Protein AF-0000000086382659 (afdb_homodimer)

Foldseek 3Di:
DPPFPPWKAKAPQFFPQWDADPRRQKIFRRDDQWRQKIWINFFDDAQRKFKKFQAFWAPDWDFFKKKWKALDDSVPDPHDDRDVPPVVCVVPRIDMDTQDQLGQADDPPPFPPVVQLPDQWRDDPPHTFGLVQLFFFDDDDPCRVVVSVCRQVVLGGLRDGRKMKIWHWHADPVQFTFIWMGIRRTTSPGPDTRRRNVGGMMMMMGCGITRGMMGTDTTGDPDVPPPDPPVPPVCPVPVPDDDDDPDPPPDDPPPPDDPPPPNVVSVPVD/DPPFPPWKAKAPQFFPQWDADPRRQKIFRRDDQWRQKIWINFFDDAQRKFKKFQAFWAPDWDFFKKKWKALDDSVPDPHDDRDVPPVVCVVPRIDMDTQDQLGQADDPPDFPPVVQLPDQWRDDPPHTFGLVQLFFFDDDDPCRVVVSVCRQVVLGGLRDGRKMKIWHWHADPVQFTFIWMGIRRTTSPGPDTRRRNVGGMMMMMGCGITRGMMGTDTTGDPDVPPPPDPVPPVCPVPVPDDDDDPPPPVDDPPPPDDPPPPSVVSVPVD

Structure (mmCIF, N/CA/C/O backbone):
data_AF-0000000086382659-model_v1
#
loop_
_entity.id
_entity.type
_entity.pdbx_description
1 polymer 'NHR domain-containing protein'
#
loop_
_atom_site.group_PDB
_atom_site.id
_atom_site.type_symbol
_atom_site.label_atom_id
_atom_site.label_alt_id
_atom_site.label_comp_id
_atom_site.label_asym_id
_atom_site.label_entity_id
_atom_site.label_seq_id
_atom_site.pdbx_PDB_ins_code
_atom_site.Cartn_x
_atom_site.Cartn_y
_atom_site.Cartn_z
_atom_site.occupancy
_atom_site.B_iso_or_equiv
_atom_site.auth_seq_id
_atom_site.auth_comp_id
_atom_site.auth_asym_id
_atom_site.auth_atom_id
_atom_site.pdbx_PDB_model_num
ATOM 1 N N . MET A 1 1 ? -10.898 31.547 32.719 1 23.95 1 MET A N 1
ATOM 2 C CA . MET A 1 1 ? -11.289 30.469 31.812 1 23.95 1 MET A CA 1
ATOM 3 C C . MET A 1 1 ? -10.344 30.406 30.625 1 23.95 1 MET A C 1
ATOM 5 O O . MET A 1 1 ? -10.219 31.359 29.859 1 23.95 1 MET A O 1
ATOM 9 N N . ALA A 1 2 ? -9.203 29.953 30.719 1 36.47 2 ALA A N 1
ATOM 10 C CA . ALA A 1 2 ? -8.188 30 29.672 1 36.47 2 ALA A CA 1
ATOM 11 C C . ALA A 1 2 ? -8.797 29.688 28.297 1 36.47 2 ALA A C 1
ATOM 13 O O . ALA A 1 2 ? -9.438 28.656 28.125 1 36.47 2 ALA A O 1
ATOM 14 N N . ALA A 1 3 ? -9.312 30.5 27.5 1 43 3 ALA A N 1
ATOM 15 C CA . ALA A 1 3 ? -10.172 30.422 26.328 1 43 3 ALA A CA 1
ATOM 16 C C . ALA A 1 3 ? -9.625 29.422 25.312 1 43 3 ALA A C 1
ATOM 18 O O . ALA A 1 3 ? -8.547 29.641 24.75 1 43 3 ALA A O 1
ATOM 19 N N . GLY A 1 4 ? -9.773 28.094 25.438 1 55.06 4 GLY A N 1
ATOM 20 C CA . GLY A 1 4 ? -9.312 26.969 24.625 1 55.06 4 GLY A CA 1
ATOM 21 C C . GLY A 1 4 ? -9.43 27.219 23.141 1 55.06 4 GLY A C 1
ATOM 22 O O . GLY A 1 4 ? -10.234 28.047 22.703 1 55.06 4 GLY A O 1
ATOM 23 N N . ARG A 1 5 ? -8.281 27.203 22.375 1 67.88 5 ARG A N 1
ATOM 24 C CA . ARG A 1 5 ? -8.281 27.391 20.922 1 67.88 5 ARG A CA 1
ATOM 25 C C . ARG A 1 5 ? -9.477 26.688 20.281 1 67.88 5 ARG A C 1
ATOM 27 O O . ARG A 1 5 ? -9.875 25.609 20.703 1 67.88 5 ARG A O 1
ATOM 34 N N . PRO A 1 6 ? -10.273 27.547 19.547 1 81.12 6 PRO A N 1
ATOM 35 C CA . PRO A 1 6 ? -11.375 26.891 18.844 1 81.12 6 PRO A CA 1
ATOM 36 C C . PRO A 1 6 ? -10.922 25.641 18.078 1 81.12 6 PRO A C 1
ATOM 38 O O . PRO A 1 6 ? -9.758 25.531 17.688 1 81.12 6 PRO A O 1
ATOM 41 N N . PRO A 1 7 ? -11.828 24.703 17.969 1 91.06 7 PRO A N 1
ATOM 42 C CA . PRO A 1 7 ? -11.477 23.469 17.25 1 91.06 7 PRO A CA 1
ATOM 43 C C . PRO A 1 7 ? -11.062 23.719 15.805 1 91.06 7 PRO A C 1
ATOM 45 O O . PRO A 1 7 ? -11.602 24.609 15.148 1 91.06 7 PRO A O 1
ATOM 48 N N . THR A 1 8 ? -10.023 23 15.398 1 96.31 8 THR A N 1
ATOM 49 C CA . THR A 1 8 ? -9.562 23.062 14.016 1 96.31 8 THR A CA 1
ATOM 50 C C . THR A 1 8 ? -10.609 22.5 13.062 1 96.31 8 THR A C 1
ATOM 52 O O . THR A 1 8 ? -11.211 21.469 13.344 1 96.31 8 THR A O 1
ATOM 55 N N . ARG A 1 9 ? -10.883 23.219 11.961 1 98.56 9 ARG A N 1
ATOM 56 C CA . ARG A 1 9 ? -11.852 22.797 10.961 1 98.56 9 ARG A CA 1
ATOM 57 C C . ARG A 1 9 ? -11.344 23.078 9.555 1 98.56 9 ARG A C 1
ATOM 59 O O . ARG A 1 9 ? -10.359 23.797 9.375 1 98.56 9 ARG A O 1
ATOM 66 N N . PHE A 1 10 ? -12.008 22.469 8.602 1 98.88 10 PHE A N 1
ATOM 67 C CA . PHE A 1 10 ? -11.734 22.797 7.203 1 98.88 10 PHE A CA 1
ATOM 68 C C . PHE A 1 10 ? -12.422 24.094 6.809 1 98.88 10 PHE A C 1
ATOM 70 O O . PHE A 1 10 ? -13.469 24.438 7.359 1 98.88 10 PHE A O 1
ATOM 77 N N . HIS A 1 11 ? -11.781 24.75 5.945 1 98.88 11 HIS A N 1
ATOM 78 C CA . HIS A 1 11 ? -12.352 25.969 5.371 1 98.88 11 HIS A CA 1
ATOM 79 C C . HIS A 1 11 ? -13.594 25.656 4.543 1 98.88 11 HIS A C 1
ATOM 81 O O . HIS A 1 11 ? -13.688 24.578 3.945 1 98.88 11 HIS A O 1
ATOM 87 N N . GLU A 1 12 ? -14.531 26.578 4.438 1 98.31 12 GLU A N 1
ATOM 88 C CA . GLU A 1 12 ? -15.727 26.375 3.627 1 98.31 12 GLU A CA 1
ATOM 89 C C . GLU A 1 12 ? -15.391 26.359 2.139 1 98.31 12 GLU A C 1
ATOM 91 O O . GLU A 1 12 ? -16.109 25.766 1.338 1 98.31 12 GLU A O 1
ATOM 96 N N . VAL A 1 13 ? -14.312 27.094 1.807 1 98.75 13 VAL A N 1
ATOM 97 C CA . VAL A 1 13 ? -13.82 27.062 0.434 1 98.75 13 VAL A CA 1
ATOM 98 C C . VAL A 1 13 ? -12.977 25.812 0.216 1 98.75 13 VAL A C 1
ATOM 100 O O . VAL A 1 13 ? -12.008 25.578 0.938 1 98.75 13 VAL A O 1
ATOM 103 N N . HIS A 1 14 ? -13.344 25 -0.691 1 98.75 14 HIS A N 1
ATOM 104 C CA . HIS A 1 14 ? -12.625 23.766 -0.985 1 98.75 14 HIS A CA 1
ATOM 105 C C . HIS A 1 14 ? -12.828 23.344 -2.438 1 98.75 14 HIS A C 1
ATOM 107 O O . HIS A 1 14 ? -13.578 23.984 -3.176 1 98.75 14 HIS A O 1
ATOM 113 N N . GLY A 1 15 ? -12.086 22.312 -2.836 1 98.69 15 GLY A N 1
ATOM 114 C CA . GLY A 1 15 ? -12.195 21.812 -4.199 1 98.69 15 GLY A CA 1
ATOM 115 C C . GLY A 1 15 ? -13.594 21.359 -4.555 1 98.69 15 GLY A C 1
ATOM 116 O O . GLY A 1 15 ? -14.359 20.953 -3.682 1 98.69 15 GLY A O 1
ATOM 117 N N . ALA A 1 16 ? -13.883 21.281 -5.758 1 98.38 16 ALA A N 1
ATOM 118 C CA . ALA A 1 16 ? -15.234 21.047 -6.27 1 98.38 16 ALA A CA 1
ATOM 119 C C . ALA A 1 16 ? -15.703 19.625 -5.945 1 98.38 16 ALA A C 1
ATOM 121 O O . ALA A 1 16 ? -16.906 19.359 -5.898 1 98.38 16 ALA A O 1
ATOM 122 N N . HIS A 1 17 ? -14.852 18.766 -5.727 1 98.75 17 HIS A N 1
ATOM 123 C CA . HIS A 1 17 ? -15.258 17.375 -5.531 1 98.75 17 HIS A CA 1
ATOM 124 C C . HIS A 1 17 ? -15.195 16.984 -4.059 1 98.75 17 HIS A C 1
ATOM 126 O O . HIS A 1 17 ? -15.281 15.805 -3.719 1 98.75 17 HIS A O 1
ATOM 132 N N . VAL A 1 18 ? -15.047 17.953 -3.201 1 98.75 18 VAL A N 1
ATOM 133 C CA . VAL A 1 18 ? -14.945 17.672 -1.772 1 98.75 18 VAL A CA 1
ATOM 134 C C . VAL A 1 18 ? -16.297 17.906 -1.104 1 98.75 18 VAL A C 1
ATOM 136 O O . VAL A 1 18 ? -16.969 18.891 -1.384 1 98.75 18 VAL A O 1
ATOM 139 N N . CYS A 1 19 ? -16.688 16.984 -0.286 1 98.81 19 CYS A N 1
ATOM 140 C CA . CYS A 1 19 ? -17.797 17.156 0.629 1 98.81 19 CYS A CA 1
ATOM 141 C C . CYS A 1 19 ? -17.328 17.156 2.078 1 98.81 19 CYS A C 1
ATOM 143 O O . CYS A 1 19 ? -16.609 16.25 2.504 1 98.81 19 CYS A O 1
ATOM 145 N N . LEU A 1 20 ? -17.75 18.188 2.771 1 98.75 20 LEU A N 1
ATOM 146 C CA . LEU A 1 20 ? -17.438 18.281 4.191 1 98.75 20 LEU A CA 1
ATOM 147 C C . LEU A 1 20 ? -18.625 17.828 5.039 1 98.75 20 LEU A C 1
ATOM 149 O O . LEU A 1 20 ? -19.781 18.047 4.664 1 98.75 20 LEU A O 1
ATOM 153 N N . ASP A 1 21 ? -18.297 17.203 6.121 1 98.5 21 ASP A N 1
ATOM 154 C CA . ASP A 1 21 ? -19.375 16.891 7.039 1 98.5 21 ASP A CA 1
ATOM 155 C C . ASP A 1 21 ? -19.875 18.141 7.746 1 98.5 21 ASP A C 1
ATOM 157 O O . ASP A 1 21 ? -19.328 19.234 7.551 1 98.5 21 ASP A O 1
ATOM 161 N N . ALA A 1 22 ? -20.906 18.016 8.562 1 98 22 ALA A N 1
ATOM 162 C CA . ALA A 1 22 ? -21.562 19.156 9.18 1 98 22 ALA A CA 1
ATOM 163 C C . ALA A 1 22 ? -20.609 19.953 10.062 1 98 22 ALA A C 1
ATOM 165 O O . ALA A 1 22 ? -20.641 21.188 10.094 1 98 22 ALA A O 1
ATOM 166 N N . SER A 1 23 ? -19.734 19.219 10.789 1 97.38 23 SER A N 1
ATOM 167 C CA . SER A 1 23 ? -18.781 19.875 11.68 1 97.38 23 SER A CA 1
ATOM 168 C C . SER A 1 23 ? -17.547 20.344 10.93 1 97.38 23 SER A C 1
ATOM 170 O O . SER A 1 23 ? -16.672 21 11.5 1 97.38 23 SER A O 1
ATOM 172 N N . ARG A 1 24 ? -17.391 20 9.641 1 98.5 24 ARG A N 1
ATOM 173 C CA . ARG A 1 24 ? -16.281 20.328 8.766 1 98.5 24 ARG A CA 1
ATOM 174 C C . ARG A 1 24 ? -14.961 19.766 9.312 1 98.5 24 ARG A C 1
ATOM 176 O O . ARG A 1 24 ? -13.938 20.453 9.305 1 98.5 24 ARG A O 1
ATOM 183 N N . THR A 1 25 ? -15.047 18.625 9.883 1 98.62 25 THR A N 1
ATOM 184 C CA . THR A 1 25 ? -13.852 17.969 10.398 1 98.62 25 THR A CA 1
ATOM 185 C C . THR A 1 25 ? -13.531 16.719 9.586 1 98.62 25 THR A C 1
ATOM 187 O O . THR A 1 25 ? -12.477 16.094 9.773 1 98.62 25 THR A O 1
ATOM 190 N N . ARG A 1 26 ? -14.422 16.375 8.703 1 98.81 26 ARG A N 1
ATOM 191 C CA . ARG A 1 26 ? -14.195 15.281 7.77 1 98.81 26 ARG A CA 1
ATOM 192 C C . ARG A 1 26 ? -14.352 15.75 6.328 1 98.81 26 ARG A C 1
ATOM 194 O O . ARG A 1 26 ? -15.352 16.391 5.984 1 98.81 26 ARG A O 1
ATOM 201 N N . ALA A 1 27 ? -13.406 15.492 5.535 1 98.94 27 ALA A N 1
ATOM 202 C CA . ALA A 1 27 ? -13.461 15.805 4.109 1 98.94 27 ALA A CA 1
ATOM 203 C C . ALA A 1 27 ? -13.438 14.539 3.264 1 98.94 27 ALA A C 1
ATOM 205 O O . ALA A 1 27 ? -12.602 13.656 3.475 1 98.94 27 ALA A O 1
ATOM 206 N N . THR A 1 28 ? -14.367 14.453 2.277 1 98.81 28 THR A N 1
ATOM 207 C CA . THR A 1 28 ? -14.484 13.297 1.394 1 98.81 28 THR A CA 1
ATOM 208 C C . THR A 1 28 ? -14.492 13.734 -0.069 1 98.81 28 THR A C 1
ATOM 210 O O . THR A 1 28 ? -15.273 14.609 -0.454 1 98.81 28 THR A O 1
ATOM 213 N N . ARG A 1 29 ? -13.578 13.203 -0.819 1 98.69 29 ARG A N 1
ATOM 214 C CA . ARG A 1 29 ? -13.641 13.414 -2.262 1 98.69 29 ARG A CA 1
ATOM 215 C C . ARG A 1 29 ? -14.68 12.492 -2.902 1 98.69 29 ARG A C 1
ATOM 217 O O . ARG A 1 29 ? -14.547 11.266 -2.844 1 98.69 29 ARG A O 1
ATOM 224 N N . VAL A 1 30 ? -15.594 13.008 -3.619 1 98.12 30 VAL A N 1
ATOM 225 C CA . VAL A 1 30 ? -16.766 12.227 -4.004 1 98.12 30 VAL A CA 1
ATOM 226 C C . VAL A 1 30 ? -16.703 11.906 -5.496 1 98.12 30 VAL A C 1
ATOM 228 O O . VAL A 1 30 ? -17.5 11.109 -6 1 98.12 30 VAL A O 1
ATOM 231 N N . GLU A 1 31 ? -15.805 12.57 -6.156 1 95.56 31 GLU A N 1
ATOM 232 C CA . GLU A 1 31 ? -15.695 12.336 -7.594 1 95.56 31 GLU A CA 1
ATOM 233 C C . GLU A 1 31 ? -14.242 12.43 -8.062 1 95.56 31 GLU A C 1
ATOM 235 O O . GLU A 1 31 ? -13.484 13.266 -7.578 1 95.56 31 GLU A O 1
ATOM 240 N N . SER A 1 32 ? -13.836 11.602 -9.016 1 95.06 32 SER A N 1
ATOM 241 C CA . SER A 1 32 ? -12.57 11.656 -9.734 1 95.06 32 SER A CA 1
ATOM 242 C C . SER A 1 32 ? -11.383 11.664 -8.773 1 95.06 32 SER A C 1
ATOM 244 O O . SER A 1 32 ? -11.531 11.312 -7.598 1 95.06 32 SER A O 1
ATOM 246 N N . PHE A 1 33 ? -10.188 11.906 -9.234 1 94.56 33 PHE A N 1
ATOM 247 C CA . PHE A 1 33 ? -8.969 11.922 -8.438 1 94.56 33 PHE A CA 1
ATOM 248 C C . PHE A 1 33 ? -8.469 13.344 -8.234 1 94.56 33 PHE A C 1
ATOM 250 O O . PHE A 1 33 ? -7.391 13.562 -7.672 1 94.56 33 PHE A O 1
ATOM 257 N N . ALA A 1 34 ? -9.234 14.312 -8.688 1 95.19 34 ALA A N 1
ATOM 258 C CA . ALA A 1 34 ? -8.844 15.719 -8.695 1 95.19 34 ALA A CA 1
ATOM 259 C C . ALA A 1 34 ? -9.844 16.578 -7.926 1 95.19 34 ALA A C 1
ATOM 261 O O . ALA A 1 34 ? -10.805 16.047 -7.352 1 95.19 34 ALA A O 1
ATOM 262 N N . HIS A 1 35 ? -9.539 17.844 -7.805 1 98.31 35 HIS A N 1
ATOM 263 C CA . HIS A 1 35 ? -10.414 18.812 -7.164 1 98.31 35 HIS A CA 1
ATOM 264 C C . HIS A 1 35 ? -10.68 18.453 -5.707 1 98.31 35 HIS A C 1
ATOM 266 O O . HIS A 1 35 ? -11.805 18.578 -5.227 1 98.31 35 HIS A O 1
ATOM 272 N N . GLY A 1 36 ? -9.641 17.906 -5.098 1 98.69 36 GLY A N 1
ATOM 273 C CA . GLY A 1 36 ? -9.781 17.469 -3.721 1 98.69 36 GLY A CA 1
ATOM 274 C C . GLY A 1 36 ? -9.117 18.391 -2.725 1 98.69 36 GLY A C 1
ATOM 275 O O . GLY A 1 36 ? -8.836 18 -1.591 1 98.69 36 GLY A O 1
ATOM 276 N N . LEU A 1 37 ? -8.906 19.609 -3.045 1 98.88 37 LEU A N 1
ATOM 277 C CA . LEU A 1 37 ? -8.164 20.547 -2.207 1 98.88 37 LEU A CA 1
ATOM 278 C C . LEU A 1 37 ? -9.016 21 -1.027 1 98.88 37 LEU A C 1
ATOM 280 O O . LEU A 1 37 ? -10.18 21.375 -1.2 1 98.88 37 LEU A O 1
ATOM 284 N N . CYS A 1 38 ? -8.422 20.969 0.126 1 98.88 38 CYS A N 1
ATOM 285 C CA . CYS A 1 38 ? -8.992 21.531 1.348 1 98.88 38 CYS A CA 1
ATOM 286 C C . CYS A 1 38 ? -7.996 22.453 2.037 1 98.88 38 CYS A C 1
ATOM 288 O O . CYS A 1 38 ? -6.785 22.328 1.837 1 98.88 38 CYS A O 1
ATOM 290 N N . PHE A 1 39 ? -8.562 23.328 2.793 1 98.94 39 PHE A N 1
ATOM 291 C CA . PHE A 1 39 ? -7.766 24.281 3.559 1 98.94 39 PHE A CA 1
ATOM 292 C C . PHE A 1 39 ? -8.219 24.312 5.016 1 98.94 39 PHE A C 1
ATOM 294 O O . PHE A 1 39 ? -9.359 23.969 5.324 1 98.94 39 PHE A O 1
ATOM 301 N N . SER A 1 40 ? -7.285 24.703 5.816 1 98.88 40 SER A N 1
ATOM 302 C CA . SER A 1 40 ? -7.727 24.984 7.176 1 98.88 40 SER A CA 1
ATOM 303 C C . SER A 1 40 ? -8.664 26.188 7.215 1 98.88 40 SER A C 1
ATOM 305 O O . SER A 1 40 ? -8.508 27.125 6.434 1 98.88 40 SER A O 1
ATOM 307 N N . HIS A 1 41 ? -9.562 26.141 8.125 1 98.69 41 HIS A N 1
ATOM 308 C CA . HIS A 1 41 ? -10.562 27.203 8.266 1 98.69 41 HIS A CA 1
ATOM 309 C C . HIS A 1 41 ? -9.906 28.547 8.57 1 98.69 41 HIS A C 1
ATOM 311 O O . HIS A 1 41 ? -10.312 29.578 8.031 1 98.69 41 HIS A O 1
ATOM 317 N N . ARG A 1 42 ? -8.938 28.594 9.445 1 97.88 42 ARG A N 1
ATOM 318 C CA . ARG A 1 42 ? -8.156 29.766 9.836 1 97.88 42 ARG A CA 1
ATOM 319 C C . ARG A 1 42 ? -6.672 29.531 9.586 1 97.88 42 ARG A C 1
ATOM 321 O O . ARG A 1 42 ? -6.219 28.391 9.484 1 97.88 42 ARG A O 1
ATOM 328 N N . PRO A 1 43 ? -5.973 30.641 9.375 1 98 43 PRO A N 1
ATOM 329 C CA . PRO A 1 43 ? -4.52 30.453 9.359 1 98 43 PRO A CA 1
ATOM 330 C C . PRO A 1 43 ? -4.004 29.734 10.609 1 98 43 PRO A C 1
ATOM 332 O O . PRO A 1 43 ? -4.543 29.938 11.703 1 98 43 PRO A O 1
ATOM 335 N N . LEU A 1 44 ? -3.021 28.984 10.414 1 97.5 44 LEU A N 1
ATOM 336 C CA . LEU A 1 44 ? -2.436 28.266 11.547 1 97.5 44 LEU A CA 1
ATOM 337 C C . LEU A 1 44 ? -1.628 29.219 12.422 1 97.5 44 LEU A C 1
ATOM 339 O O . LEU A 1 44 ? -0.954 30.109 11.914 1 97.5 44 LEU A O 1
ATOM 343 N N . GLU A 1 45 ? -1.73 28.969 13.703 1 95.56 45 GLU A N 1
ATOM 344 C CA . GLU A 1 45 ? -0.782 29.609 14.602 1 95.56 45 GLU A CA 1
ATOM 345 C C . GLU A 1 45 ? 0.598 28.969 14.508 1 95.56 45 GLU A C 1
ATOM 347 O O . GLU A 1 45 ? 0.714 27.781 14.18 1 95.56 45 GLU A O 1
ATOM 352 N N . PRO A 1 46 ? 1.701 29.797 14.797 1 95 46 PRO A N 1
ATOM 353 C CA . PRO A 1 46 ? 3.027 29.172 14.828 1 95 46 PRO A CA 1
ATOM 354 C C . PRO A 1 46 ? 3.074 27.938 15.703 1 95 46 PRO A C 1
ATOM 356 O O . PRO A 1 46 ? 2.672 27.984 16.875 1 95 46 PRO A O 1
ATOM 359 N N . GLY A 1 47 ? 3.473 26.828 15.141 1 95.69 47 GLY A N 1
ATOM 360 C CA . GLY A 1 47 ? 3.609 25.594 15.898 1 95.69 47 GLY A CA 1
ATOM 361 C C . GLY A 1 47 ? 2.322 24.797 15.969 1 95.69 47 GLY A C 1
ATOM 362 O O . GLY A 1 47 ? 2.311 23.672 16.484 1 95.69 47 GLY A O 1
ATOM 363 N N . GLN A 1 48 ? 1.244 25.344 15.5 1 96.38 48 GLN A N 1
ATOM 364 C CA . GLN A 1 48 ? -0.019 24.625 15.523 1 96.38 48 GLN A CA 1
ATOM 365 C C . GLN A 1 48 ? -0.026 23.516 14.477 1 96.38 48 GLN A C 1
ATOM 367 O O . GLN A 1 48 ? 0.188 23.766 13.289 1 96.38 48 GLN A O 1
ATOM 372 N N . LEU A 1 49 ? -0.281 22.328 14.953 1 97.81 49 LEU A N 1
ATOM 373 C CA . LEU A 1 49 ? -0.304 21.172 14.055 1 97.81 49 LEU A CA 1
ATOM 374 C C . LEU A 1 49 ? -1.691 20.984 13.453 1 97.81 49 LEU A C 1
ATOM 376 O O . LEU A 1 49 ? -2.684 20.906 14.188 1 97.81 49 LEU A O 1
ATOM 380 N N . PHE A 1 50 ? -1.804 21.031 12.172 1 98.75 50 PHE A N 1
ATOM 381 C CA . PHE A 1 50 ? -3.002 20.578 11.477 1 98.75 50 PHE A CA 1
ATOM 382 C C . PHE A 1 50 ? -2.918 19.094 11.172 1 98.75 50 PHE A C 1
ATOM 384 O O . PHE A 1 50 ? -2.24 18.688 10.227 1 98.75 50 PHE A O 1
ATOM 391 N N . LEU A 1 51 ? -3.549 18.297 11.914 1 98.81 51 LEU A N 1
ATOM 392 C CA . LEU A 1 51 ? -3.402 16.844 11.906 1 98.81 51 LEU A CA 1
ATOM 393 C C . LEU A 1 51 ? -4.641 16.172 11.328 1 98.81 51 LEU A C 1
ATOM 395 O O . LEU A 1 51 ? -5.762 16.453 11.758 1 98.81 51 LEU A O 1
ATOM 399 N N . VAL A 1 52 ? -4.391 15.305 10.32 1 98.88 52 VAL A N 1
ATOM 400 C CA . VAL A 1 52 ? -5.512 14.562 9.766 1 98.88 52 VAL A CA 1
ATOM 401 C C . VAL A 1 52 ? -5.219 13.062 9.836 1 98.88 52 VAL A C 1
ATOM 403 O O . VAL A 1 52 ? -4.059 12.648 9.891 1 98.88 52 VAL A O 1
ATOM 406 N N . GLU A 1 53 ? -6.262 12.312 9.875 1 98.75 53 GLU A N 1
ATOM 407 C CA . GLU A 1 53 ? -6.211 10.859 9.758 1 98.75 53 GLU A CA 1
ATOM 408 C C . GLU A 1 53 ? -6.809 10.391 8.438 1 98.75 53 GLU A C 1
ATOM 410 O O . GLU A 1 53 ? -7.883 10.852 8.039 1 98.75 53 GLU A O 1
ATOM 415 N N . ILE A 1 54 ? -6.102 9.547 7.742 1 98.25 54 ILE A N 1
ATOM 416 C CA . ILE A 1 54 ? -6.664 8.953 6.535 1 98.25 54 ILE A CA 1
ATOM 417 C C . ILE A 1 54 ? -7.77 7.969 6.906 1 98.25 54 ILE A C 1
ATOM 419 O O . ILE A 1 54 ? -7.5 6.926 7.508 1 98.25 54 ILE A O 1
ATOM 423 N N . GLU A 1 55 ? -8.961 8.242 6.473 1 97.88 55 GLU A N 1
ATOM 424 C CA . GLU A 1 55 ? -10.094 7.418 6.883 1 97.88 55 GLU A CA 1
ATOM 425 C C . GLU A 1 55 ? -10.461 6.406 5.805 1 97.88 55 GLU A C 1
ATOM 427 O O . GLU A 1 55 ? -10.898 5.293 6.109 1 97.88 55 GLU A O 1
ATOM 432 N N . ALA A 1 56 ? -10.328 6.816 4.586 1 96.62 56 ALA A N 1
ATOM 433 C CA . ALA A 1 56 ? -10.727 5.922 3.502 1 96.62 56 ALA A CA 1
ATOM 434 C C . ALA A 1 56 ? -9.805 6.078 2.297 1 96.62 56 ALA A C 1
ATOM 436 O O . ALA A 1 56 ? -9.305 7.172 2.027 1 96.62 56 ALA A O 1
ATOM 437 N N . LYS A 1 57 ? -9.656 4.977 1.637 1 93 57 LYS A N 1
ATOM 438 C CA . LYS A 1 57 ? -8.883 4.926 0.401 1 93 57 LYS A CA 1
ATOM 439 C C . LYS A 1 57 ? -9.766 4.547 -0.786 1 93 57 LYS A C 1
ATOM 441 O O . LYS A 1 57 ? -10.836 3.967 -0.61 1 93 57 LYS A O 1
ATOM 446 N N . GLU A 1 58 ? -9.344 4.977 -1.916 1 89.88 58 GLU A N 1
ATOM 447 C CA . GLU A 1 58 ? -10.008 4.605 -3.162 1 89.88 58 GLU A CA 1
ATOM 448 C C . GLU A 1 58 ? -9.047 3.881 -4.105 1 89.88 58 GLU A C 1
ATOM 450 O O . GLU A 1 58 ? -7.969 4.391 -4.41 1 89.88 58 GLU A O 1
ATOM 455 N N . LEU A 1 59 ? -9.492 2.713 -4.523 1 78.75 59 LEU A N 1
ATOM 456 C CA . LEU A 1 59 ? -8.648 1.886 -5.375 1 78.75 59 LEU A CA 1
ATOM 457 C C . LEU A 1 59 ? -8.68 2.385 -6.816 1 78.75 59 LEU A C 1
ATOM 459 O O . LEU A 1 59 ? -9.594 3.111 -7.207 1 78.75 59 LEU A O 1
ATOM 463 N N . GLY A 1 60 ? -7.68 1.99 -7.547 1 79.25 60 GLY A N 1
ATOM 464 C CA . GLY A 1 60 ? -7.699 2.256 -8.977 1 79.25 60 GLY A CA 1
ATOM 465 C C . GLY A 1 60 ? -6.875 3.469 -9.367 1 79.25 60 GLY A C 1
ATOM 466 O O . GLY A 1 60 ? -6.715 3.762 -10.555 1 79.25 60 GLY A O 1
ATOM 467 N N . TRP A 1 61 ? -6.5 4.242 -8.414 1 85.62 61 TRP A N 1
ATOM 468 C CA . TRP A 1 61 ? -5.691 5.418 -8.703 1 85.62 61 TRP A CA 1
ATOM 469 C C . TRP A 1 61 ? -4.293 5.277 -8.109 1 85.62 61 TRP A C 1
ATOM 471 O O . TRP A 1 61 ? -4.109 4.594 -7.098 1 85.62 61 TRP A O 1
ATOM 481 N N . CYS A 1 62 ? -3.326 5.996 -8.891 1 86.25 62 CYS A N 1
ATOM 482 C CA . CYS A 1 62 ? -1.954 6.062 -8.398 1 86.25 62 CYS A CA 1
ATOM 483 C C . CYS A 1 62 ? -1.682 7.406 -7.73 1 86.25 62 CYS A C 1
ATOM 485 O O . CYS A 1 62 ? -2.209 8.438 -8.156 1 86.25 62 CYS A O 1
ATOM 487 N N . GLY A 1 63 ? -1.064 7.504 -6.637 1 90.25 63 GLY A N 1
ATOM 488 C CA . GLY A 1 63 ? -0.797 8.703 -5.863 1 90.25 63 GLY A CA 1
ATOM 489 C C . GLY A 1 63 ? -1.477 8.703 -4.508 1 90.25 63 GLY A C 1
ATOM 490 O O . GLY A 1 63 ? -2.303 7.836 -4.219 1 90.25 63 GLY A O 1
ATOM 491 N N . HIS A 1 64 ? -1.141 9.742 -3.777 1 95.06 64 HIS A N 1
ATOM 492 C CA . HIS A 1 64 ? -1.586 9.727 -2.389 1 95.06 64 HIS A CA 1
ATOM 493 C C . HIS A 1 64 ? -1.825 11.141 -1.876 1 95.06 64 HIS A C 1
ATOM 495 O O .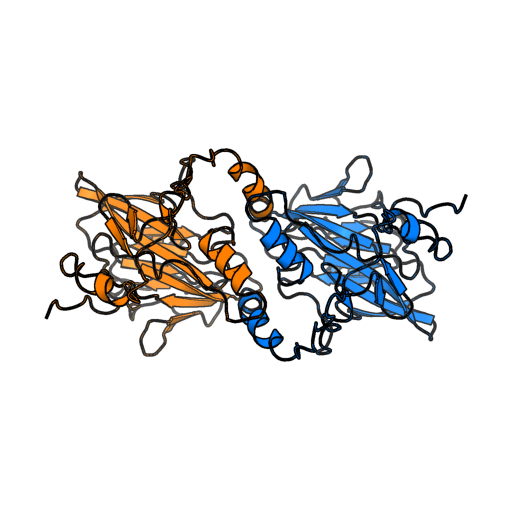 HIS A 1 64 ? -1.662 12.117 -2.619 1 95.06 64 HIS A O 1
ATOM 501 N N . LEU A 1 65 ? -2.24 11.203 -0.705 1 98 65 LEU A N 1
ATOM 502 C CA . LEU A 1 65 ? -2.506 12.445 0.003 1 98 65 LEU A CA 1
ATOM 503 C C . LEU A 1 65 ? -1.346 13.422 -0.164 1 98 65 LEU A C 1
ATOM 505 O O . LEU A 1 65 ? -0.182 13.016 -0.163 1 98 65 LEU A O 1
ATOM 509 N N . ARG A 1 66 ? -1.722 14.672 -0.322 1 98.69 66 ARG A N 1
ATOM 510 C CA . ARG A 1 66 ? -0.73 15.742 -0.304 1 98.69 66 ARG A CA 1
ATOM 511 C C . ARG A 1 66 ? -1.042 16.766 0.79 1 98.69 66 ARG A C 1
ATOM 513 O O . ARG A 1 66 ? -2.209 17.062 1.052 1 98.69 66 ARG A O 1
ATOM 520 N N . VAL A 1 67 ? -0.012 17.234 1.428 1 98.88 67 VAL A N 1
ATOM 521 C CA . VAL A 1 67 ? -0.21 18.203 2.51 1 98.88 67 VAL A CA 1
ATOM 522 C C . VAL A 1 67 ? 0.806 19.328 2.387 1 98.88 67 VAL A C 1
ATOM 524 O O . VAL A 1 67 ? 1.86 19.156 1.771 1 98.88 67 VAL A O 1
ATOM 527 N N . GLY A 1 68 ? 0.407 20.484 2.951 1 98.88 68 GLY A N 1
ATOM 528 C CA . GLY A 1 68 ? 1.316 21.625 2.932 1 98.88 68 GLY A CA 1
ATOM 529 C C . GLY A 1 68 ? 0.713 22.875 3.529 1 98.88 68 GLY A C 1
ATOM 530 O O . GLY A 1 68 ? -0.148 22.797 4.406 1 98.88 68 GLY A O 1
ATOM 531 N N . LEU A 1 69 ? 1.304 23.984 3.146 1 98.88 69 LEU A N 1
ATOM 532 C CA . LEU A 1 69 ? 0.878 25.297 3.594 1 98.88 69 LEU A CA 1
ATOM 533 C C . LEU A 1 69 ? 0.748 26.266 2.412 1 98.88 69 LEU A C 1
ATOM 535 O O . LEU A 1 69 ? 1.425 26.094 1.395 1 98.88 69 LEU A O 1
ATOM 539 N N . THR A 1 70 ? -0.11 27.203 2.557 1 98.81 70 THR A N 1
ATOM 540 C CA . THR A 1 70 ? -0.251 28.25 1.552 1 98.81 70 THR A CA 1
ATOM 541 C C . THR A 1 70 ? -0.467 29.609 2.213 1 98.81 70 THR A C 1
ATOM 543 O O . THR A 1 70 ? -1.143 29.703 3.24 1 98.81 70 THR A O 1
ATOM 546 N N . ALA A 1 71 ? 0.082 30.594 1.647 1 98.38 71 ALA A N 1
ATOM 547 C CA . ALA A 1 71 ? -0.125 31.953 2.125 1 98.38 71 ALA A CA 1
ATOM 548 C C . ALA A 1 71 ? -1.349 32.594 1.466 1 98.38 71 ALA A C 1
ATOM 550 O O . ALA A 1 71 ? -1.702 33.719 1.766 1 98.38 71 ALA A O 1
ATOM 551 N N . HIS A 1 72 ? -1.976 31.875 0.582 1 98.19 72 HIS A N 1
ATOM 552 C CA . HIS A 1 72 ? -3.203 32.375 -0.032 1 98.19 72 HIS A CA 1
ATOM 553 C C . HIS A 1 72 ? -4.402 32.156 0.89 1 98.19 72 HIS A C 1
ATOM 555 O O . HIS A 1 72 ? -4.629 31.062 1.38 1 98.19 72 HIS A O 1
ATOM 561 N N . ASP A 1 73 ? -5.133 33.25 1.105 1 98.38 73 ASP A N 1
ATOM 562 C CA . ASP A 1 73 ? -6.449 33.125 1.723 1 98.38 73 ASP A CA 1
ATOM 563 C C . ASP A 1 73 ? -7.43 32.438 0.774 1 98.38 73 ASP A C 1
ATOM 565 O O . ASP A 1 73 ? -7.695 32.938 -0.321 1 98.38 73 ASP A O 1
ATOM 569 N N . PRO A 1 74 ? -7.949 31.266 1.218 1 98.5 74 PRO A N 1
ATOM 570 C CA . PRO A 1 74 ? -8.852 30.547 0.317 1 98.5 74 PRO A CA 1
ATOM 571 C C . PRO A 1 74 ? -10 31.422 -0.194 1 98.5 74 PRO A C 1
ATOM 573 O O . PRO A 1 74 ? -10.453 31.25 -1.326 1 98.5 74 PRO A O 1
ATOM 576 N N . ARG A 1 75 ? -10.469 32.375 0.563 1 97.81 75 ARG A N 1
ATOM 577 C CA . ARG A 1 75 ? -11.562 33.25 0.169 1 97.81 75 ARG A CA 1
ATOM 578 C C . ARG A 1 75 ? -11.148 34.156 -0.983 1 97.81 75 ARG A C 1
ATOM 580 O O . ARG A 1 75 ? -12 34.688 -1.709 1 97.81 75 ARG A O 1
ATOM 587 N N . GLY A 1 76 ? -9.898 34.344 -1.094 1 97 76 GLY A N 1
ATOM 588 C CA . GLY A 1 76 ? -9.391 35.25 -2.117 1 97 76 GLY A CA 1
ATOM 589 C C . GLY A 1 76 ? -9.094 34.562 -3.43 1 97 76 GLY A C 1
ATOM 590 O O . GLY A 1 76 ? -8.758 35.219 -4.422 1 97 76 GLY A O 1
ATOM 591 N N . LEU A 1 77 ? -9.211 33.281 -3.465 1 96.69 77 LEU A N 1
ATOM 592 C CA . LEU A 1 77 ? -8.938 32.5 -4.684 1 96.69 77 LEU A CA 1
ATOM 593 C C . LEU A 1 77 ? -10.078 32.688 -5.688 1 96.69 77 LEU A C 1
ATOM 595 O O . LEU A 1 77 ? -11.25 32.562 -5.332 1 96.69 77 LEU A O 1
ATOM 599 N N . ARG A 1 78 ? -9.742 33.062 -6.883 1 94.19 78 ARG A N 1
ATOM 600 C CA . ARG A 1 78 ? -10.758 33.156 -7.926 1 94.19 78 ARG A CA 1
ATOM 601 C C . ARG A 1 78 ? -11.461 31.797 -8.102 1 94.19 78 ARG A C 1
ATOM 603 O O . ARG A 1 78 ? -12.68 31.75 -8.234 1 94.19 78 ARG A O 1
ATOM 610 N N . ALA A 1 79 ? -10.648 30.766 -8.18 1 96.81 79 ALA A N 1
ATOM 611 C CA . ALA A 1 79 ? -11.109 29.391 -8.203 1 96.81 79 ALA A CA 1
ATOM 612 C C . ALA A 1 79 ? -10.133 28.469 -7.465 1 96.81 79 ALA A C 1
ATOM 614 O O . ALA A 1 79 ? -8.914 28.672 -7.539 1 96.81 79 ALA A O 1
ATOM 615 N N . VAL A 1 80 ? -10.734 27.531 -6.82 1 98.31 80 VAL A N 1
ATOM 616 C CA . VAL A 1 80 ? -9.844 26.562 -6.188 1 98.31 80 VAL A CA 1
ATOM 617 C C . VAL A 1 80 ? -9.172 25.703 -7.254 1 98.31 80 VAL A C 1
ATOM 619 O O . VAL A 1 80 ? -9.844 25.094 -8.086 1 98.31 80 VAL A O 1
ATOM 622 N N . PRO A 1 81 ? -7.824 25.672 -7.273 1 98.12 81 PRO A N 1
ATOM 623 C CA . PRO A 1 81 ? -7.137 24.859 -8.289 1 98.12 81 PRO A CA 1
ATOM 624 C C . PRO A 1 81 ? -7.562 23.391 -8.258 1 98.12 81 PRO A C 1
ATOM 626 O O . PRO A 1 81 ? -7.906 22.859 -7.199 1 98.12 81 PRO A O 1
ATOM 629 N N . ALA A 1 82 ? -7.492 22.75 -9.375 1 97.88 82 ALA A N 1
ATOM 630 C CA . ALA A 1 82 ? -7.855 21.344 -9.484 1 97.88 82 ALA A CA 1
ATOM 631 C C . ALA A 1 82 ? -6.902 20.469 -8.68 1 97.88 82 ALA A C 1
ATOM 633 O O . ALA A 1 82 ? -7.309 19.438 -8.125 1 97.88 82 ALA A O 1
ATOM 634 N N . TYR A 1 83 ? -5.586 20.922 -8.688 1 97.12 83 TYR A N 1
ATOM 635 C CA . TYR A 1 83 ? -4.539 20.172 -8.008 1 97.12 83 TYR A CA 1
ATOM 636 C C . TYR A 1 83 ? -3.68 21.094 -7.145 1 97.12 83 TYR A C 1
ATOM 638 O O . TYR A 1 83 ? -3.488 22.266 -7.477 1 97.12 83 TYR A O 1
ATOM 646 N N . SER A 1 84 ? -3.211 20.484 -6.004 1 98.19 84 SER A N 1
ATOM 647 C CA . SER A 1 84 ? -2.191 21.219 -5.266 1 98.19 84 SER A CA 1
ATOM 648 C C . SER A 1 84 ? -0.878 21.281 -6.039 1 98.19 84 SER A C 1
ATOM 650 O O . SER A 1 84 ? -0.207 22.312 -6.059 1 98.19 84 SER A O 1
ATOM 652 N N . LEU A 1 85 ? -0.576 20.156 -6.574 1 95.69 85 LEU A N 1
ATOM 653 C CA . LEU A 1 85 ? 0.587 20.031 -7.445 1 95.69 85 LEU A CA 1
ATOM 654 C C . LEU A 1 85 ? 0.164 19.688 -8.867 1 95.69 85 LEU A C 1
ATOM 656 O O . LEU A 1 85 ? -0.402 18.625 -9.109 1 95.69 85 LEU A O 1
ATOM 660 N N . PRO A 1 86 ? 0.427 20.547 -9.852 1 96 86 PRO A N 1
ATOM 661 C CA . PRO A 1 86 ? 1.273 21.734 -9.75 1 96 86 PRO A CA 1
ATOM 662 C C . PRO A 1 86 ? 0.466 23.016 -9.57 1 96 86 PRO A C 1
ATOM 664 O O . PRO A 1 86 ? 1.032 24.062 -9.25 1 96 86 PRO A O 1
ATOM 667 N N . ASP A 1 87 ? -0.798 22.984 -9.664 1 97.62 87 ASP A N 1
ATOM 668 C CA . ASP A 1 87 ? -1.61 24.172 -9.938 1 97.62 87 ASP A CA 1
ATOM 669 C C . ASP A 1 87 ? -1.502 25.172 -8.797 1 97.62 87 ASP A C 1
ATOM 671 O O . ASP A 1 87 ? -1.198 26.344 -9.023 1 97.62 87 ASP A O 1
ATOM 675 N N . LEU A 1 88 ? -1.733 24.781 -7.605 1 98.25 88 LEU A N 1
ATOM 676 C CA . LEU A 1 88 ? -1.68 25.703 -6.473 1 98.25 88 LEU A CA 1
ATOM 677 C C . LEU A 1 88 ? -0.262 26.219 -6.266 1 98.25 88 LEU A C 1
ATOM 679 O O . LEU A 1 88 ? -0.064 27.422 -6.043 1 98.25 88 LEU A O 1
ATOM 683 N N . VAL A 1 89 ? 0.715 25.344 -6.32 1 98.19 89 VAL A N 1
ATOM 684 C CA . VAL A 1 89 ? 2.111 25.719 -6.121 1 98.19 89 VAL A CA 1
ATOM 685 C C . VAL A 1 89 ? 2.545 26.688 -7.215 1 98.19 89 VAL A C 1
ATOM 687 O O . VAL A 1 89 ? 3.33 27.609 -6.961 1 98.19 89 VAL A O 1
ATOM 690 N N . ASP A 1 90 ? 1.991 26.484 -8.344 1 97 90 ASP A N 1
ATOM 691 C CA . ASP A 1 90 ? 2.338 27.344 -9.469 1 97 90 ASP A CA 1
ATOM 692 C C . ASP A 1 90 ? 1.842 28.766 -9.242 1 97 90 ASP A C 1
ATOM 694 O O . ASP A 1 90 ? 2.326 29.703 -9.883 1 97 90 ASP A O 1
ATOM 698 N N . LEU A 1 91 ? 0.833 28.984 -8.414 1 96.56 91 LEU A N 1
ATOM 699 C CA . LEU A 1 91 ? 0.355 30.312 -8.078 1 96.56 91 LEU A CA 1
ATOM 700 C C . LEU A 1 91 ? 1.372 31.047 -7.211 1 96.56 91 LEU A C 1
ATOM 702 O O . LEU A 1 91 ? 1.253 32.25 -7.004 1 96.56 91 LEU A O 1
ATOM 706 N N . GLY A 1 92 ? 2.355 30.297 -6.656 1 96.5 92 GLY A N 1
ATOM 707 C CA . GLY A 1 92 ? 3.33 30.875 -5.742 1 96.5 92 GLY A CA 1
ATOM 708 C C . GLY A 1 92 ? 2.873 30.859 -4.297 1 96.5 92 GLY A C 1
ATOM 709 O O . GLY A 1 92 ? 1.711 30.578 -4.012 1 96.5 92 GLY A O 1
ATOM 710 N N . HIS A 1 93 ? 3.85 30.984 -3.373 1 97.19 93 HIS A N 1
ATOM 711 C CA . HIS A 1 93 ? 3.629 31.141 -1.939 1 97.19 93 HIS A CA 1
ATOM 712 C C . HIS A 1 93 ? 2.877 29.953 -1.365 1 97.19 93 HIS A C 1
ATOM 714 O O . HIS A 1 93 ? 1.997 30.109 -0.517 1 97.19 93 HIS A O 1
ATOM 720 N N . SER A 1 94 ? 3.014 28.844 -1.973 1 98.62 94 SER A N 1
ATOM 721 C CA . SER A 1 94 ? 2.461 27.594 -1.493 1 98.62 94 SER A CA 1
ATOM 722 C C . SER A 1 94 ? 3.52 26.484 -1.481 1 98.62 94 SER A C 1
ATOM 724 O O . SER A 1 94 ? 4.344 26.406 -2.393 1 98.62 94 SER A O 1
ATOM 726 N N . TRP A 1 95 ? 3.576 25.719 -0.49 1 98.69 95 TRP A N 1
ATOM 727 C CA . TRP A 1 95 ? 4.508 24.609 -0.272 1 98.69 95 TRP A CA 1
ATOM 728 C C . TRP A 1 95 ? 3.764 23.312 0.033 1 98.69 95 TRP A C 1
ATOM 730 O O . TRP A 1 95 ? 3.232 23.141 1.132 1 98.69 95 TRP A O 1
ATOM 740 N N . VAL A 1 96 ? 3.678 22.469 -0.956 1 98.75 96 VAL A N 1
ATOM 741 C CA . VAL A 1 96 ? 2.869 21.266 -0.82 1 98.75 96 VAL A CA 1
ATOM 742 C C . VAL A 1 96 ? 3.701 20.047 -1.194 1 98.75 96 VAL A C 1
ATOM 744 O O . VAL A 1 96 ? 4.5 20.094 -2.135 1 98.75 96 VAL A O 1
ATOM 747 N N . PHE A 1 97 ? 3.537 18.953 -0.481 1 98 97 PHE A N 1
ATOM 748 C CA . PHE A 1 97 ? 4.297 17.719 -0.676 1 98 97 PHE A CA 1
ATOM 749 C C . PHE A 1 97 ? 3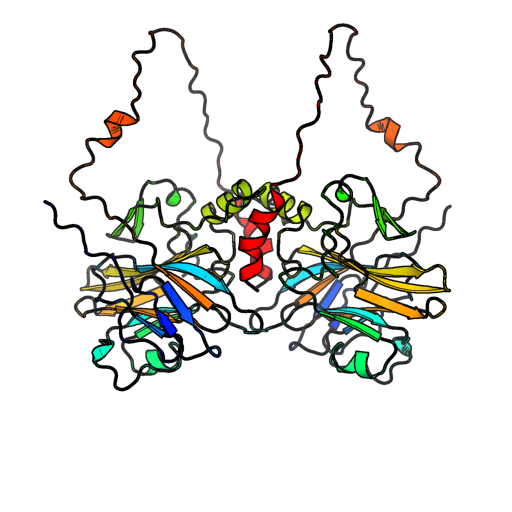.369 16.516 -0.734 1 98 97 PHE A C 1
ATOM 751 O O . PHE A 1 97 ? 2.414 16.422 0.039 1 98 97 PHE A O 1
ATOM 758 N N . ALA A 1 98 ? 3.721 15.656 -1.671 1 96.88 98 ALA A N 1
ATOM 759 C CA . ALA A 1 98 ? 3.029 14.367 -1.71 1 96.88 98 ALA A CA 1
ATOM 760 C C . ALA A 1 98 ? 3.502 13.453 -0.582 1 96.88 98 ALA A C 1
ATOM 762 O O . ALA A 1 98 ? 4.703 13.328 -0.339 1 96.88 98 ALA A O 1
ATOM 763 N N . ILE A 1 99 ? 2.521 12.844 0.129 1 96.69 99 ILE A N 1
ATOM 764 C CA . ILE A 1 99 ? 2.877 11.805 1.095 1 96.69 99 ILE A CA 1
ATOM 765 C C . ILE A 1 99 ? 3.271 10.523 0.36 1 96.69 99 ILE A C 1
ATOM 767 O O . ILE A 1 99 ? 2.545 10.062 -0.52 1 96.69 99 ILE A O 1
ATOM 771 N N . THR A 1 100 ? 4.387 10.039 0.757 1 90.31 100 THR A N 1
ATOM 772 C CA . THR A 1 100 ? 4.895 8.867 0.055 1 90.31 100 THR A CA 1
ATOM 773 C C . THR A 1 100 ? 4.742 7.617 0.914 1 90.31 100 THR A C 1
ATOM 775 O O . THR A 1 100 ? 4.488 7.711 2.117 1 90.31 100 THR A O 1
ATOM 778 N N . ARG A 1 101 ? 4.91 6.484 0.311 1 84.69 101 ARG A N 1
ATOM 779 C CA . ARG A 1 101 ? 4.793 5.203 1.003 1 84.69 101 ARG A CA 1
ATOM 780 C C . ARG A 1 101 ? 5.988 4.969 1.925 1 84.69 101 ARG A C 1
ATOM 782 O O . ARG A 1 101 ? 5.902 4.191 2.875 1 84.69 101 ARG A O 1
ATOM 789 N N . SER A 1 102 ? 7.133 5.551 1.642 1 82.25 102 SER A N 1
ATOM 790 C CA . SER A 1 102 ? 8.359 5.355 2.402 1 82.25 102 SER A CA 1
ATOM 791 C C . SER A 1 102 ? 8.633 6.539 3.326 1 82.25 102 SER A C 1
ATOM 793 O O . SER A 1 102 ? 9.781 6.793 3.691 1 82.25 102 SER A O 1
ATOM 795 N N . HIS A 1 103 ? 7.574 7.25 3.631 1 83.44 103 HIS A N 1
ATOM 796 C CA . HIS A 1 103 ? 7.672 8.398 4.52 1 83.44 103 HIS A CA 1
ATOM 797 C C . HIS A 1 103 ? 8.305 9.594 3.809 1 83.44 103 HIS A C 1
ATOM 799 O O . HIS A 1 103 ? 8.641 9.508 2.625 1 83.44 103 HIS A O 1
ATOM 805 N N . ASN A 1 104 ? 8.273 10.688 4.332 1 88.62 104 ASN A N 1
ATOM 806 C CA . ASN A 1 104 ? 8.75 11.945 3.768 1 88.62 104 ASN A CA 1
ATOM 807 C C . ASN A 1 104 ? 9.961 12.477 4.527 1 88.62 104 ASN A C 1
ATOM 809 O O . ASN A 1 104 ? 10.094 13.68 4.73 1 88.62 104 ASN A O 1
ATOM 813 N N . ARG A 1 105 ? 10.758 11.703 4.945 1 88.94 105 ARG A N 1
ATOM 814 C CA . ARG A 1 105 ? 11.891 12.117 5.766 1 88.94 105 ARG A CA 1
ATOM 815 C C . ARG A 1 105 ? 12.859 12.984 4.961 1 88.94 105 ARG A C 1
ATOM 817 O O . ARG A 1 105 ? 13.195 12.656 3.822 1 88.94 105 ARG A O 1
ATOM 824 N N . VAL A 1 106 ? 13.086 14.141 5.578 1 87.69 106 VAL A N 1
ATOM 825 C CA . VAL A 1 106 ? 14.031 15.047 4.949 1 87.69 106 VAL A CA 1
ATOM 826 C C . VAL A 1 106 ? 15.445 14.766 5.461 1 87.69 106 VAL A C 1
ATOM 828 O O . VAL A 1 106 ? 15.695 14.82 6.668 1 87.69 106 VAL A O 1
ATOM 831 N N . GLY A 1 107 ? 16.422 14.609 4.598 1 72.44 107 GLY A N 1
ATOM 832 C CA . GLY A 1 107 ? 17.812 14.422 4.965 1 72.44 107 GLY A CA 1
ATOM 833 C C . GLY A 1 107 ? 18.078 13.094 5.641 1 72.44 107 GLY A C 1
ATOM 834 O O . GLY A 1 107 ? 17.156 12.289 5.824 1 72.44 107 GLY A O 1
ATOM 835 N N . GLU A 1 108 ? 19.312 12.75 5.688 1 56.09 108 GLU A N 1
ATOM 836 C CA . GLU A 1 108 ? 19.781 11.484 6.23 1 56.09 108 GLU A CA 1
ATOM 837 C C . GLU A 1 108 ? 19.641 11.453 7.75 1 56.09 108 GLU A C 1
ATOM 839 O O . GLU A 1 108 ? 20.047 10.484 8.391 1 56.09 108 GLU A O 1
ATOM 844 N N . ALA A 1 109 ? 19.359 12.758 8.305 1 49.03 109 ALA A N 1
ATOM 845 C CA . ALA A 1 109 ? 19.469 12.703 9.758 1 49.03 109 ALA A CA 1
ATOM 846 C C . ALA A 1 109 ? 18.531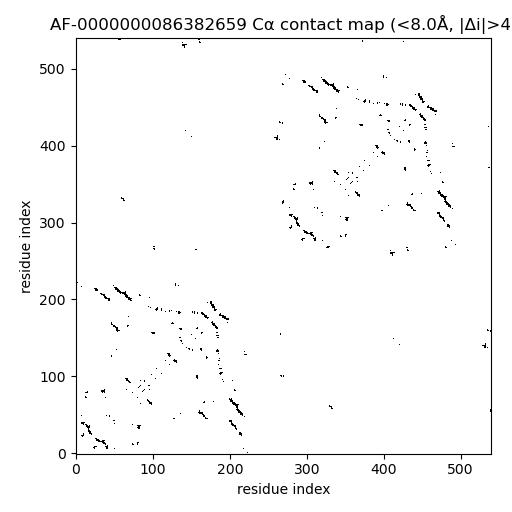 11.641 10.344 1 49.03 109 ALA A C 1
ATOM 848 O O . ALA A 1 109 ? 17.391 11.516 9.922 1 49.03 109 ALA A O 1
ATOM 849 N N . PRO A 1 110 ? 19.078 10.609 10.82 1 45.44 110 PRO A N 1
ATOM 850 C CA . PRO A 1 110 ? 18.281 9.555 11.445 1 45.44 110 PRO A CA 1
ATOM 851 C C . PRO A 1 110 ? 17.031 10.102 12.141 1 45.44 110 PRO A C 1
ATOM 853 O O . PRO A 1 110 ? 17.062 11.195 12.703 1 45.44 110 PRO A O 1
ATOM 856 N N . GLY A 1 111 ? 15.875 10.078 11.523 1 45.28 111 GLY A N 1
ATOM 857 C CA . GLY A 1 111 ? 14.758 10.484 12.367 1 45.28 111 GLY A CA 1
ATOM 858 C C . GLY A 1 111 ? 15.102 10.516 13.844 1 45.28 111 GLY A C 1
ATOM 859 O O . GLY A 1 111 ? 16.062 9.883 14.273 1 45.28 111 GLY A O 1
ATOM 860 N N . GLY A 1 112 ? 14.938 11.547 14.547 1 42.47 112 GLY A N 1
ATOM 861 C CA . GLY A 1 112 ? 15.156 11.539 15.984 1 42.47 112 GLY A CA 1
ATOM 862 C C . GLY A 1 112 ? 14.922 10.172 16.609 1 42.47 112 GLY A C 1
ATOM 863 O O . GLY A 1 112 ? 14.016 9.445 16.203 1 42.47 112 GLY A O 1
ATOM 864 N N . GLY A 1 113 ? 16.016 9.375 16.938 1 42.53 113 GLY A N 1
ATOM 865 C CA . GLY A 1 113 ? 15.992 8.117 17.672 1 42.53 113 GLY A CA 1
ATOM 866 C C . GLY A 1 113 ? 14.742 7.938 18.5 1 42.53 113 GLY A C 1
ATOM 867 O O . GLY A 1 113 ? 14.008 8.898 18.75 1 42.53 113 GLY A O 1
ATOM 868 N N . ARG A 1 114 ? 14.234 6.602 18.672 1 46.84 114 ARG A N 1
ATOM 869 C CA . ARG A 1 114 ? 13.211 6.176 19.625 1 46.84 114 ARG A CA 1
ATOM 870 C C . ARG A 1 114 ? 13.172 7.102 20.844 1 46.84 114 ARG A C 1
ATOM 872 O O . ARG A 1 114 ? 12.211 7.078 21.609 1 46.84 114 ARG A O 1
ATOM 879 N N . ALA A 1 115 ? 14.297 7.566 21.016 1 43.81 115 ALA A N 1
ATOM 880 C CA . ALA A 1 115 ? 14.469 8.305 22.266 1 43.81 115 ALA A CA 1
ATOM 881 C C . ALA A 1 115 ? 13.594 9.555 22.297 1 43.81 115 ALA A C 1
ATOM 883 O O . ALA A 1 115 ? 13.086 9.938 23.344 1 43.81 115 ALA A O 1
ATOM 884 N N . LEU A 1 116 ? 13.438 10.164 21.094 1 50.03 116 LEU A N 1
ATOM 885 C CA . LEU A 1 116 ? 12.695 11.422 21.125 1 50.03 116 LEU A CA 1
ATOM 886 C C . LEU A 1 116 ? 11.188 11.164 21.156 1 50.03 116 LEU A C 1
ATOM 888 O O . LEU A 1 116 ? 10.406 12.062 21.453 1 50.03 116 LEU A O 1
ATOM 892 N N . LEU A 1 117 ? 10.812 9.875 20.828 1 58.56 117 LEU A N 1
ATOM 893 C CA . LEU A 1 117 ? 9.406 9.492 20.906 1 58.56 117 LEU A CA 1
ATOM 894 C C . LEU A 1 117 ? 9.016 9.141 22.328 1 58.56 117 LEU A C 1
ATOM 896 O O . LEU A 1 117 ? 7.844 8.883 22.609 1 58.56 117 LEU A O 1
ATOM 900 N N . ASP A 1 118 ? 9.953 9.148 23.141 1 65.31 118 ASP A N 1
ATOM 901 C CA . ASP A 1 118 ? 9.633 8.578 24.438 1 65.31 118 ASP A CA 1
ATOM 902 C C . ASP A 1 118 ? 9.031 9.633 25.375 1 65.31 118 ASP A C 1
ATOM 904 O O . ASP A 1 118 ? 8.344 9.297 26.344 1 65.31 118 ASP A O 1
ATOM 908 N N . GLY A 1 119 ? 9.102 10.883 24.906 1 78.31 119 GLY A N 1
ATOM 909 C CA . GLY A 1 119 ? 8.539 11.867 25.828 1 78.31 119 GLY A CA 1
ATOM 910 C C . GLY A 1 119 ? 7.094 12.211 25.516 1 78.31 119 GLY A C 1
ATOM 911 O O . GLY A 1 119 ? 6.547 11.766 24.5 1 78.31 119 GLY A O 1
ATOM 912 N N . PRO A 1 120 ? 6.461 12.758 26.516 1 87.69 120 PRO A N 1
ATOM 913 C CA . PRO A 1 120 ? 5.043 13.102 26.391 1 87.69 120 PRO A CA 1
ATOM 914 C C . PRO A 1 120 ? 4.785 14.086 25.25 1 87.69 120 PRO A C 1
ATOM 916 O O . PRO A 1 120 ? 3.635 14.289 24.844 1 87.69 120 PRO A O 1
ATOM 919 N N . HIS A 1 121 ? 5.957 14.688 24.766 1 92.44 121 HIS A N 1
ATOM 920 C CA . HIS A 1 121 ? 5.77 15.695 23.719 1 92.44 121 HIS A CA 1
ATOM 921 C C . HIS A 1 121 ? 6.703 15.438 22.547 1 92.44 121 HIS A C 1
ATOM 923 O O . HIS A 1 121 ? 7.828 14.969 22.719 1 92.44 121 HIS A O 1
ATOM 929 N N . LEU A 1 122 ? 6.184 15.719 21.375 1 94.12 122 LEU A N 1
ATOM 930 C CA . LEU A 1 122 ? 7.023 15.867 20.188 1 94.12 122 LEU A CA 1
ATOM 931 C C . LEU A 1 122 ? 7.629 17.266 20.125 1 94.12 122 LEU A C 1
ATOM 933 O O . LEU A 1 122 ? 6.918 18.266 20.266 1 94.12 122 LEU A O 1
ATOM 937 N N . ILE A 1 123 ? 8.922 17.297 19.953 1 93.56 123 ILE A N 1
ATOM 938 C CA . ILE A 1 123 ? 9.609 18.578 19.969 1 93.56 123 ILE A CA 1
ATOM 939 C C . ILE A 1 123 ? 10.148 18.891 18.578 1 93.56 123 ILE A C 1
ATOM 941 O O . ILE A 1 123 ? 10.914 18.109 18 1 93.56 123 ILE A O 1
ATOM 945 N N . ILE A 1 124 ? 9.734 20 17.984 1 93.56 124 ILE A N 1
ATOM 946 C CA . ILE A 1 124 ? 10.219 20.516 16.703 1 93.56 124 ILE A CA 1
ATOM 947 C C . ILE A 1 124 ? 10.688 21.953 16.891 1 93.56 124 ILE A C 1
ATOM 949 O O . ILE A 1 124 ? 9.883 22.891 16.859 1 93.56 124 ILE A O 1
ATOM 953 N N . GLY A 1 125 ? 12.039 22.094 17 1 91.06 125 GLY A N 1
ATOM 954 C CA . GLY A 1 125 ? 12.5 23.422 17.375 1 91.06 125 GLY A CA 1
ATOM 955 C C . GLY A 1 125 ? 11.875 23.922 18.656 1 91.06 125 GLY A C 1
ATOM 956 O O . GLY A 1 125 ? 11.922 23.25 19.688 1 91.06 125 GLY A O 1
ATOM 957 N N . PRO A 1 126 ? 11.281 25.125 18.562 1 91.62 126 PRO A N 1
ATOM 958 C CA . PRO A 1 126 ? 10.641 25.688 19.766 1 91.62 126 PRO A CA 1
ATOM 959 C C . PRO A 1 126 ? 9.242 25.125 20 1 91.62 126 PRO A C 1
ATOM 961 O O . PRO A 1 126 ? 8.602 25.453 21 1 91.62 126 PRO A O 1
ATOM 964 N N . VAL A 1 127 ? 8.773 24.25 19.156 1 93.25 127 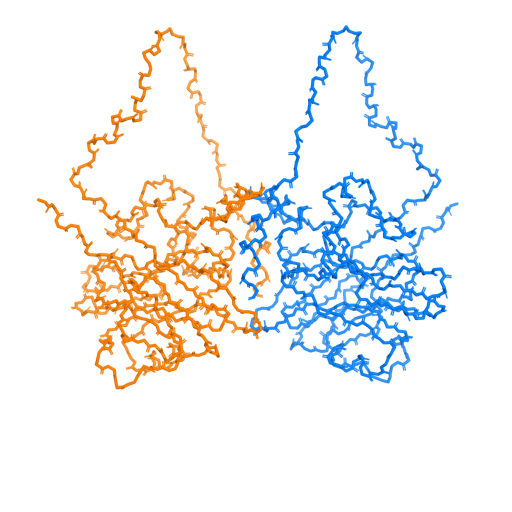VAL A N 1
ATOM 965 C CA . VAL A 1 127 ? 7.395 23.781 19.188 1 93.25 127 VAL A CA 1
ATOM 966 C C . VAL A 1 127 ? 7.309 22.5 20.016 1 93.25 127 VAL A C 1
ATOM 968 O O . VAL A 1 127 ? 8.125 21.594 19.859 1 93.25 127 VAL A O 1
ATOM 971 N N . ARG A 1 128 ? 6.352 22.5 20.938 1 92.56 128 ARG A N 1
ATOM 972 C CA . ARG A 1 128 ? 6.043 21.328 21.734 1 92.56 128 ARG A CA 1
ATOM 973 C C . ARG A 1 128 ? 4.617 20.844 21.484 1 92.56 128 ARG A C 1
ATOM 975 O O . ARG A 1 128 ? 3.662 21.594 21.688 1 92.56 128 ARG A O 1
ATOM 982 N N . ILE A 1 129 ? 4.488 19.609 21.047 1 94.31 129 ILE A N 1
ATOM 983 C CA . ILE A 1 129 ? 3.184 19.047 20.719 1 94.31 129 ILE A CA 1
ATOM 984 C C . ILE A 1 129 ? 2.922 17.797 21.547 1 94.31 129 ILE A C 1
ATOM 986 O O . ILE A 1 129 ? 3.727 16.875 21.547 1 94.31 129 ILE A O 1
ATOM 990 N N . PRO A 1 130 ? 1.773 17.781 22.266 1 92.62 130 PRO A N 1
ATOM 991 C CA . PRO A 1 130 ? 1.476 16.547 23 1 92.62 130 PRO A CA 1
ATOM 992 C C . PRO A 1 130 ? 1.41 15.328 22.078 1 92.62 130 PRO A C 1
ATOM 994 O O . PRO A 1 130 ? 0.789 15.383 21.016 1 92.62 130 PRO A O 1
ATOM 997 N N . ARG A 1 131 ? 1.923 14.164 22.5 1 92.62 131 ARG A N 1
ATOM 998 C CA . ARG A 1 131 ? 2.107 13.008 21.641 1 92.62 131 ARG A CA 1
ATOM 999 C C . ARG A 1 131 ? 0.845 12.148 21.594 1 92.62 131 ARG A C 1
ATOM 1001 O O . ARG A 1 131 ? 0.673 11.344 20.688 1 92.62 131 ARG A O 1
ATOM 1008 N N . ASP A 1 132 ? -0.027 12.211 22.547 1 87 132 ASP A N 1
ATOM 1009 C CA . ASP A 1 132 ? -1.13 11.281 22.797 1 87 132 ASP A CA 1
ATOM 1010 C C . ASP A 1 132 ? -1.988 11.102 21.547 1 87 132 ASP A C 1
ATOM 1012 O O . ASP A 1 132 ? -2.514 10.016 21.297 1 87 132 ASP A O 1
ATOM 1016 N N . ARG A 1 133 ? -2.139 12.062 20.672 1 93.44 133 ARG A N 1
ATOM 1017 C CA . ARG A 1 133 ? -3.086 11.914 19.562 1 93.44 133 ARG A CA 1
ATOM 1018 C C . ARG A 1 133 ? -2.365 11.906 18.219 1 93.44 133 ARG A C 1
ATOM 1020 O O . ARG A 1 133 ? -3.002 11.969 17.172 1 93.44 133 ARG A O 1
ATOM 1027 N N . LEU A 1 134 ? -1.106 11.695 18.234 1 96.62 134 LEU A N 1
ATOM 1028 C CA . LEU A 1 134 ? -0.345 11.922 17 1 96.62 134 LEU A CA 1
ATOM 1029 C C . LEU A 1 134 ? -0.221 10.633 16.203 1 96.62 134 LEU A C 1
ATOM 1031 O O . LEU A 1 134 ? 0.146 10.664 15.023 1 96.62 134 LEU A O 1
ATOM 1035 N N . VAL A 1 135 ? -0.504 9.516 16.844 1 96.06 135 VAL A N 1
ATOM 1036 C CA . VAL A 1 135 ? -0.29 8.219 16.203 1 96.06 135 VAL A CA 1
ATOM 1037 C C . VAL A 1 135 ? -1.634 7.59 15.852 1 96.06 135 VAL A C 1
ATOM 1039 O O . VAL A 1 135 ? -2.564 7.605 16.656 1 96.06 135 VAL A O 1
ATOM 1042 N N . GLY A 1 136 ? -1.724 7.078 14.633 1 95.5 136 GLY A N 1
ATOM 1043 C CA . GLY A 1 136 ? -2.922 6.348 14.25 1 95.5 136 GLY A CA 1
ATOM 1044 C C . GLY A 1 136 ? -3.107 5.059 15.031 1 95.5 136 GLY A C 1
ATOM 1045 O O . GLY A 1 136 ? -2.16 4.555 15.641 1 95.5 136 GLY A O 1
ATOM 1046 N N . ARG A 1 137 ? -4.332 4.652 15.023 1 93.56 137 ARG A N 1
ATOM 1047 C CA . ARG A 1 137 ? -4.695 3.393 15.664 1 93.56 137 ARG A CA 1
ATOM 1048 C C . ARG A 1 137 ? -5.559 2.537 14.742 1 93.56 137 ARG A C 1
ATOM 1050 O O . ARG A 1 137 ? -6.379 3.062 13.992 1 93.56 137 ARG A O 1
ATOM 1057 N N . SER A 1 138 ? -5.32 1.271 14.867 1 90.62 138 SER A N 1
ATOM 1058 C CA . SER A 1 138 ? -6.109 0.367 14.039 1 90.62 138 SER A CA 1
ATOM 1059 C C . SER A 1 138 ? -7.531 0.229 14.57 1 90.62 138 SER A C 1
ATOM 1061 O O . SER A 1 138 ? -7.82 0.616 15.703 1 90.62 138 SER A O 1
ATOM 1063 N N . ARG A 1 139 ? -8.391 -0.23 13.742 1 88.19 139 ARG A N 1
ATOM 1064 C CA . ARG A 1 139 ? -9.727 -0.602 14.219 1 88.19 139 ARG A CA 1
ATOM 1065 C C . ARG A 1 139 ? -9.648 -1.762 15.203 1 88.19 139 ARG A C 1
ATOM 1067 O O . ARG A 1 139 ? -8.844 -2.678 15.031 1 88.19 139 ARG A O 1
ATOM 1074 N N . PRO A 1 140 ? -10.477 -1.695 16.188 1 87.81 140 PRO A N 1
ATOM 1075 C CA . PRO A 1 140 ? -10.461 -2.801 17.156 1 87.81 140 PRO A CA 1
ATOM 1076 C C . PRO A 1 140 ? -10.656 -4.16 16.484 1 87.81 140 PRO A C 1
ATOM 1078 O O . PRO A 1 140 ? -11.5 -4.301 15.594 1 87.81 140 PRO A O 1
ATOM 1081 N N . GLY A 1 141 ? -9.812 -5.129 16.766 1 88.31 141 GLY A N 1
ATOM 1082 C CA . GLY A 1 141 ? -9.875 -6.484 16.25 1 88.31 141 GLY A CA 1
ATOM 1083 C C . GLY A 1 141 ? -8.828 -7.402 16.844 1 88.31 141 GLY A C 1
ATOM 1084 O O . GLY A 1 141 ? -8.086 -7.012 17.734 1 88.31 141 GLY A O 1
ATOM 1085 N N . ARG A 1 142 ? -8.758 -8.656 16.312 1 87 142 ARG A N 1
ATOM 1086 C CA . ARG A 1 142 ? -7.891 -9.711 16.828 1 87 142 ARG A CA 1
ATOM 1087 C C . ARG A 1 142 ? -6.426 -9.289 16.781 1 87 142 ARG A C 1
ATOM 1089 O O . ARG A 1 142 ? -5.66 -9.594 17.703 1 87 142 ARG A O 1
ATOM 1096 N N . TYR A 1 143 ? -6.047 -8.492 15.828 1 88.31 143 TYR A N 1
ATOM 1097 C CA . TYR A 1 143 ? -4.637 -8.164 15.648 1 88.31 143 TYR A CA 1
ATOM 1098 C C . TYR A 1 143 ? -4.383 -6.684 15.883 1 88.31 143 TYR A C 1
ATOM 1100 O O . TYR A 1 143 ? -3.332 -6.16 15.508 1 88.31 143 TYR A O 1
ATOM 1108 N N . SER A 1 144 ? -5.328 -6.043 16.469 1 90.75 144 SER A N 1
ATOM 1109 C CA . SER A 1 144 ? -5.23 -4.598 16.656 1 90.75 144 SER A CA 1
ATOM 1110 C C . SER A 1 144 ? -4.012 -4.23 17.5 1 90.75 144 SER A C 1
ATOM 1112 O O . SER A 1 144 ? -3.361 -3.213 17.25 1 90.75 144 SER A O 1
ATOM 1114 N N . HIS A 1 145 ? -3.709 -5.09 18.453 1 91.44 145 HIS A N 1
ATOM 1115 C CA . HIS A 1 145 ? -2.562 -4.797 19.312 1 91.44 145 HIS A CA 1
ATOM 1116 C C . HIS A 1 145 ? -1.266 -4.797 18.5 1 91.44 145 HIS A C 1
ATOM 1118 O O . HIS A 1 145 ? -0.388 -3.963 18.734 1 91.44 145 HIS A O 1
ATOM 1124 N N . LEU A 1 146 ? -1.128 -5.715 17.578 1 90 146 LEU A N 1
ATOM 1125 C CA . LEU A 1 146 ? 0.043 -5.77 16.719 1 90 146 LEU A CA 1
ATOM 1126 C C . LEU A 1 146 ? 0.082 -4.566 15.781 1 90 146 LEU A C 1
ATOM 1128 O O . LEU A 1 146 ? 1.116 -3.908 15.648 1 90 146 LEU A O 1
ATOM 1132 N N . LEU A 1 147 ? -1.04 -4.305 15.219 1 90.94 147 LEU A N 1
ATOM 1133 C CA . LEU A 1 147 ? -1.13 -3.195 14.273 1 90.94 147 LEU A CA 1
ATOM 1134 C C . LEU A 1 147 ? -0.848 -1.867 14.969 1 90.94 147 LEU A C 1
ATOM 1136 O O . LEU A 1 147 ? -0.137 -1.018 14.43 1 90.94 147 LEU A O 1
ATOM 1140 N N . ASP A 1 148 ? -1.411 -1.701 16.109 1 92.12 148 ASP A N 1
ATOM 1141 C CA . ASP A 1 148 ? -1.192 -0.471 16.859 1 92.12 148 ASP A CA 1
ATOM 1142 C C . ASP A 1 148 ? 0.289 -0.277 17.188 1 92.12 148 ASP A C 1
ATOM 1144 O O . ASP A 1 148 ? 0.789 0.85 17.172 1 92.12 148 ASP A O 1
ATOM 1148 N N . GLU A 1 149 ? 0.929 -1.363 17.469 1 91.12 149 GLU A N 1
ATOM 1149 C CA . GLU A 1 149 ? 2.367 -1.284 17.703 1 91.12 149 GLU A CA 1
ATOM 1150 C C . GLU A 1 149 ? 3.113 -0.839 16.453 1 91.12 149 GLU A C 1
ATOM 1152 O O . GLU A 1 149 ? 4.078 -0.076 16.531 1 91.12 149 GLU A O 1
ATOM 1157 N N . LEU A 1 150 ? 2.654 -1.259 15.422 1 90.81 150 LEU A N 1
ATOM 1158 C CA . LEU A 1 150 ? 3.301 -0.896 14.164 1 90.81 150 LEU A CA 1
ATOM 1159 C C . LEU A 1 150 ? 3.051 0.569 13.828 1 90.81 150 LEU A C 1
ATOM 1161 O O . LEU A 1 150 ? 3.934 1.248 13.297 1 90.81 150 LEU A O 1
ATOM 1165 N N . TYR A 1 151 ? 1.873 1.03 14.109 1 91.94 151 TYR A N 1
ATOM 1166 C CA . TYR A 1 151 ? 1.614 2.459 13.961 1 91.94 151 TYR A CA 1
ATOM 1167 C C . TYR A 1 151 ? 2.523 3.271 14.875 1 91.94 151 TYR A C 1
ATOM 1169 O O . TYR A 1 151 ? 3.117 4.266 14.445 1 91.94 151 TYR A O 1
ATOM 1177 N N . ARG A 1 152 ? 2.611 2.852 16.109 1 90.44 152 ARG A N 1
ATOM 1178 C CA . ARG A 1 152 ? 3.432 3.551 17.094 1 90.44 152 ARG A CA 1
ATOM 1179 C C . ARG A 1 152 ? 4.891 3.6 16.656 1 90.44 152 ARG A C 1
ATOM 1181 O O . ARG A 1 152 ? 5.574 4.605 16.859 1 90.44 152 ARG A O 1
ATOM 1188 N N . ALA A 1 153 ? 5.273 2.531 16.047 1 89 153 ALA A N 1
ATOM 1189 C CA . ALA A 1 153 ? 6.656 2.449 15.586 1 89 153 ALA A CA 1
ATOM 1190 C C . ALA A 1 153 ? 6.84 3.174 14.258 1 89 153 ALA A C 1
ATOM 1192 O O . ALA A 1 153 ? 7.961 3.299 13.758 1 89 153 ALA A O 1
ATOM 1193 N N . ASN A 1 154 ? 5.82 3.662 13.68 1 90.56 154 ASN A N 1
ATOM 1194 C CA . ASN A 1 154 ? 5.812 4.371 12.398 1 90.56 154 ASN A CA 1
ATOM 1195 C C . ASN A 1 154 ? 6.527 3.572 11.312 1 90.56 154 ASN A C 1
ATOM 1197 O O . ASN A 1 154 ? 7.375 4.109 10.602 1 90.56 154 ASN A O 1
ATOM 1201 N N . VAL A 1 155 ? 6.137 2.26 11.234 1 87.5 155 VAL A N 1
ATOM 1202 C CA . VAL A 1 155 ? 6.797 1.421 10.242 1 87.5 155 VAL A CA 1
ATOM 1203 C C . VAL A 1 155 ? 5.824 1.094 9.109 1 87.5 155 VAL A C 1
ATOM 1205 O O . VAL A 1 155 ? 6.223 0.554 8.078 1 87.5 155 VAL A O 1
ATOM 1208 N N . LEU A 1 156 ? 4.535 1.344 9.359 1 88.25 156 LEU A N 1
ATOM 1209 C CA . LEU A 1 156 ? 3.551 1.182 8.289 1 88.25 156 LEU A CA 1
ATOM 1210 C C . LEU A 1 156 ? 3.645 2.328 7.289 1 88.25 156 LEU A C 1
ATOM 1212 O O . LEU A 1 156 ? 4.074 3.43 7.637 1 88.25 156 LEU A O 1
ATOM 1216 N N . PRO A 1 157 ? 3.273 2.059 6.07 1 88.62 157 PRO A N 1
ATOM 1217 C CA . PRO A 1 157 ? 3.277 3.162 5.109 1 88.62 157 PRO A CA 1
ATOM 1218 C C . PRO A 1 157 ? 2.418 4.34 5.559 1 88.62 157 PRO A C 1
ATOM 1220 O O . PRO A 1 157 ? 1.265 4.152 5.953 1 88.62 157 PRO A O 1
ATOM 1223 N N . PRO A 1 158 ? 2.992 5.551 5.508 1 94.56 158 PRO A N 1
ATOM 1224 C CA . PRO A 1 158 ? 2.236 6.75 5.883 1 94.56 158 PRO A CA 1
ATOM 1225 C C . PRO A 1 158 ? 0.92 6.879 5.121 1 94.56 158 PRO A C 1
ATOM 1227 O O . PRO A 1 158 ? 0.007 7.574 5.57 1 94.56 158 PRO A O 1
ATOM 1230 N N . THR A 1 159 ? 0.799 6.273 3.98 1 93.88 159 THR A N 1
ATOM 1231 C CA . THR A 1 159 ? -0.348 6.418 3.09 1 93.88 159 THR A CA 1
ATOM 1232 C C . THR A 1 159 ? -1.465 5.453 3.484 1 93.88 159 THR A C 1
ATOM 1234 O O . THR A 1 159 ? -2.551 5.484 2.904 1 93.88 159 THR A O 1
ATOM 1237 N N . ALA A 1 160 ? -1.229 4.613 4.43 1 92.25 160 ALA A N 1
ATOM 1238 C CA . ALA A 1 160 ? -2.203 3.611 4.852 1 92.25 160 ALA A CA 1
ATOM 1239 C C . ALA A 1 160 ? -3.369 4.258 5.594 1 92.25 160 ALA A C 1
ATOM 1241 O O . ALA A 1 160 ? -3.207 5.305 6.23 1 92.25 160 ALA A O 1
ATOM 1242 N N . ARG A 1 161 ? -4.473 3.594 5.5 1 93.94 161 ARG A N 1
ATOM 1243 C CA . ARG A 1 161 ? -5.613 4 6.312 1 93.94 161 ARG A CA 1
ATOM 1244 C C . ARG A 1 161 ? -5.234 4.082 7.785 1 93.94 161 ARG A C 1
ATOM 1246 O O . ARG A 1 161 ? -4.5 3.232 8.289 1 93.94 161 ARG A O 1
ATOM 1253 N N . ARG A 1 162 ? -5.719 5.094 8.453 1 96.69 162 ARG A N 1
ATOM 1254 C CA . ARG A 1 162 ? -5.59 5.352 9.883 1 96.69 162 ARG A CA 1
ATOM 1255 C C . ARG A 1 162 ? -4.281 6.07 10.188 1 96.69 162 ARG A C 1
ATOM 1257 O O . ARG A 1 162 ? -4.086 6.562 11.305 1 96.69 162 ARG A O 1
ATOM 1264 N N . SER A 1 163 ? -3.389 6.117 9.211 1 97.06 163 SER A N 1
ATOM 1265 C CA . SER A 1 163 ? -2.211 6.949 9.438 1 97.06 163 SER A CA 1
ATOM 1266 C C . SER A 1 163 ? -2.602 8.398 9.703 1 97.06 163 SER A C 1
ATOM 1268 O O . SER A 1 163 ? -3.566 8.906 9.133 1 97.06 163 SER A O 1
ATOM 1270 N N . ARG A 1 164 ? -1.887 8.977 10.539 1 98.38 164 ARG A N 1
ATOM 1271 C CA . ARG A 1 164 ? -2.104 10.391 10.852 1 98.38 164 ARG A CA 1
ATOM 1272 C C . ARG A 1 164 ? -0.964 11.25 10.32 1 98.38 164 ARG A C 1
ATOM 1274 O O . ARG A 1 164 ? 0.206 10.977 10.594 1 98.38 164 ARG A O 1
ATOM 1281 N N . ILE A 1 165 ? -1.359 12.211 9.562 1 98.56 165 ILE A N 1
ATOM 1282 C CA . ILE A 1 165 ? -0.428 13.086 8.859 1 98.56 165 ILE A CA 1
ATOM 1283 C C . ILE A 1 165 ? -0.7 14.539 9.25 1 98.56 165 ILE A C 1
ATOM 1285 O O . ILE A 1 165 ? -1.831 15.016 9.133 1 98.56 165 ILE A O 1
ATOM 1289 N N . GLY A 1 166 ? 0.325 15.219 9.703 1 98.62 166 GLY A N 1
ATOM 1290 C CA . GLY A 1 166 ? 0.174 16.609 10.117 1 98.62 166 GLY A CA 1
ATOM 1291 C C . GLY A 1 166 ? 1.166 17.531 9.445 1 98.62 166 GLY A C 1
ATOM 1292 O O . GLY A 1 166 ? 2.219 17.094 8.977 1 98.62 166 GLY A O 1
ATOM 1293 N N . VAL A 1 167 ? 0.801 18.766 9.383 1 98.75 167 VAL A N 1
ATOM 1294 C CA . VAL A 1 167 ? 1.682 19.812 8.852 1 98.75 167 VAL A CA 1
ATOM 1295 C C . VAL A 1 167 ? 1.666 21.031 9.781 1 98.75 167 VAL A C 1
ATOM 1297 O O . VAL A 1 167 ? 0.634 21.344 10.375 1 98.75 167 VAL A O 1
ATOM 1300 N N . LEU A 1 168 ? 2.803 21.656 9.938 1 98.25 168 LEU A N 1
ATOM 1301 C CA . LEU A 1 168 ? 2.936 22.875 10.727 1 98.25 168 LEU A CA 1
ATOM 1302 C C . LEU A 1 168 ? 4.105 23.719 10.227 1 98.25 168 LEU A C 1
ATOM 1304 O O . LEU A 1 168 ? 4.879 23.266 9.375 1 98.25 168 LEU A O 1
ATOM 1308 N N . PHE A 1 169 ? 4.133 24.906 10.641 1 98.19 169 PHE A N 1
ATOM 1309 C CA . PHE A 1 169 ? 5.352 25.688 10.43 1 98.19 169 PHE A CA 1
ATOM 1310 C C . PHE A 1 169 ? 5.98 26.078 11.758 1 98.19 169 PHE A C 1
ATOM 1312 O O . PHE A 1 169 ? 5.273 26.375 12.719 1 98.19 169 PHE A O 1
ATOM 1319 N N . ALA A 1 170 ? 7.242 25.953 11.844 1 97.12 170 ALA A N 1
ATOM 1320 C CA . ALA A 1 170 ? 8.039 26.297 13.016 1 97.12 170 ALA A CA 1
ATOM 1321 C C . ALA A 1 170 ? 8.812 27.594 12.781 1 97.12 170 ALA A C 1
ATOM 1323 O O . ALA A 1 170 ? 9.609 27.688 11.844 1 97.12 170 ALA A O 1
ATOM 1324 N N . PRO A 1 171 ? 8.578 28.531 13.695 1 95.94 171 PRO A N 1
ATOM 1325 C CA . PRO A 1 171 ? 9.289 29.797 13.523 1 95.94 171 PRO A CA 1
ATOM 1326 C C . PRO A 1 171 ? 10.805 29.656 13.664 1 95.94 171 PRO A C 1
ATOM 1328 O O . PRO A 1 171 ? 11.281 28.844 14.461 1 95.94 171 PRO A O 1
ATOM 1331 N N . GLN A 1 172 ? 11.5 30.422 12.844 1 96 172 GLN A N 1
ATOM 1332 C CA . GLN A 1 172 ? 12.961 30.469 12.891 1 96 172 GLN A CA 1
ATOM 1333 C C . GLN A 1 172 ? 13.445 31.812 13.438 1 96 172 GLN A C 1
ATOM 1335 O O . GLN A 1 172 ? 12.727 32.812 13.383 1 96 172 GLN A O 1
ATOM 1340 N N . PRO A 1 173 ? 14.672 31.844 13.969 1 94.31 173 PRO A N 1
ATOM 1341 C CA . PRO A 1 173 ? 15.211 33.062 14.562 1 94.31 173 PRO A CA 1
ATOM 1342 C C . PRO A 1 173 ? 15.281 34.219 13.57 1 94.31 173 PRO A C 1
ATOM 1344 O O . PRO A 1 173 ? 15.195 35.406 13.969 1 94.31 173 PRO A O 1
ATOM 1347 N N . ASP A 1 174 ? 15.422 33.969 12.359 1 95.5 174 ASP A N 1
ATOM 1348 C CA . ASP A 1 174 ? 15.578 35.031 11.367 1 95.5 174 ASP A CA 1
ATOM 1349 C C . ASP A 1 174 ? 14.219 35.562 10.914 1 95.5 174 ASP A C 1
ATOM 1351 O O . ASP A 1 174 ? 14.141 36.344 9.977 1 95.5 174 ASP A O 1
ATOM 1355 N N . GLY A 1 175 ? 13.133 35.125 11.531 1 94.31 175 GLY A N 1
ATOM 1356 C CA . GLY A 1 175 ? 11.805 35.625 11.227 1 94.31 175 GLY A CA 1
ATOM 1357 C C . GLY A 1 175 ? 11.062 34.781 10.203 1 94.31 175 GLY A C 1
ATOM 1358 O O . GLY A 1 175 ? 9.875 35 9.977 1 94.31 175 GLY A O 1
ATOM 1359 N N . THR A 1 176 ? 11.797 33.844 9.57 1 97.06 176 THR A N 1
ATOM 1360 C CA . THR A 1 176 ? 11.156 32.938 8.633 1 97.06 176 THR A CA 1
ATOM 1361 C C . THR A 1 176 ? 10.594 31.719 9.359 1 97.06 176 THR A C 1
ATOM 1363 O O . THR A 1 176 ? 10.5 31.719 10.594 1 97.06 176 THR A O 1
ATOM 1366 N N . ALA A 1 177 ? 10.062 30.797 8.648 1 97.5 177 ALA A N 1
ATOM 1367 C CA . ALA A 1 177 ? 9.547 29.562 9.242 1 97.5 177 ALA A CA 1
ATOM 1368 C C . ALA A 1 177 ? 9.93 28.359 8.406 1 97.5 177 ALA A C 1
ATOM 1370 O O . ALA A 1 177 ? 10.195 28.484 7.207 1 97.5 177 ALA A O 1
ATOM 1371 N N . ASP A 1 178 ? 10.023 27.219 9.078 1 98.06 178 ASP A N 1
ATOM 1372 C CA . ASP A 1 178 ? 10.211 25.953 8.391 1 98.06 178 ASP A CA 1
ATOM 1373 C C . ASP A 1 178 ? 8.93 25.109 8.43 1 98.06 178 ASP A C 1
ATOM 1375 O O . ASP A 1 178 ? 8.258 25.031 9.461 1 98.06 178 ASP A O 1
ATOM 1379 N N . LEU A 1 179 ? 8.578 24.562 7.312 1 98.44 179 LEU A N 1
ATOM 1380 C CA . LEU A 1 179 ? 7.445 23.641 7.234 1 98.44 179 LEU A CA 1
ATOM 1381 C C . LEU A 1 179 ? 7.863 22.234 7.621 1 98.44 179 LEU A C 1
ATOM 1383 O O . LEU A 1 179 ? 8.852 21.703 7.102 1 98.44 179 LEU A O 1
ATOM 1387 N N . HIS A 1 180 ? 7.164 21.625 8.523 1 97.75 180 HIS A N 1
ATOM 1388 C CA . HIS A 1 180 ? 7.41 20.25 8.938 1 97.75 180 HIS A CA 1
ATOM 1389 C C . HIS A 1 180 ? 6.18 19.375 8.719 1 97.75 180 HIS A C 1
ATOM 1391 O O . HIS A 1 180 ? 5.051 19.828 8.945 1 97.75 180 HIS A O 1
ATOM 1397 N N . ILE A 1 181 ? 6.414 18.188 8.344 1 98 181 ILE A N 1
ATOM 1398 C CA . ILE A 1 181 ? 5.391 17.156 8.266 1 98 181 ILE A CA 1
ATOM 1399 C C . ILE A 1 181 ? 5.602 16.141 9.383 1 98 181 ILE A C 1
ATOM 1401 O O . ILE A 1 181 ? 6.734 15.734 9.664 1 98 181 ILE A O 1
ATOM 1405 N N . VAL A 1 182 ? 4.539 15.836 10.047 1 96.94 182 VAL A N 1
ATOM 1406 C CA . VAL A 1 182 ? 4.562 14.828 11.102 1 96.94 182 VAL A CA 1
ATOM 1407 C C . VAL A 1 182 ? 3.756 13.609 10.664 1 96.94 182 VAL A C 1
ATOM 1409 O O . VAL A 1 182 ? 2.604 13.734 10.242 1 96.94 182 VAL A O 1
ATOM 1412 N N . ILE A 1 183 ? 4.348 12.445 10.719 1 97 183 ILE A N 1
ATOM 1413 C CA . ILE A 1 183 ? 3.676 11.203 10.344 1 97 183 ILE A CA 1
ATOM 1414 C C . ILE A 1 183 ? 3.67 10.234 11.523 1 97 183 ILE A C 1
ATOM 1416 O O . ILE A 1 183 ? 4.727 9.789 11.977 1 97 183 ILE A O 1
ATOM 1420 N N . ASN A 1 184 ? 2.463 9.969 11.961 1 95.56 184 ASN A N 1
ATOM 1421 C CA . ASN A 1 184 ? 2.275 9.07 13.102 1 95.56 184 ASN A CA 1
ATOM 1422 C C . ASN A 1 184 ? 3.215 9.422 14.25 1 95.56 184 ASN A C 1
ATOM 1424 O O . ASN A 1 184 ? 3.898 8.555 14.789 1 95.56 184 ASN A O 1
ATOM 1428 N N . GLY A 1 185 ? 3.285 10.672 14.5 1 95.12 185 GLY A N 1
ATOM 1429 C CA . GLY A 1 185 ? 3.965 11.148 15.695 1 95.12 185 GLY A CA 1
ATOM 1430 C C . GLY A 1 185 ? 5.441 11.414 15.477 1 95.12 185 GLY A C 1
ATOM 1431 O O . GLY A 1 185 ? 6.145 11.836 16.391 1 95.12 185 GLY A O 1
ATOM 1432 N N . GLU A 1 186 ? 5.922 11.211 14.312 1 94.19 186 GLU A N 1
ATOM 1433 C CA . GLU A 1 186 ? 7.336 11.438 14.016 1 94.19 186 GLU A CA 1
ATOM 1434 C C . GLU A 1 186 ? 7.52 12.633 13.094 1 94.19 186 GLU A C 1
ATOM 1436 O O . GLU A 1 186 ? 6.824 12.758 12.078 1 94.19 186 GLU A O 1
ATOM 1441 N N . ASP A 1 187 ? 8.43 13.484 13.5 1 95.25 187 ASP A N 1
ATOM 1442 C CA . ASP A 1 187 ? 8.789 14.617 12.656 1 95.25 187 ASP A CA 1
ATOM 1443 C C . ASP A 1 187 ? 9.641 14.164 11.469 1 95.25 187 ASP A C 1
ATOM 1445 O O . ASP A 1 187 ? 10.68 13.531 11.648 1 95.25 187 ASP A O 1
ATOM 1449 N N . MET A 1 188 ? 9.266 14.508 10.211 1 96.19 188 MET A N 1
ATOM 1450 C CA . MET A 1 188 ? 9.961 14.109 8.992 1 96.19 188 MET A CA 1
ATOM 1451 C C . MET A 1 188 ? 11.086 15.086 8.672 1 96.19 188 MET A C 1
ATOM 1453 O O . MET A 1 188 ? 11.82 14.898 7.691 1 96.19 188 MET A O 1
ATOM 1457 N N . GLY A 1 189 ? 11.266 16.109 9.508 1 95.38 189 GLY A N 1
ATOM 1458 C CA . GLY A 1 189 ? 12.234 17.172 9.227 1 95.38 189 GLY A CA 1
ATOM 1459 C C . GLY A 1 189 ? 11.648 18.328 8.445 1 95.38 189 GLY A C 1
ATOM 1460 O O . GLY A 1 189 ? 10.461 18.312 8.102 1 95.38 189 GLY A O 1
ATOM 1461 N N . PRO A 1 190 ? 12.43 19.391 8.25 1 96.5 190 PRO A N 1
ATOM 1462 C CA . PRO A 1 190 ? 11.93 20.562 7.523 1 96.5 190 PRO A CA 1
ATOM 1463 C C . PRO A 1 190 ? 11.734 20.297 6.035 1 96.5 190 PRO A C 1
ATOM 1465 O O . PRO A 1 190 ? 12.695 20.297 5.266 1 96.5 190 PRO A O 1
ATOM 1468 N N . SER A 1 191 ? 10.547 20.125 5.613 1 97.12 191 SER A N 1
ATOM 1469 C CA . SER A 1 191 ? 10.219 19.828 4.219 1 97.12 191 SER A CA 1
ATOM 1470 C C . SER A 1 191 ? 10.445 21.062 3.338 1 97.12 191 SER A C 1
ATOM 1472 O O . SER A 1 191 ? 10.703 20.922 2.139 1 97.12 191 SER A O 1
ATOM 1474 N N . ALA A 1 192 ? 10.25 22.203 3.85 1 97.31 192 ALA A N 1
ATOM 1475 C CA . ALA A 1 192 ? 10.523 23.5 3.213 1 97.31 192 ALA A CA 1
ATOM 1476 C C . ALA A 1 192 ? 11.047 24.5 4.227 1 97.31 192 ALA A C 1
ATOM 1478 O O . ALA A 1 192 ? 10.664 24.469 5.398 1 97.31 192 ALA A O 1
ATOM 1479 N N . ARG A 1 193 ? 11.914 25.359 3.713 1 96.75 193 ARG A N 1
ATOM 1480 C CA . ARG A 1 193 ? 12.508 26.375 4.578 1 96.75 193 ARG A CA 1
ATOM 1481 C C . ARG A 1 193 ? 12.258 27.781 4.039 1 96.75 193 ARG A C 1
ATOM 1483 O O . ARG A 1 193 ? 11.898 27.938 2.869 1 96.75 193 ARG A O 1
ATOM 1490 N N . GLY A 1 194 ? 12.398 28.766 4.961 1 97.19 194 GLY A N 1
ATOM 1491 C CA . GLY A 1 194 ? 12.375 30.156 4.559 1 97.19 194 GLY A CA 1
ATOM 1492 C C . GLY A 1 194 ? 10.977 30.656 4.211 1 97.19 194 GLY A C 1
ATOM 1493 O O . GLY A 1 194 ? 10.82 31.562 3.389 1 97.19 194 GLY A O 1
ATOM 1494 N N . LEU A 1 195 ? 9.961 29.984 4.703 1 98.06 195 LEU A N 1
ATOM 1495 C CA . LEU A 1 195 ? 8.602 30.484 4.52 1 98.06 195 LEU A CA 1
ATOM 1496 C C . LEU A 1 195 ? 8.422 31.844 5.195 1 98.06 195 LEU A C 1
ATOM 1498 O O . LEU A 1 195 ? 9.094 32.156 6.18 1 98.06 195 LEU A O 1
ATOM 1502 N N . PRO A 1 196 ? 7.516 32.656 4.637 1 96.06 196 PRO A N 1
ATOM 1503 C CA . PRO A 1 196 ? 7.25 33.938 5.312 1 96.06 196 PRO A CA 1
ATOM 1504 C C . PRO A 1 196 ? 6.52 33.75 6.641 1 96.06 196 PRO A C 1
ATOM 1506 O O . PRO A 1 196 ? 5.301 33.562 6.656 1 96.06 196 PRO A O 1
ATOM 1509 N N . GLY A 1 197 ? 7.176 33.906 7.754 1 89.5 197 GLY A N 1
ATOM 1510 C CA . GLY A 1 197 ? 6.641 33.656 9.086 1 89.5 197 GLY A CA 1
ATOM 1511 C C . GLY A 1 197 ? 5.645 34.688 9.539 1 89.5 197 GLY A C 1
ATOM 1512 O O . GLY A 1 197 ? 4.84 34.438 10.438 1 89.5 197 GLY A O 1
ATOM 1513 N N . SER A 1 198 ? 5.656 35.812 8.953 1 91.81 198 SER A N 1
ATOM 1514 C CA . SER A 1 198 ? 4.812 36.906 9.375 1 91.81 198 SER A CA 1
ATOM 1515 C C . SER A 1 198 ? 3.482 36.938 8.633 1 91.81 198 SER A C 1
ATOM 1517 O O . SER A 1 198 ? 2.547 37.625 9.023 1 91.81 198 SER A O 1
ATOM 1519 N N . ARG A 1 199 ? 3.367 36.125 7.582 1 95.44 199 ARG A N 1
ATOM 1520 C CA . ARG A 1 199 ? 2.123 36.062 6.824 1 95.44 199 ARG A CA 1
ATOM 1521 C C . ARG A 1 199 ? 1.22 34.969 7.34 1 95.44 199 ARG A C 1
ATOM 1523 O O . ARG A 1 199 ? 1.704 33.938 7.832 1 95.44 199 ARG A O 1
ATOM 1530 N N . PRO A 1 200 ? -0.125 35.25 7.188 1 97.94 200 PRO A N 1
ATOM 1531 C CA . PRO A 1 200 ? -1.019 34.125 7.508 1 97.94 200 PRO A CA 1
ATOM 1532 C C . PRO A 1 200 ? -0.775 32.906 6.625 1 97.94 200 PRO A C 1
ATOM 1534 O O . PRO A 1 200 ? -0.659 33.031 5.406 1 97.94 200 PRO A O 1
ATOM 1537 N N . LEU A 1 201 ? -0.586 31.75 7.234 1 98.56 201 LEU A N 1
ATOM 1538 C CA . LEU A 1 201 ? -0.385 30.5 6.52 1 98.56 201 LEU A CA 1
ATOM 1539 C C . LEU A 1 201 ? -1.526 29.531 6.797 1 98.56 201 LEU A C 1
ATOM 1541 O O . LEU A 1 201 ? -1.839 29.234 7.957 1 98.56 201 LEU A O 1
ATOM 1545 N N . TYR A 1 202 ? -2.152 29.047 5.719 1 98.81 202 TYR A N 1
ATOM 1546 C CA . TYR A 1 202 ? -3.219 28.062 5.816 1 98.81 202 TYR A CA 1
ATOM 1547 C C . TYR A 1 202 ? -2.691 26.656 5.543 1 98.81 202 TYR A C 1
ATOM 1549 O O . TYR A 1 202 ? -1.834 26.469 4.676 1 98.81 202 TYR A O 1
ATOM 1557 N N . ALA A 1 203 ? -3.201 25.703 6.277 1 98.88 203 ALA A N 1
ATOM 1558 C CA . ALA A 1 203 ? -2.908 24.312 5.934 1 98.88 203 ALA A CA 1
ATOM 1559 C C . ALA A 1 203 ? -3.572 23.922 4.617 1 98.88 203 ALA A C 1
ATOM 1561 O O . ALA A 1 203 ? -4.699 24.344 4.336 1 98.88 203 ALA A O 1
ATOM 1562 N N . VAL A 1 204 ? -2.9 23.156 3.861 1 98.94 204 VAL A N 1
ATOM 1563 C CA . VAL A 1 204 ? -3.414 22.562 2.629 1 98.94 204 VAL A CA 1
ATOM 1564 C C . VAL A 1 204 ? -3.479 21.047 2.77 1 98.94 204 VAL A C 1
ATOM 1566 O O . VAL A 1 204 ? -2.502 20.422 3.184 1 98.94 204 VAL A O 1
ATOM 1569 N N . VAL A 1 205 ? -4.605 20.484 2.527 1 98.94 205 VAL A N 1
ATOM 1570 C CA . VAL A 1 205 ? -4.805 19.031 2.426 1 98.94 205 VAL A CA 1
ATOM 1571 C C . VAL A 1 205 ? -5.457 18.703 1.085 1 98.94 205 VAL A C 1
ATOM 1573 O O . VAL A 1 205 ? -6.594 19.094 0.821 1 98.94 205 VAL A O 1
ATOM 1576 N N . ASP A 1 206 ? -4.73 18 0.311 1 98.88 206 ASP A N 1
ATOM 1577 C CA . ASP A 1 206 ? -5.223 17.594 -1.004 1 98.88 206 ASP A CA 1
ATOM 1578 C C . ASP A 1 206 ? -5.559 16.109 -1.035 1 98.88 206 ASP A C 1
ATOM 1580 O O . ASP A 1 206 ? -4.664 15.266 -1.05 1 98.88 206 ASP A O 1
ATOM 1584 N N . LEU A 1 207 ? -6.887 15.867 -1.035 1 98.56 207 LEU A N 1
ATOM 1585 C CA . LEU A 1 207 ? -7.355 14.484 -1.162 1 98.56 207 LEU A CA 1
ATOM 1586 C C . LEU A 1 207 ? -7.125 13.961 -2.576 1 98.56 207 LEU A C 1
ATOM 1588 O O . LEU A 1 207 ? -8.086 13.695 -3.305 1 98.56 207 LEU A O 1
ATOM 1592 N N . PHE A 1 208 ? -5.922 13.633 -2.869 1 97.25 208 PHE A N 1
ATOM 1593 C CA . PHE A 1 208 ? -5.496 13.305 -4.227 1 97.25 208 PHE A CA 1
ATOM 1594 C C . PHE A 1 208 ? -5.508 11.797 -4.453 1 97.25 208 PHE A C 1
ATOM 1596 O O . PHE A 1 208 ? -5.109 11.031 -3.574 1 97.25 208 PHE A O 1
ATOM 1603 N N . ALA A 1 209 ? -5.969 11.398 -5.574 1 94.88 209 ALA A N 1
ATOM 1604 C CA . ALA A 1 209 ? -5.824 10.055 -6.133 1 94.88 209 ALA A CA 1
ATOM 1605 C C . ALA A 1 209 ? -6.414 9.008 -5.195 1 94.88 209 ALA A C 1
ATOM 1607 O O . ALA A 1 209 ? -7.633 8.953 -5.004 1 94.88 209 ALA A O 1
ATOM 1608 N N . SER A 1 210 ? -5.594 8.195 -4.508 1 93.5 210 SER A N 1
ATOM 1609 C CA . SER A 1 210 ? -6.094 7.039 -3.777 1 93.5 210 SER A CA 1
ATOM 1610 C C . SER A 1 210 ? -6.672 7.445 -2.426 1 93.5 210 SER A C 1
ATOM 1612 O O . SER A 1 210 ? -7.312 6.637 -1.751 1 93.5 210 SER A O 1
ATOM 1614 N N . THR A 1 211 ? -6.449 8.633 -1.984 1 97.12 211 THR A N 1
ATOM 1615 C CA . THR A 1 211 ? -7.027 9.086 -0.723 1 97.12 211 THR A CA 1
ATOM 1616 C C . THR A 1 211 ? -8.453 9.594 -0.929 1 97.12 211 THR A C 1
ATOM 1618 O O . THR A 1 211 ? -8.672 10.57 -1.647 1 97.12 211 THR A O 1
ATOM 1621 N N . LYS A 1 212 ? -9.359 8.945 -0.257 1 97.88 212 LYS A N 1
ATOM 1622 C CA . LYS A 1 212 ? -10.773 9.258 -0.454 1 97.88 212 LYS A CA 1
ATOM 1623 C C . LYS A 1 212 ? -11.273 10.234 0.61 1 97.88 212 LYS A C 1
ATOM 1625 O O . LYS A 1 212 ? -12.047 11.141 0.31 1 97.88 212 LYS A O 1
ATOM 1630 N N . SER A 1 213 ? -10.859 9.969 1.834 1 98.75 213 SER A N 1
ATOM 1631 C CA . SER A 1 213 ? -11.344 10.852 2.893 1 98.75 213 SER A CA 1
ATOM 1632 C C . SER A 1 213 ? -10.328 10.969 4.023 1 98.75 213 SER A C 1
ATOM 1634 O O . SER A 1 213 ? -9.531 10.055 4.242 1 98.75 213 SER A O 1
ATOM 1636 N N . VAL A 1 214 ? -10.383 12.078 4.691 1 98.88 214 VAL A N 1
ATOM 1637 C CA . VAL A 1 214 ? -9.57 12.32 5.879 1 98.88 214 VAL A CA 1
ATOM 1638 C C . VAL A 1 214 ? -10.422 12.984 6.957 1 98.88 214 VAL A C 1
ATOM 1640 O O . VAL A 1 214 ? -11.445 13.609 6.656 1 98.88 214 VAL A O 1
ATOM 1643 N N . ARG A 1 215 ? -9.984 12.812 8.148 1 98.75 215 ARG A N 1
ATOM 1644 C CA . ARG A 1 215 ? -10.609 13.453 9.305 1 98.75 215 ARG A CA 1
ATOM 1645 C C . ARG A 1 215 ? -9.586 14.234 10.117 1 98.75 215 ARG A C 1
ATOM 1647 O O . ARG A 1 215 ? -8.484 13.75 10.367 1 98.75 215 ARG A O 1
ATOM 1654 N N . ILE A 1 216 ? -9.953 15.391 10.531 1 98.75 216 ILE A N 1
ATOM 1655 C CA . ILE A 1 216 ? -9.094 16.188 11.391 1 98.75 216 ILE A CA 1
ATOM 1656 C C . ILE A 1 216 ? -9.031 15.586 12.789 1 98.75 216 ILE A C 1
ATOM 1658 O O . ILE A 1 216 ? -10.062 15.211 13.352 1 98.75 216 ILE A O 1
ATOM 1662 N N . ILE A 1 217 ? -7.883 15.453 13.297 1 98.25 217 ILE A N 1
ATOM 1663 C CA . ILE A 1 217 ? -7.66 15.055 14.68 1 98.25 217 ILE A CA 1
ATOM 1664 C C . ILE A 1 217 ? -7.305 16.281 15.516 1 98.25 217 ILE A C 1
ATOM 1666 O O . ILE A 1 217 ? -6.324 16.969 15.234 1 98.25 217 ILE A O 1
ATOM 1670 N N . GLN A 1 218 ? -8.078 16.531 16.562 1 96.81 218 GLN A N 1
ATOM 1671 C CA . GLN A 1 218 ? -7.852 17.703 17.406 1 96.81 218 GLN A CA 1
ATOM 1672 C C . GLN A 1 218 ? -6.68 17.469 18.359 1 96.81 218 GLN A C 1
ATOM 1674 O O . GLN A 1 218 ? -6.656 16.484 19.094 1 96.81 218 GLN A O 1
ATOM 1679 N N . VAL A 1 219 ? -5.75 18.328 18.266 1 94.31 219 VAL A N 1
ATOM 1680 C CA . VAL A 1 219 ? -4.613 18.281 19.188 1 94.31 219 VAL A CA 1
ATOM 1681 C C . VAL A 1 219 ? -4.828 19.281 20.328 1 94.31 219 VAL A C 1
ATOM 1683 O O . VAL A 1 219 ? -5.074 20.469 20.078 1 94.31 219 VAL A O 1
ATOM 1686 N N . GLU A 1 220 ? -4.789 18.797 21.562 1 87.81 220 GLU A N 1
ATOM 1687 C CA . GLU A 1 220 ? -4.984 19.641 22.734 1 87.81 220 GLU A CA 1
ATOM 1688 C C . GLU A 1 220 ? -3.65 20.094 23.328 1 87.81 220 GLU A C 1
ATOM 1690 O O . GLU A 1 220 ? -2.902 19.266 23.859 1 87.81 220 GLU A O 1
ATOM 1695 N N . TYR A 1 221 ? -3.346 21.266 23.156 1 83.56 221 TYR A N 1
ATOM 1696 C CA . TYR A 1 221 ? -2.088 21.812 23.672 1 83.56 221 TYR A CA 1
ATOM 1697 C C . TYR A 1 221 ? -2.227 22.266 25.109 1 83.56 221 TYR A C 1
ATOM 1699 O O . TYR A 1 221 ? -3.266 22.797 25.5 1 83.56 221 TYR A O 1
ATOM 1707 N N . GLY A 1 222 ? -2.174 21.281 26.219 1 61.72 222 GLY A N 1
ATOM 1708 C CA . GLY A 1 222 ? -2.279 21.656 27.609 1 61.72 222 GLY A CA 1
ATOM 1709 C C . GLY A 1 222 ? -1.815 23.062 27.906 1 61.72 222 GLY A C 1
ATOM 1710 O O . GLY A 1 222 ? -1.065 23.656 27.109 1 61.72 222 GLY A O 1
ATOM 1711 N N . CYS A 1 223 ? -2.562 23.703 28.5 1 50.47 223 CYS A N 1
ATOM 1712 C CA . CYS A 1 223 ? -2.129 24.969 29.094 1 50.47 223 CYS A CA 1
ATOM 1713 C C . CYS A 1 223 ? -0.771 24.812 29.766 1 50.47 223 CYS A C 1
ATOM 1715 O O . CYS A 1 223 ? -0.545 23.844 30.5 1 50.47 223 CYS A O 1
ATOM 1717 N N . SER A 1 224 ? 0.378 25.156 29.25 1 39.34 224 SER A N 1
ATOM 1718 C CA . SER A 1 224 ? 1.616 25.219 30.016 1 39.34 224 SER A CA 1
ATOM 1719 C C . SER A 1 224 ? 1.333 25.281 31.516 1 39.34 224 SER A C 1
ATOM 1721 O O . SER A 1 224 ? 2.24 25.094 32.312 1 39.34 224 SER A O 1
ATOM 1723 N N . SER A 1 225 ? 0.404 25.969 32.094 1 34.34 225 SER A N 1
ATOM 1724 C CA . SER A 1 225 ? 0.488 26.188 33.531 1 34.34 225 SER A CA 1
ATOM 1725 C C . SER A 1 225 ? 0.144 24.906 34.312 1 34.34 225 SER A C 1
ATOM 1727 O O . SER A 1 225 ? 0.498 24.766 35.469 1 34.34 225 SER A O 1
ATOM 1729 N N . CYS A 1 226 ? -0.983 24.078 34.062 1 32.16 226 CYS A N 1
ATOM 1730 C CA . CYS A 1 226 ? -1.547 23.203 35.094 1 32.16 226 CYS A CA 1
ATOM 1731 C C . CYS A 1 226 ? -0.884 21.828 35.062 1 32.16 226 CYS A C 1
ATOM 1733 O O . CYS A 1 226 ? -1.243 20.984 34.25 1 32.16 226 CYS A O 1
ATOM 1735 N N . PHE A 1 227 ? 0.344 21.5 34.969 1 34.03 227 PHE A N 1
ATOM 1736 C CA . PHE A 1 227 ? 1.103 20.312 35.344 1 34.03 227 PHE A CA 1
ATOM 1737 C C . PHE A 1 227 ? 0.485 19.641 36.562 1 34.03 227 PHE A C 1
ATOM 1739 O O . PHE A 1 227 ? 1 18.641 37.031 1 34.03 227 PHE A O 1
ATOM 1746 N N . CYS A 1 228 ? -0.282 20.266 37.469 1 34.03 228 CYS A N 1
ATOM 1747 C CA . CYS A 1 228 ? -0.385 19.875 38.875 1 34.03 228 CYS A CA 1
ATOM 1748 C C . CYS A 1 228 ? -1.232 18.609 39.031 1 34.03 228 CYS A C 1
ATOM 1750 O O . CYS A 1 228 ? -1.031 17.828 39.938 1 34.03 228 CYS A O 1
ATOM 1752 N N . HIS A 1 229 ? -2.428 18.484 38.375 1 31.22 229 HIS A N 1
ATOM 1753 C CA . HIS A 1 229 ? -3.408 17.609 39 1 31.22 229 HIS A CA 1
ATOM 1754 C C . HIS A 1 229 ? -3.234 16.156 38.562 1 31.22 229 HIS A C 1
ATOM 1756 O O . HIS A 1 229 ? -3.744 15.242 39.219 1 31.22 229 HIS A O 1
ATOM 1762 N N . LEU A 1 230 ? -2.734 15.938 37.375 1 30.98 230 LEU A N 1
ATOM 1763 C CA . LEU A 1 230 ? -2.852 14.531 37 1 30.98 230 LEU A CA 1
ATOM 1764 C C . LEU A 1 230 ? -1.799 13.695 37.719 1 30.98 230 LEU A C 1
ATOM 1766 O O . LEU A 1 230 ? -1.91 12.469 37.781 1 30.98 230 LEU A O 1
ATOM 1770 N N . LEU A 1 231 ? -0.757 14.328 38.281 1 29.03 231 LEU A N 1
ATOM 1771 C CA . LEU A 1 231 ? 0.08 13.508 39.156 1 29.03 231 LEU A CA 1
ATOM 1772 C C . LEU A 1 231 ? -0.755 12.836 40.25 1 29.03 231 LEU A C 1
ATOM 1774 O O . LEU A 1 231 ? -0.399 11.766 40.719 1 29.03 231 LEU A O 1
ATOM 1778 N N . ILE A 1 232 ? -1.901 13.516 40.5 1 30.3 232 ILE A N 1
ATOM 1779 C CA . ILE A 1 232 ? -2.547 13.055 41.75 1 30.3 232 ILE A CA 1
ATOM 1780 C C . ILE A 1 232 ? -3.203 11.703 41.5 1 30.3 232 ILE A C 1
ATOM 1782 O O . ILE A 1 232 ? -3.16 10.82 42.375 1 30.3 232 ILE A O 1
ATOM 1786 N N . ARG A 1 233 ? -3.934 11.633 40.344 1 31.53 233 ARG A N 1
ATOM 1787 C CA . ARG A 1 233 ? -4.789 10.453 40.312 1 31.53 233 ARG A CA 1
ATOM 1788 C C . ARG A 1 233 ? -3.961 9.18 40.156 1 31.53 233 ARG A C 1
ATOM 1790 O O . ARG A 1 233 ? -4.395 8.094 40.562 1 31.53 233 ARG A O 1
ATOM 1797 N N . LEU A 1 234 ? -2.949 9.406 39.344 1 29.98 234 LEU A N 1
ATOM 1798 C CA . LEU A 1 234 ? -2.256 8.148 39.062 1 29.98 234 LEU A CA 1
ATOM 1799 C C . LEU A 1 234 ? -1.605 7.602 40.312 1 29.98 234 LEU A C 1
ATOM 1801 O O . LEU A 1 234 ? -1.057 6.496 40.312 1 29.98 234 LEU A O 1
ATOM 1805 N N . LEU A 1 235 ? -1.27 8.695 41.188 1 29.5 235 LEU A N 1
ATOM 1806 C CA . LEU A 1 235 ? -0.721 8.133 42.406 1 29.5 235 LEU A CA 1
ATOM 1807 C C . LEU A 1 235 ? -1.805 7.418 43.188 1 29.5 235 LEU A C 1
ATOM 1809 O O . LEU A 1 235 ? -2.684 8.062 43.781 1 29.5 235 LEU A O 1
ATOM 1813 N N . GLY A 1 236 ? -2.635 6.68 42.5 1 28.7 236 GLY A N 1
ATOM 1814 C CA . GLY A 1 236 ? -3.387 5.727 43.281 1 28.7 236 GLY A CA 1
ATOM 1815 C C . GLY A 1 236 ? -2.629 5.25 44.531 1 28.7 236 GLY A C 1
ATOM 1816 O O . GLY A 1 236 ? -2.018 4.18 44.5 1 28.7 236 GLY A O 1
ATOM 1817 N N . VAL A 1 237 ? -1.845 6.121 45 1 27.64 237 VAL A N 1
ATOM 1818 C CA . VAL A 1 237 ? -1.127 5.762 46.219 1 27.64 237 VAL A CA 1
ATOM 1819 C C . VAL A 1 237 ? -2.088 5.113 47.219 1 27.64 237 VAL A C 1
ATOM 1821 O O . VAL A 1 237 ? -2.949 5.789 47.812 1 27.64 237 VAL A O 1
ATOM 1824 N N . LYS A 1 238 ? -2.855 4.047 46.844 1 27.14 238 LYS A N 1
ATOM 1825 C CA . LYS A 1 238 ? -3.266 3.408 48.094 1 27.14 238 LYS A CA 1
ATOM 1826 C C . LYS A 1 238 ? -2.084 3.248 49.062 1 27.14 238 LYS A C 1
ATOM 1828 O O . LYS A 1 238 ? -0.961 2.984 48.625 1 27.14 238 LYS A O 1
ATOM 1833 N N . PRO A 1 239 ? -2.076 3.643 50.25 1 27.34 239 PRO A N 1
ATOM 1834 C CA . PRO A 1 239 ? -1.085 3.559 51.312 1 27.34 239 PRO A CA 1
ATOM 1835 C C . PRO A 1 239 ? -0.463 2.17 51.438 1 27.34 239 PRO A C 1
ATOM 1837 O O . PRO A 1 239 ? -1.122 1.233 51.906 1 27.34 239 PRO A O 1
ATOM 1840 N N . LEU A 1 240 ? -0.177 1.483 50.219 1 25.36 240 LEU A N 1
ATOM 1841 C CA . LEU A 1 240 ? 0.247 0.149 50.625 1 25.36 240 LEU A CA 1
ATOM 1842 C C . LEU A 1 240 ? 1.457 0.225 51.562 1 25.36 240 LEU A C 1
ATOM 1844 O O . LEU A 1 240 ? 2.234 1.181 51.5 1 25.36 240 LEU A O 1
ATOM 1848 N N . HIS A 1 241 ? 1.487 -0.759 52.531 1 23.25 241 HIS A N 1
ATOM 1849 C CA . HIS A 1 241 ? 2.404 -1.08 53.625 1 23.25 241 HIS A CA 1
ATOM 1850 C C . HIS A 1 241 ? 3.842 -1.169 53.125 1 23.25 241 HIS A C 1
ATOM 1852 O O . HIS A 1 241 ? 4.078 -1.434 51.969 1 23.25 241 HIS A O 1
ATOM 1858 N N . PRO A 1 242 ? 4.887 -1.07 54.031 1 23.84 242 PRO A N 1
ATOM 1859 C CA . PRO A 1 242 ? 6.301 -0.701 54.094 1 23.84 242 PRO A CA 1
ATOM 1860 C C . PRO A 1 242 ? 7.195 -1.626 53.281 1 23.84 242 PRO A C 1
ATOM 1862 O O . PRO A 1 242 ? 8.258 -1.208 52.812 1 23.84 242 PRO A O 1
ATOM 1865 N N . ARG A 1 243 ? 6.941 -2.996 53.312 1 22.05 243 ARG A N 1
ATOM 1866 C CA . ARG A 1 243 ? 8.18 -3.715 53.562 1 22.05 243 ARG A CA 1
ATOM 1867 C C . ARG A 1 243 ? 9.07 -3.77 52.344 1 22.05 243 ARG A C 1
ATOM 1869 O O . ARG A 1 243 ? 10.273 -3.5 52.406 1 22.05 243 ARG A O 1
ATOM 1876 N N . GLN A 1 244 ? 8.875 -4.742 51.375 1 21.31 244 GLN A N 1
ATOM 1877 C CA . GLN A 1 244 ? 9.977 -5.594 50.938 1 21.31 244 GLN A CA 1
ATOM 1878 C C . GLN A 1 244 ? 10.742 -4.953 49.781 1 21.31 244 GLN A C 1
ATOM 1880 O O . GLN A 1 244 ? 10.203 -4.094 49.062 1 21.31 244 GLN A O 1
ATOM 1885 N N . GLY A 1 245 ? 12.133 -5.238 49.562 1 21.67 245 GLY A N 1
ATOM 1886 C CA . GLY A 1 245 ? 13.398 -4.828 48.969 1 21.67 245 GLY A CA 1
ATOM 1887 C C . GLY A 1 245 ? 13.422 -4.945 47.469 1 21.67 245 GLY A C 1
ATOM 1888 O O . GLY A 1 245 ? 13.453 -6.055 46.938 1 21.67 245 GLY A O 1
ATOM 1889 N N . LEU A 1 246 ? 12.492 -4.414 46.688 1 20.03 246 LEU A N 1
ATOM 1890 C CA . LEU A 1 246 ? 12.383 -4.883 45.281 1 20.03 246 LEU A CA 1
ATOM 1891 C C . LEU A 1 246 ? 13.602 -4.477 44.469 1 20.03 246 LEU A C 1
ATOM 1893 O O . LEU A 1 246 ? 13.984 -3.305 44.469 1 20.03 246 LEU A O 1
ATOM 1897 N N . PRO A 1 247 ? 14.484 -5.477 44.031 1 21.7 247 PRO A N 1
ATOM 1898 C CA . PRO A 1 247 ? 15.781 -5.277 43.375 1 21.7 247 PRO A CA 1
ATOM 1899 C C . PRO A 1 247 ? 15.648 -4.637 42 1 21.7 247 PRO A C 1
ATOM 1901 O O . PRO A 1 247 ? 14.703 -4.941 41.281 1 21.7 247 PRO A O 1
ATOM 1904 N N . ILE A 1 248 ? 15.977 -3.393 41.781 1 21.45 248 ILE A N 1
ATOM 1905 C CA . ILE A 1 248 ? 15.875 -2.475 40.656 1 21.45 248 ILE A CA 1
ATOM 1906 C C . ILE A 1 248 ? 16.797 -2.941 39.5 1 21.45 248 ILE A C 1
ATOM 1908 O O . ILE A 1 248 ? 17.047 -2.197 38.562 1 21.45 248 ILE A O 1
ATOM 1912 N N . VAL A 1 249 ? 17.016 -4.223 39.25 1 19.75 249 VAL A N 1
ATOM 1913 C CA . VAL A 1 249 ? 18.172 -4.461 38.406 1 19.75 249 VAL A CA 1
ATOM 1914 C C . VAL A 1 249 ? 17.875 -3.982 36.969 1 19.75 249 VAL A C 1
ATOM 1916 O O . VAL A 1 249 ? 18.734 -4.086 36.094 1 19.75 249 VAL A O 1
ATOM 1919 N N . LEU A 1 250 ? 16.953 -3.074 36.594 1 18.08 250 LEU A N 1
ATOM 1920 C CA . LEU A 1 250 ? 16.641 -3.195 35.188 1 18.08 250 LEU A CA 1
ATOM 1921 C C . LEU A 1 250 ? 17.797 -2.678 34.312 1 18.08 250 LEU A C 1
ATOM 1923 O O . LEU A 1 250 ? 18.062 -1.474 34.281 1 18.08 250 LEU A O 1
ATOM 1927 N N . LYS A 1 251 ? 18.938 -3.377 34.219 1 19.19 251 LYS A N 1
ATOM 1928 C CA . LYS A 1 251 ? 20.141 -2.977 33.5 1 19.19 251 LYS A CA 1
ATOM 1929 C C . LYS A 1 251 ? 19.797 -2.566 32.062 1 19.19 251 LYS A C 1
ATOM 1931 O O . LYS A 1 251 ? 18.766 -2.949 31.516 1 19.19 251 LYS A O 1
ATOM 1936 N N . GLY A 1 252 ? 20.875 -1.979 31.25 1 18.81 252 GLY A N 1
ATOM 1937 C CA . GLY A 1 252 ? 21.328 -1.059 30.203 1 18.81 252 GLY A CA 1
ATOM 1938 C C . GLY A 1 252 ? 21.219 -1.637 28.812 1 18.81 252 GLY A C 1
ATOM 1939 O O . GLY A 1 252 ? 22.234 -1.997 28.203 1 18.81 252 GLY A O 1
ATOM 1940 N N . PHE A 1 253 ? 20.266 -2.514 28.422 1 17.86 253 PHE A N 1
ATOM 1941 C CA . PHE A 1 253 ? 20.516 -3.172 27.141 1 17.86 253 PHE A CA 1
ATOM 1942 C C . PHE A 1 253 ? 20.562 -2.154 26.016 1 17.86 253 PHE A C 1
ATOM 1944 O O . PHE A 1 253 ? 19.75 -1.229 25.953 1 17.86 253 PHE A O 1
ATOM 1951 N N . ASP A 1 254 ? 21.781 -2.035 25.344 1 19.45 254 ASP A N 1
ATOM 1952 C CA . ASP A 1 254 ? 22.359 -1.231 24.266 1 19.45 254 ASP A CA 1
ATOM 1953 C C . ASP A 1 254 ? 21.562 -1.404 22.969 1 19.45 254 ASP A C 1
ATOM 1955 O O . ASP A 1 254 ? 21.453 -2.518 22.453 1 19.45 254 ASP A O 1
ATOM 1959 N N . GLY A 1 255 ? 20.5 -0.704 22.781 1 19.2 255 GLY A N 1
ATOM 1960 C CA . GLY A 1 255 ? 19.453 -0.663 21.781 1 19.2 255 GLY A CA 1
ATOM 1961 C C . GLY A 1 255 ? 19.969 -0.311 20.391 1 19.2 255 GLY A C 1
ATOM 1962 O O . GLY A 1 255 ? 19.172 -0.018 19.484 1 19.2 255 GLY A O 1
ATOM 1963 N N . MET A 1 256 ? 21.234 -0.077 20.109 1 19.94 256 MET A N 1
ATOM 1964 C CA . MET A 1 256 ? 21.594 0.686 18.906 1 19.94 256 MET A CA 1
ATOM 1965 C C . MET A 1 256 ? 21.234 -0.078 17.641 1 19.94 256 MET A C 1
ATOM 1967 O O . MET A 1 256 ? 20.812 0.522 16.656 1 19.94 256 MET A O 1
ATOM 1971 N N . THR A 1 257 ? 21.656 -1.293 17.406 1 18.91 257 THR A N 1
ATOM 1972 C CA . THR A 1 257 ? 22.078 -1.772 16.094 1 18.91 257 THR A CA 1
ATOM 1973 C C . THR A 1 257 ? 20.859 -2.076 15.219 1 18.91 257 THR A C 1
ATOM 1975 O O . THR A 1 257 ? 21 -2.275 14.008 1 18.91 257 THR A O 1
ATOM 1978 N N . ALA A 1 258 ? 19.672 -2.316 15.758 1 18.88 258 ALA A N 1
ATOM 1979 C CA . ALA A 1 258 ? 18.781 -3.197 15.016 1 18.88 258 ALA A CA 1
ATOM 1980 C C . ALA A 1 258 ? 18.031 -2.428 13.93 1 18.88 258 ALA A C 1
ATOM 1982 O O . ALA A 1 258 ? 17.141 -2.977 13.266 1 18.88 258 ALA A O 1
ATOM 1983 N N . ARG A 1 259 ? 18.156 -1.202 13.812 1 21.61 259 ARG A N 1
ATOM 1984 C CA . ARG A 1 259 ? 17.172 -0.468 13.031 1 21.61 259 ARG A CA 1
ATOM 1985 C C . ARG A 1 259 ? 17.328 -0.75 11.539 1 21.61 259 ARG A C 1
ATOM 1987 O O . ARG A 1 259 ? 16.531 -0.287 10.719 1 21.61 259 ARG A O 1
ATOM 1994 N N . ALA A 1 260 ? 18.547 -1.2 11.156 1 19.89 260 ALA A N 1
ATOM 1995 C CA . ALA A 1 260 ? 18.781 -1.2 9.711 1 19.89 260 ALA A CA 1
ATOM 1996 C C . ALA A 1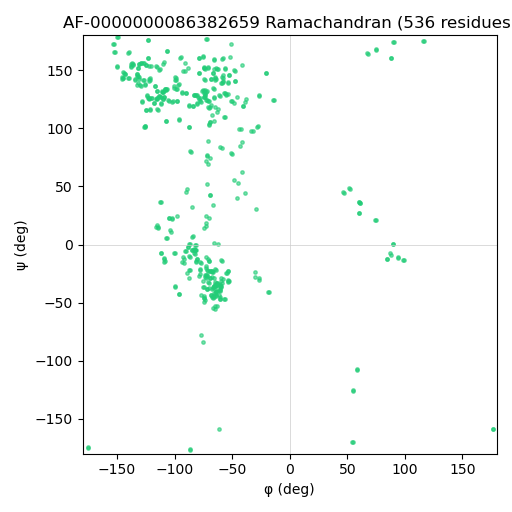 260 ? 17.844 -2.182 9.016 1 19.89 260 ALA A C 1
ATOM 1998 O O . ALA A 1 260 ? 17.578 -2.059 7.812 1 19.89 260 ALA A O 1
ATOM 1999 N N . GLY A 1 261 ? 17.562 -3.252 9.797 1 19.95 261 GLY A N 1
ATOM 2000 C CA . GLY A 1 261 ? 17.078 -4.355 8.984 1 19.95 261 GLY A CA 1
ATOM 2001 C C . GLY A 1 261 ? 15.648 -4.16 8.516 1 19.95 261 GLY A C 1
ATOM 2002 O O . GLY A 1 261 ? 15.211 -4.797 7.559 1 19.95 261 GLY A O 1
ATOM 2003 N N . LEU A 1 262 ? 14.883 -3.557 9.469 1 22.61 262 LEU A N 1
ATOM 2004 C CA . LEU A 1 262 ? 13.453 -3.697 9.227 1 22.61 262 LEU A CA 1
ATOM 2005 C C . LEU A 1 262 ? 13.016 -2.811 8.07 1 22.61 262 LEU A C 1
ATOM 2007 O O . LEU A 1 262 ? 12.016 -3.102 7.406 1 22.61 262 LEU A O 1
ATOM 2011 N N . VAL A 1 263 ? 13.727 -1.742 7.914 1 25.02 263 VAL A N 1
ATOM 2012 C CA . VAL A 1 263 ? 13.227 -0.78 6.941 1 25.02 263 VAL A CA 1
ATOM 2013 C C . VAL A 1 263 ? 13.258 -1.394 5.543 1 25.02 263 VAL A C 1
ATOM 2015 O O . VAL A 1 263 ? 12.609 -0.896 4.621 1 25.02 263 VAL A O 1
ATOM 2018 N N . GLN A 1 264 ? 14.117 -2.422 5.457 1 23.09 264 GLN A N 1
ATOM 2019 C CA . GLN A 1 264 ? 14.312 -2.867 4.082 1 23.09 264 GLN A CA 1
ATOM 2020 C C . GLN A 1 264 ? 13.039 -3.496 3.52 1 23.09 264 GLN A C 1
ATOM 2022 O O . GLN A 1 264 ? 12.828 -3.51 2.305 1 23.09 264 GLN A O 1
ATOM 2027 N N . VAL A 1 265 ? 12.398 -4.246 4.484 1 25.03 265 VAL A N 1
ATOM 2028 C CA . VAL A 1 265 ? 11.305 -4.969 3.846 1 25.03 265 VAL A CA 1
ATOM 2029 C C . VAL A 1 265 ? 10.258 -3.982 3.332 1 25.03 265 VAL A C 1
ATOM 2031 O O . VAL A 1 265 ? 9.68 -4.18 2.26 1 25.03 265 VAL A O 1
ATOM 2034 N N . LEU A 1 266 ? 10.008 -3.029 4.152 1 25.61 266 LEU A N 1
ATOM 2035 C CA . LEU A 1 266 ? 8.867 -2.182 3.814 1 25.61 266 LEU A CA 1
ATOM 2036 C C . LEU A 1 266 ? 9.242 -1.187 2.721 1 25.61 266 LEU A C 1
ATOM 2038 O O . LEU A 1 266 ? 8.359 -0.55 2.133 1 25.61 266 LEU A O 1
ATOM 2042 N N . ARG A 1 267 ? 10.57 -0.851 2.611 1 25.3 267 ARG A N 1
ATOM 2043 C CA . ARG A 1 267 ? 10.953 0.198 1.671 1 25.3 267 ARG A CA 1
ATOM 2044 C C . ARG A 1 267 ? 10.711 -0.244 0.231 1 25.3 267 ARG A C 1
ATOM 2046 O O . ARG A 1 267 ? 10.633 0.589 -0.675 1 25.3 267 ARG A O 1
ATOM 2053 N N . GLU A 1 268 ? 10.961 -1.547 0.008 1 25.12 268 GLU A N 1
ATOM 2054 C CA . GLU A 1 268 ? 11.016 -1.807 -1.428 1 25.12 268 GLU A CA 1
ATOM 2055 C C . GLU A 1 268 ? 9.625 -1.77 -2.047 1 25.12 268 GLU A C 1
ATOM 2057 O O . GLU A 1 268 ? 9.477 -1.918 -3.262 1 25.12 268 GLU A O 1
ATOM 2062 N N . GLU A 1 269 ? 8.586 -2.057 -1.221 1 27.25 269 GLU A N 1
ATOM 2063 C CA . GLU A 1 269 ? 7.344 -2.062 -1.987 1 27.25 269 GLU A CA 1
ATOM 2064 C C . GLU A 1 269 ? 6.922 -0.645 -2.365 1 27.25 269 GLU A C 1
ATOM 2066 O O . GLU A 1 269 ? 5.809 -0.43 -2.85 1 27.25 269 GLU A O 1
ATOM 2071 N N . GLY A 1 270 ? 7.82 0.385 -2.33 1 21.84 270 GLY A N 1
ATOM 2072 C CA . GLY A 1 270 ? 7.355 1.603 -2.975 1 21.84 270 GLY A CA 1
ATOM 2073 C C . GLY A 1 270 ? 7.074 1.423 -4.453 1 21.84 270 GLY A C 1
ATOM 2074 O O . GLY A 1 270 ? 7.828 0.751 -5.16 1 21.84 270 GLY A O 1
ATOM 2075 N N . MET B 1 1 ? 15.492 -44.438 -4.566 1 23.98 1 MET B N 1
ATOM 2076 C CA . MET B 1 1 ? 15.742 -43 -4.484 1 23.98 1 MET B CA 1
ATOM 2077 C C . MET B 1 1 ? 14.516 -42.219 -4.93 1 23.98 1 MET B C 1
ATOM 2079 O O . MET B 1 1 ? 14.062 -42.344 -6.066 1 23.98 1 MET B O 1
ATOM 2083 N N . ALA B 1 2 ? 13.547 -42.062 -4.191 1 37.75 2 ALA B N 1
ATOM 2084 C CA . ALA B 1 2 ? 12.297 -41.438 -4.609 1 37.75 2 ALA B CA 1
ATOM 2085 C C . ALA B 1 2 ? 12.555 -40.188 -5.465 1 37.75 2 ALA B C 1
ATOM 2087 O O . ALA B 1 2 ? 13.25 -39.281 -5.035 1 37.75 2 ALA B O 1
ATOM 2088 N N . ALA B 1 3 ? 12.773 -40.156 -6.723 1 42.38 3 ALA B N 1
ATOM 2089 C CA . ALA B 1 3 ? 13.312 -39.125 -7.633 1 42.38 3 ALA B CA 1
ATOM 2090 C C . ALA B 1 3 ? 12.617 -37.781 -7.445 1 42.38 3 ALA B C 1
ATOM 2092 O O . ALA B 1 3 ? 11.422 -37.656 -7.715 1 42.38 3 ALA B O 1
ATOM 2093 N N . GLY B 1 4 ? 12.938 -37 -6.422 1 55.59 4 GLY B N 1
ATOM 2094 C CA . GLY B 1 4 ? 12.391 -35.719 -6.016 1 55.59 4 GLY B CA 1
ATOM 2095 C C . GLY B 1 4 ? 12.109 -34.781 -7.184 1 55.59 4 GLY B C 1
ATOM 2096 O O . GLY B 1 4 ? 12.688 -34.938 -8.258 1 55.59 4 GLY B O 1
ATOM 2097 N N . ARG B 1 5 ? 10.805 -34.344 -7.402 1 68.44 5 ARG B N 1
ATOM 2098 C CA . ARG B 1 5 ? 10.422 -33.438 -8.477 1 68.44 5 ARG B CA 1
ATOM 2099 C C . ARG B 1 5 ? 11.492 -32.375 -8.695 1 68.44 5 ARG B C 1
ATOM 2101 O O . ARG B 1 5 ? 12.102 -31.891 -7.738 1 68.44 5 ARG B O 1
ATOM 2108 N N . PRO B 1 6 ? 11.953 -32.312 -9.984 1 81.31 6 PRO B N 1
ATOM 2109 C CA . PRO B 1 6 ? 12.906 -31.25 -10.25 1 81.31 6 PRO B CA 1
ATOM 2110 C C . PRO B 1 6 ? 12.422 -29.891 -9.719 1 81.31 6 PRO B C 1
ATOM 2112 O O . PRO B 1 6 ? 11.219 -29.672 -9.609 1 81.31 6 PRO B O 1
ATOM 2115 N N . PRO B 1 7 ? 13.375 -29.062 -9.359 1 91.06 7 PRO B N 1
ATOM 2116 C CA . PRO B 1 7 ? 13 -27.75 -8.844 1 91.06 7 PRO B CA 1
ATOM 2117 C C . PRO B 1 7 ? 12.203 -26.922 -9.852 1 91.06 7 PRO B C 1
ATOM 2119 O O . PRO B 1 7 ? 12.453 -27 -11.055 1 91.06 7 PRO B O 1
ATOM 2122 N N . THR B 1 8 ? 11.195 -26.25 -9.336 1 96.44 8 THR B N 1
ATOM 2123 C CA . THR B 1 8 ? 10.391 -25.359 -10.164 1 96.44 8 THR B CA 1
ATOM 2124 C C . THR B 1 8 ? 11.219 -24.172 -10.641 1 96.44 8 THR B C 1
ATOM 2126 O O . THR B 1 8 ? 11.984 -23.594 -9.867 1 96.44 8 THR B O 1
ATOM 2129 N N . ARG B 1 9 ? 11.117 -23.828 -11.938 1 98.56 9 ARG B N 1
ATOM 2130 C CA . ARG B 1 9 ? 11.844 -22.719 -12.523 1 98.56 9 ARG B CA 1
ATOM 2131 C C . ARG B 1 9 ? 10.969 -21.953 -13.516 1 98.56 9 ARG B C 1
ATOM 2133 O O . ARG B 1 9 ? 9.898 -22.438 -13.906 1 98.56 9 ARG B O 1
ATOM 2140 N N . PHE B 1 10 ? 11.43 -20.766 -13.859 1 98.88 10 PHE B N 1
ATOM 2141 C CA . PHE B 1 10 ? 10.773 -20.031 -14.922 1 98.88 10 PHE B CA 1
ATOM 2142 C C . PHE B 1 10 ? 11.188 -20.547 -16.297 1 98.88 10 PHE B C 1
ATOM 2144 O O . PHE B 1 10 ? 12.297 -21.078 -16.453 1 98.88 10 PHE B O 1
ATOM 2151 N N . HIS B 1 11 ? 10.289 -20.469 -17.172 1 98.88 11 HIS B N 1
ATOM 2152 C CA . HIS B 1 11 ? 10.562 -20.812 -18.562 1 98.88 11 HIS B CA 1
ATOM 2153 C C . HIS B 1 11 ? 11.578 -19.859 -19.172 1 98.88 11 HIS B C 1
ATOM 2155 O O . HIS B 1 11 ? 11.633 -18.688 -18.812 1 98.88 11 HIS B O 1
ATOM 2161 N N . GLU B 1 12 ? 12.352 -20.312 -20.156 1 98.31 12 GLU B N 1
ATOM 2162 C CA . GLU B 1 12 ? 13.312 -19.453 -20.844 1 98.31 12 GLU B CA 1
ATOM 2163 C C . GLU B 1 12 ? 12.609 -18.422 -21.703 1 98.31 12 GLU B C 1
ATOM 2165 O O . GLU B 1 12 ? 13.164 -17.359 -21.969 1 98.31 12 GLU B O 1
ATOM 2170 N N . VAL B 1 13 ? 11.422 -18.797 -22.172 1 98.75 13 VAL B N 1
ATOM 2171 C CA . VAL B 1 13 ? 10.602 -17.844 -22.922 1 98.75 13 VAL B CA 1
ATOM 2172 C C . VAL B 1 13 ? 9.867 -16.922 -21.938 1 98.75 13 VAL B C 1
ATOM 2174 O O . VAL B 1 13 ? 9.133 -17.391 -21.062 1 98.75 13 VAL B O 1
ATOM 2177 N N . HIS B 1 14 ? 10.07 -15.672 -22.031 1 98.75 14 HIS B N 1
ATOM 2178 C CA . HIS B 1 14 ? 9.438 -14.695 -21.141 1 98.75 14 HIS B CA 1
ATOM 2179 C C . HIS B 1 14 ? 9.312 -13.344 -21.828 1 98.75 14 HIS B C 1
ATOM 2181 O O . HIS B 1 14 ? 9.773 -13.164 -22.953 1 98.75 14 HIS B O 1
ATOM 2187 N N . GLY B 1 15 ? 8.609 -12.43 -21.172 1 98.69 15 GLY B N 1
ATOM 2188 C CA . GLY B 1 15 ? 8.43 -11.102 -21.719 1 98.69 15 GLY B CA 1
ATOM 2189 C C . GLY B 1 15 ? 9.734 -10.375 -21.984 1 98.69 15 GLY B C 1
ATOM 2190 O O . GLY B 1 15 ? 10.734 -10.633 -21.312 1 98.69 15 GLY B O 1
ATOM 2191 N N . ALA B 1 16 ? 9.711 -9.414 -22.766 1 98.38 16 ALA B N 1
ATOM 2192 C CA . ALA B 1 16 ? 10.906 -8.734 -23.266 1 98.38 16 ALA B CA 1
ATOM 2193 C C . ALA B 1 16 ? 11.594 -7.945 -22.156 1 98.38 16 ALA B C 1
ATOM 2195 O O . ALA B 1 16 ? 12.789 -7.664 -22.234 1 98.38 16 ALA B O 1
ATOM 2196 N N . HIS B 1 17 ? 10.922 -7.605 -21.188 1 98.75 17 HIS B N 1
ATOM 2197 C CA . HIS B 1 17 ? 11.516 -6.754 -20.156 1 98.75 17 HIS B CA 1
ATOM 2198 C C . HIS B 1 17 ? 11.883 -7.555 -18.922 1 98.75 17 HIS B C 1
ATOM 2200 O O . HIS B 1 17 ? 12.195 -6.98 -17.875 1 98.75 17 HIS B O 1
ATOM 2206 N N . VAL B 1 18 ? 11.836 -8.852 -19 1 98.75 18 VAL B N 1
ATOM 2207 C CA . VAL B 1 18 ? 12.133 -9.703 -17.859 1 98.75 18 VAL B CA 1
ATOM 2208 C C . VAL B 1 18 ? 13.578 -10.188 -17.938 1 98.75 18 VAL B C 1
ATOM 2210 O O . VAL B 1 18 ? 14.047 -10.594 -19 1 98.75 18 VAL B O 1
ATOM 2213 N N . CYS B 1 19 ? 14.25 -10.094 -16.844 1 98.81 19 CYS B N 1
ATOM 2214 C CA . CYS B 1 19 ? 15.547 -10.742 -16.656 1 98.81 19 CYS B CA 1
ATOM 2215 C C . CYS B 1 19 ? 15.461 -11.844 -15.602 1 98.81 19 CYS B C 1
ATOM 2217 O O . CYS B 1 19 ? 14.977 -11.609 -14.492 1 98.81 19 CYS B O 1
ATOM 2219 N N . LEU B 1 20 ? 15.922 -13.008 -16 1 98.75 20 LEU B N 1
ATOM 2220 C CA . LEU B 1 20 ? 15.977 -14.133 -15.07 1 98.75 20 LEU B CA 1
ATOM 2221 C C . LEU B 1 20 ? 17.375 -14.305 -14.5 1 98.75 20 LEU B C 1
ATOM 2223 O O . LEU B 1 20 ? 18.375 -14.047 -15.195 1 98.75 20 LEU B O 1
ATOM 2227 N N . ASP B 1 21 ? 17.406 -14.672 -13.266 1 98.5 21 ASP B N 1
ATOM 2228 C CA . ASP B 1 21 ? 18.719 -14.992 -12.719 1 98.5 21 ASP B CA 1
ATOM 2229 C C . ASP B 1 21 ? 19.234 -16.312 -13.297 1 98.5 21 ASP B C 1
ATOM 2231 O O . ASP B 1 21 ? 18.547 -16.969 -14.062 1 98.5 21 ASP B O 1
ATOM 2235 N N . ALA B 1 22 ? 20.453 -16.688 -12.938 1 98 22 ALA B N 1
ATOM 2236 C CA . ALA B 1 22 ? 21.125 -17.844 -13.531 1 98 22 ALA B CA 1
ATOM 2237 C C . ALA B 1 22 ? 20.328 -19.125 -13.281 1 98 22 ALA B C 1
ATOM 2239 O O . ALA B 1 22 ? 20.25 -19.984 -14.156 1 98 22 ALA B O 1
ATOM 2240 N N . SER B 1 23 ? 19.766 -19.25 -12.062 1 97.38 23 SER B N 1
ATOM 2241 C CA . SER B 1 23 ? 19.016 -20.438 -11.711 1 97.38 23 SER B CA 1
ATOM 2242 C C . SER B 1 23 ? 17.578 -20.359 -12.234 1 97.38 23 SER B C 1
ATOM 2244 O O . SER B 1 23 ? 16.828 -21.328 -12.117 1 97.38 23 SER B O 1
ATOM 2246 N N . ARG B 1 24 ? 17.141 -19.219 -12.758 1 98.5 24 ARG B N 1
ATOM 2247 C CA . ARG B 1 24 ? 15.805 -18.938 -13.281 1 98.5 24 ARG B CA 1
ATOM 2248 C C . ARG B 1 24 ? 14.742 -19.109 -12.203 1 98.5 24 ARG B C 1
ATOM 2250 O O . ARG B 1 24 ? 13.68 -19.688 -12.445 1 98.5 24 ARG B O 1
ATOM 2257 N N . THR B 1 25 ? 15.086 -18.734 -11.023 1 98.62 25 THR B N 1
ATOM 2258 C CA . THR B 1 25 ? 14.141 -18.781 -9.914 1 98.62 25 THR B CA 1
ATOM 2259 C C . THR B 1 25 ? 13.766 -17.375 -9.461 1 98.62 25 THR B C 1
ATOM 2261 O O . THR B 1 25 ? 12.875 -17.203 -8.625 1 98.62 25 THR B O 1
ATOM 2264 N N . ARG B 1 26 ? 14.43 -16.406 -10.016 1 98.81 26 ARG B N 1
ATOM 2265 C CA . ARG B 1 26 ? 14.094 -15.016 -9.773 1 98.81 26 ARG B CA 1
ATOM 2266 C C . ARG B 1 26 ? 13.828 -14.281 -11.086 1 98.81 26 ARG B C 1
ATOM 2268 O O . ARG B 1 26 ? 14.633 -14.359 -12.023 1 98.81 26 ARG B O 1
ATOM 2275 N N . ALA B 1 27 ? 12.742 -13.625 -11.172 1 98.94 27 ALA B N 1
ATOM 2276 C CA . ALA B 1 27 ? 12.398 -12.812 -12.336 1 98.94 27 ALA B CA 1
ATOM 2277 C C . ALA B 1 27 ? 12.305 -11.336 -11.969 1 98.94 27 ALA B C 1
ATOM 2279 O O . ALA B 1 27 ? 11.656 -10.977 -10.984 1 98.94 27 ALA B O 1
ATOM 2280 N N . THR B 1 28 ? 12.961 -10.461 -12.773 1 98.81 28 THR B N 1
ATOM 2281 C CA . THR B 1 28 ? 12.977 -9.016 -12.539 1 98.81 28 THR B CA 1
ATOM 2282 C C . THR B 1 28 ? 12.57 -8.266 -13.805 1 98.81 28 THR B C 1
ATOM 2284 O O . THR B 1 28 ? 13.117 -8.508 -14.883 1 98.81 28 THR B O 1
ATOM 2287 N N . ARG B 1 29 ? 11.547 -7.469 -13.68 1 98.69 29 ARG B N 1
ATOM 2288 C CA . ARG B 1 29 ? 11.227 -6.566 -14.781 1 98.69 29 ARG B CA 1
ATOM 2289 C C . ARG B 1 29 ? 12.156 -5.359 -14.789 1 98.69 29 ARG B C 1
ATOM 2291 O O . ARG B 1 29 ? 12.18 -4.578 -13.836 1 98.69 29 ARG B O 1
ATOM 2298 N N . VAL B 1 30 ? 12.797 -5.09 -15.852 1 98.12 30 VAL B N 1
ATOM 2299 C CA . VAL B 1 30 ? 13.914 -4.148 -15.836 1 98.12 30 VAL B CA 1
ATOM 2300 C C . VAL B 1 30 ? 13.516 -2.863 -16.562 1 98.12 30 VAL B C 1
ATOM 2302 O O . VAL B 1 30 ? 14.234 -1.865 -16.516 1 98.12 30 VAL B O 1
ATOM 2305 N N . GLU B 1 31 ? 12.406 -2.939 -17.234 1 95.56 31 GLU B N 1
ATOM 2306 C CA . GLU B 1 31 ? 11.961 -1.76 -17.969 1 95.56 31 GLU B CA 1
ATOM 2307 C C . GLU B 1 31 ? 10.438 -1.646 -17.969 1 95.56 31 GLU B C 1
ATOM 2309 O O . GLU B 1 31 ? 9.734 -2.654 -18.047 1 95.56 31 GLU B O 1
ATOM 2314 N N . SER B 1 32 ? 9.906 -0.439 -17.875 1 95 32 SER B N 1
ATOM 2315 C CA . SER B 1 32 ? 8.5 -0.097 -18.062 1 95 32 SER B CA 1
ATOM 2316 C C . SER B 1 32 ? 7.605 -0.924 -17.141 1 95 32 SER B C 1
ATOM 2318 O O . SER B 1 32 ? 8.07 -1.487 -16.156 1 95 32 SER B O 1
ATOM 2320 N N . PHE B 1 33 ? 6.297 -0.906 -17.312 1 94.81 33 PHE B N 1
ATOM 2321 C CA . PHE B 1 33 ? 5.324 -1.621 -16.5 1 94.81 33 PHE B CA 1
ATOM 2322 C C . PHE B 1 33 ? 4.738 -2.803 -17.266 1 94.81 33 PHE B C 1
ATOM 2324 O O . PHE B 1 33 ? 3.832 -3.479 -16.781 1 94.81 33 PHE B O 1
ATOM 2331 N N . ALA B 1 34 ? 5.254 -3.061 -18.453 1 95.31 34 ALA B N 1
ATOM 2332 C CA . ALA B 1 34 ? 4.719 -4.062 -19.375 1 95.31 34 ALA B CA 1
ATOM 2333 C C . ALA B 1 34 ? 5.785 -5.086 -19.75 1 95.31 34 ALA B C 1
ATOM 2335 O O . ALA B 1 34 ? 6.906 -5.035 -19.234 1 95.31 34 ALA B O 1
ATOM 2336 N N . HIS B 1 35 ? 5.383 -6.07 -20.5 1 98.31 35 HIS B N 1
ATOM 2337 C CA . HIS B 1 35 ? 6.281 -7.098 -21.016 1 98.31 35 HIS B CA 1
ATOM 2338 C C . HIS B 1 35 ? 6.945 -7.867 -19.891 1 98.31 35 HIS B C 1
ATOM 2340 O O . HIS B 1 35 ? 8.141 -8.18 -19.953 1 98.31 35 HIS B O 1
ATOM 2346 N N . GLY B 1 36 ? 6.16 -8.055 -18.828 1 98.69 36 GLY B N 1
ATOM 2347 C CA . GLY B 1 36 ? 6.695 -8.727 -17.656 1 98.69 36 GLY B CA 1
ATOM 2348 C C . GLY B 1 36 ? 6.211 -10.156 -17.516 1 98.69 36 GLY B C 1
ATOM 2349 O O . GLY B 1 36 ? 6.266 -10.734 -16.438 1 98.69 36 GLY B O 1
ATOM 2350 N N . LEU B 1 37 ? 5.805 -10.781 -18.547 1 98.88 37 LEU B N 1
ATOM 2351 C CA . LEU B 1 37 ? 5.203 -12.109 -18.5 1 98.88 37 LEU B CA 1
ATOM 2352 C C . LEU B 1 37 ? 6.266 -13.18 -18.281 1 98.88 37 LEU B C 1
ATOM 2354 O O . LEU B 1 37 ? 7.301 -13.172 -18.953 1 98.88 37 LEU B O 1
ATOM 2358 N N . CYS B 1 38 ? 5.988 -14.055 -17.359 1 98.88 38 CYS B N 1
ATOM 2359 C CA . CYS B 1 38 ? 6.785 -15.25 -17.125 1 98.88 38 CYS B CA 1
ATOM 2360 C C . CYS B 1 38 ? 5.902 -16.5 -17.094 1 98.88 38 CYS B C 1
ATOM 2362 O O . CYS B 1 38 ? 4.703 -16.406 -16.828 1 98.88 38 CYS B O 1
ATOM 2364 N N . PHE B 1 39 ? 6.547 -17.578 -17.375 1 98.94 39 PHE B N 1
ATOM 2365 C CA . PHE B 1 39 ? 5.871 -18.875 -17.375 1 98.94 39 PHE B CA 1
ATOM 2366 C C . PHE B 1 39 ? 6.672 -19.891 -16.562 1 98.94 39 PHE B C 1
ATOM 2368 O O . PHE B 1 39 ? 7.887 -19.75 -16.406 1 98.94 39 PHE B O 1
ATOM 2375 N N . SER B 1 40 ? 5.938 -20.844 -16.094 1 98.88 40 SER B N 1
ATOM 2376 C CA . SER B 1 40 ? 6.676 -21.969 -15.523 1 98.88 40 SER B CA 1
ATOM 2377 C C . SER B 1 40 ? 7.457 -22.719 -16.609 1 98.88 40 SER B C 1
ATOM 2379 O O . SER B 1 40 ? 7.008 -22.812 -17.75 1 98.88 40 SER B O 1
ATOM 2381 N N . HIS B 1 41 ? 8.555 -23.234 -16.203 1 98.69 41 HIS B N 1
ATOM 2382 C CA . HIS B 1 41 ? 9.438 -23.953 -17.125 1 98.69 41 HIS B CA 1
ATOM 2383 C C . HIS B 1 41 ? 8.734 -25.156 -17.734 1 98.69 41 HIS B C 1
ATOM 2385 O O . HIS B 1 41 ? 8.875 -25.438 -18.922 1 98.69 41 HIS B O 1
ATOM 2391 N N . ARG B 1 42 ? 8.039 -25.938 -16.953 1 97.88 42 ARG B N 1
ATOM 2392 C CA . ARG B 1 42 ? 7.258 -27.094 -17.359 1 97.88 42 ARG B CA 1
ATOM 2393 C C . ARG B 1 42 ? 5.789 -26.938 -16.984 1 97.88 42 ARG B C 1
ATOM 2395 O O . ARG B 1 42 ? 5.453 -26.125 -16.109 1 97.88 42 ARG B O 1
ATOM 2402 N N . PRO B 1 43 ? 4.941 -27.625 -17.75 1 98.06 43 PRO B N 1
ATOM 2403 C CA . PRO B 1 43 ? 3.562 -27.641 -17.25 1 98.06 43 PRO B CA 1
ATOM 2404 C C . PRO B 1 43 ? 3.459 -28.109 -15.797 1 98.06 43 PRO B C 1
ATOM 2406 O O . PRO B 1 43 ? 4.234 -28.969 -15.367 1 98.06 43 PRO B O 1
ATOM 2409 N N . LEU B 1 44 ? 2.549 -27.547 -15.117 1 97.5 44 LEU B N 1
ATOM 2410 C CA . LEU B 1 44 ? 2.352 -27.938 -13.727 1 97.5 44 LEU B CA 1
ATOM 2411 C C . LEU B 1 44 ? 1.696 -29.312 -13.633 1 97.5 44 LEU B C 1
ATOM 2413 O O . LEU B 1 44 ? 0.82 -29.641 -14.43 1 97.5 44 LEU B O 1
ATOM 2417 N N . GLU B 1 45 ? 2.152 -30.047 -12.664 1 95.56 45 GLU B N 1
ATOM 2418 C CA . GLU B 1 45 ? 1.401 -31.25 -12.305 1 95.56 45 GLU B CA 1
ATOM 2419 C C . GLU B 1 45 ? 0.122 -30.906 -11.555 1 95.56 45 GLU B C 1
ATOM 2421 O O . GLU B 1 45 ? 0.056 -29.875 -10.883 1 95.56 45 GLU B O 1
ATOM 2426 N N . PRO B 1 46 ? -0.965 -31.812 -11.703 1 95.06 46 PRO B N 1
ATOM 2427 C CA . PRO B 1 46 ? -2.164 -31.547 -10.898 1 95.06 46 PRO B CA 1
ATOM 2428 C C . PRO B 1 46 ? -1.851 -31.328 -9.422 1 95.06 46 PRO B C 1
ATOM 2430 O O . PRO B 1 46 ? -1.172 -32.156 -8.805 1 95.06 46 PRO B O 1
ATOM 2433 N N . GLY B 1 47 ? -2.26 -30.203 -8.883 1 95.69 47 GLY B N 1
ATOM 2434 C CA . GLY B 1 47 ? -2.064 -29.922 -7.469 1 95.69 47 GLY B CA 1
ATOM 2435 C C . GLY B 1 47 ? -0.725 -29.266 -7.168 1 95.69 47 GLY B C 1
ATOM 2436 O O . GLY B 1 47 ? -0.459 -28.875 -6.031 1 95.69 47 GLY B O 1
ATOM 2437 N N . GLN B 1 48 ? 0.141 -29.203 -8.141 1 96.38 48 GLN B N 1
ATOM 2438 C CA . GLN B 1 48 ? 1.437 -28.578 -7.918 1 96.38 48 GLN B CA 1
ATOM 2439 C C . GLN B 1 48 ? 1.295 -27.062 -7.797 1 96.38 48 GLN B C 1
ATOM 2441 O O . GLN B 1 48 ? 0.755 -26.406 -8.695 1 96.38 48 GLN B O 1
ATOM 2446 N N . LEU B 1 49 ? 1.78 -26.562 -6.715 1 97.81 49 LEU B N 1
ATOM 2447 C CA . LEU B 1 49 ? 1.696 -25.141 -6.469 1 97.81 49 LEU B CA 1
ATOM 2448 C C . LEU B 1 49 ? 2.896 -24.406 -7.07 1 97.81 49 LEU B C 1
ATOM 2450 O O . LEU B 1 49 ? 4.043 -24.75 -6.781 1 97.81 49 LEU B O 1
ATOM 2454 N N . PHE B 1 50 ? 2.652 -23.484 -8 1 98.75 50 PHE B N 1
ATOM 2455 C CA . PHE B 1 50 ? 3.68 -22.547 -8.422 1 98.75 50 PHE B CA 1
ATOM 2456 C C . PHE B 1 50 ? 3.686 -21.312 -7.527 1 98.75 50 PHE B C 1
ATOM 2458 O O . PHE B 1 50 ? 2.84 -20.422 -7.672 1 98.75 50 PHE B O 1
ATOM 2465 N N . LEU B 1 51 ? 4.586 -21.234 -6.613 1 98.81 51 LEU B N 1
ATOM 2466 C CA . LEU B 1 51 ? 4.602 -20.266 -5.531 1 98.81 51 LEU B CA 1
ATOM 2467 C C . LEU B 1 51 ? 5.719 -19.25 -5.73 1 98.81 51 LEU B C 1
ATOM 2469 O O . LEU B 1 51 ? 6.875 -19.625 -5.934 1 98.81 51 LEU B O 1
ATOM 2473 N N . VAL B 1 52 ? 5.305 -17.953 -5.691 1 98.88 52 VAL B N 1
ATOM 2474 C CA . VAL B 1 52 ? 6.324 -16.922 -5.789 1 98.88 52 VAL B CA 1
ATOM 2475 C C . VAL B 1 52 ? 6.223 -15.984 -4.59 1 98.88 52 VAL B C 1
ATOM 2477 O O . VAL B 1 52 ? 5.164 -15.867 -3.969 1 98.88 52 VAL B O 1
ATOM 2480 N N . GLU B 1 53 ? 7.316 -15.383 -4.289 1 98.75 53 GLU B N 1
ATOM 2481 C CA . GLU B 1 53 ? 7.395 -14.312 -3.305 1 98.75 53 GLU B CA 1
ATOM 2482 C C . GLU B 1 53 ? 7.684 -12.969 -3.971 1 98.75 53 GLU B C 1
ATOM 2484 O O . GLU B 1 53 ? 8.562 -12.875 -4.828 1 98.75 53 GLU B O 1
ATOM 2489 N N . ILE B 1 54 ? 6.926 -11.961 -3.635 1 98.25 54 ILE B N 1
ATOM 2490 C CA . ILE B 1 54 ? 7.223 -10.625 -4.129 1 98.25 54 ILE B CA 1
ATOM 2491 C C . ILE B 1 54 ? 8.484 -10.094 -3.457 1 98.25 54 ILE B C 1
ATOM 2493 O O . ILE B 1 54 ? 8.492 -9.844 -2.248 1 98.25 54 ILE B O 1
ATOM 2497 N N . GLU B 1 55 ? 9.484 -9.828 -4.238 1 97.81 55 GLU B N 1
ATOM 2498 C CA . GLU B 1 55 ? 10.766 -9.438 -3.666 1 97.81 55 GLU B CA 1
ATOM 2499 C C . GLU B 1 55 ? 10.953 -7.922 -3.723 1 97.81 55 GLU B C 1
ATOM 2501 O O . GLU B 1 55 ? 11.562 -7.332 -2.826 1 97.81 55 GLU B O 1
ATOM 2506 N N . ALA B 1 56 ? 10.484 -7.344 -4.785 1 96.56 56 ALA B N 1
ATOM 2507 C CA . ALA B 1 56 ? 10.688 -5.906 -4.941 1 96.56 56 ALA B CA 1
ATOM 2508 C C . ALA B 1 56 ? 9.484 -5.246 -5.598 1 96.56 56 ALA B C 1
ATOM 2510 O O . ALA B 1 56 ? 8.812 -5.855 -6.441 1 96.56 56 ALA B O 1
ATOM 2511 N N . LYS B 1 57 ? 9.289 -4.043 -5.18 1 92.88 57 LYS B N 1
ATOM 2512 C CA . LYS B 1 57 ? 8.234 -3.203 -5.746 1 92.88 57 LYS B CA 1
ATOM 2513 C C . LYS B 1 57 ? 8.828 -1.991 -6.465 1 92.88 57 LYS B C 1
ATOM 2515 O O . LYS B 1 57 ? 9.961 -1.594 -6.191 1 92.88 57 LYS B O 1
ATOM 2520 N N . GLU B 1 58 ? 8.102 -1.518 -7.406 1 89.88 58 GLU B N 1
ATOM 2521 C CA . GLU B 1 58 ? 8.461 -0.296 -8.117 1 89.88 58 GLU B CA 1
ATOM 2522 C C . GLU B 1 58 ? 7.387 0.775 -7.961 1 89.88 58 GLU B C 1
ATOM 2524 O O . GLU B 1 58 ? 6.215 0.533 -8.258 1 89.88 58 GLU B O 1
ATOM 2529 N N . LEU B 1 59 ? 7.84 1.916 -7.504 1 78.62 59 LEU B N 1
ATOM 2530 C CA . LEU B 1 59 ? 6.906 3.006 -7.246 1 78.62 59 LEU B CA 1
ATOM 2531 C C . LEU B 1 59 ? 6.512 3.703 -8.547 1 78.62 59 LEU B C 1
ATOM 2533 O O . LEU B 1 59 ? 7.211 3.588 -9.555 1 78.62 59 LEU B O 1
ATOM 2537 N N . GLY B 1 60 ? 5.41 4.395 -8.477 1 79.12 60 GLY B N 1
ATOM 2538 C CA . GLY B 1 60 ? 5.031 5.246 -9.594 1 79.12 60 GLY B CA 1
ATOM 2539 C C . GLY B 1 60 ? 4.008 4.605 -10.508 1 79.12 60 GLY B C 1
ATOM 2540 O O . GLY B 1 60 ? 3.523 5.238 -11.453 1 79.12 60 GLY B O 1
ATOM 2541 N N . TRP B 1 61 ? 3.805 3.355 -10.375 1 85.94 61 TRP B N 1
ATOM 2542 C CA . TRP B 1 61 ? 2.822 2.666 -11.203 1 85.94 61 TRP B CA 1
ATOM 2543 C C . TRP B 1 61 ? 1.648 2.174 -10.367 1 85.94 61 TRP B C 1
ATOM 2545 O O . TRP B 1 61 ? 1.803 1.896 -9.172 1 85.94 61 TRP B O 1
ATOM 2555 N N . CYS B 1 62 ? 0.438 2.131 -11.164 1 86.31 62 CYS B N 1
ATOM 2556 C CA . CYS B 1 62 ? -0.767 1.585 -10.547 1 86.31 62 CYS B CA 1
ATOM 2557 C C . CYS B 1 62 ? -1.01 0.151 -11 1 86.31 62 CYS B C 1
ATOM 2559 O O . CYS B 1 62 ? -0.72 -0.2 -12.148 1 86.31 62 CYS B O 1
ATOM 2561 N N . GLY B 1 63 ? -1.323 -0.776 -10.211 1 90.38 63 GLY B N 1
ATOM 2562 C CA . GLY B 1 63 ? -1.521 -2.186 -10.5 1 90.38 63 GLY B CA 1
ATOM 2563 C C . GLY B 1 63 ? -0.526 -3.088 -9.797 1 90.38 63 GLY B C 1
ATOM 2564 O O . GLY B 1 63 ? 0.438 -2.607 -9.195 1 90.38 63 GLY B O 1
ATOM 2565 N N . HIS B 1 64 ? -0.782 -4.367 -9.984 1 95.12 64 HIS B N 1
ATOM 2566 C CA . HIS B 1 64 ? 0 -5.309 -9.188 1 95.12 64 HIS B CA 1
ATOM 2567 C C . HIS B 1 64 ? 0.203 -6.625 -9.938 1 95.12 64 HIS B C 1
ATOM 2569 O O . HIS B 1 64 ? -0.253 -6.777 -11.07 1 95.12 64 HIS B O 1
ATOM 2575 N N . LEU B 1 65 ? 0.897 -7.457 -9.32 1 98 65 LEU B N 1
ATOM 2576 C CA . LEU B 1 65 ? 1.196 -8.789 -9.828 1 98 65 LEU B CA 1
ATOM 2577 C C . LEU B 1 65 ? -0.066 -9.469 -10.344 1 98 65 LEU B C 1
ATOM 2579 O O . LEU B 1 65 ? -1.142 -9.32 -9.758 1 98 65 LEU B O 1
ATOM 2583 N N . ARG B 1 66 ? 0.116 -10.164 -11.438 1 98.69 66 ARG B N 1
ATOM 2584 C CA . ARG B 1 66 ? -0.947 -11.023 -11.945 1 98.69 66 ARG B CA 1
ATOM 2585 C C . ARG B 1 66 ? -0.479 -12.477 -12.047 1 98.69 66 ARG B C 1
ATOM 2587 O O . ARG B 1 66 ? 0.676 -12.734 -12.391 1 98.69 66 ARG B O 1
ATOM 2594 N N . VAL B 1 67 ? -1.354 -13.383 -11.719 1 98.88 67 VAL B N 1
ATOM 2595 C CA . VAL B 1 67 ? -0.993 -14.797 -11.758 1 98.88 67 VAL B CA 1
ATOM 2596 C C . VAL B 1 67 ? -2.123 -15.602 -12.398 1 98.88 67 VAL B C 1
ATOM 2598 O O . VAL B 1 67 ? -3.275 -15.156 -12.414 1 98.88 67 VAL B O 1
ATOM 2601 N N . GLY B 1 68 ? -1.726 -16.75 -12.961 1 98.88 68 GLY B N 1
ATOM 2602 C CA . GLY B 1 68 ? -2.727 -17.625 -13.562 1 98.88 68 GLY B CA 1
ATOM 2603 C C . GLY B 1 68 ? -2.133 -18.844 -14.234 1 98.88 68 GLY B C 1
ATOM 2604 O O . GLY B 1 68 ? -1.072 -19.328 -13.828 1 98.88 68 GLY B O 1
ATOM 2605 N N . LEU B 1 69 ? -2.918 -19.391 -15.125 1 98.88 69 LEU B N 1
ATOM 2606 C CA . LEU B 1 69 ? -2.541 -20.578 -15.898 1 98.88 69 LEU B CA 1
ATOM 2607 C C . LEU B 1 69 ? -2.82 -20.359 -17.391 1 98.88 69 LEU B C 1
ATOM 2609 O O . LEU B 1 69 ? -3.709 -19.594 -17.75 1 98.88 69 LEU B O 1
ATOM 2613 N N . THR B 1 70 ? -2.057 -21.016 -18.188 1 98.81 70 THR B N 1
ATOM 2614 C CA . THR B 1 70 ? -2.291 -20.984 -19.625 1 98.81 70 THR B CA 1
ATOM 2615 C C . THR B 1 70 ? -2.061 -22.375 -20.234 1 98.81 70 THR B C 1
ATOM 2617 O O . THR B 1 70 ? -1.161 -23.094 -19.797 1 98.81 70 THR B O 1
ATOM 2620 N N . ALA B 1 71 ? -2.838 -22.703 -21.172 1 98.38 71 ALA B N 1
ATOM 2621 C CA . ALA B 1 71 ? -2.668 -23.953 -21.891 1 98.38 71 ALA B CA 1
ATOM 2622 C C . ALA B 1 71 ? -1.729 -23.781 -23.078 1 98.38 71 ALA B C 1
ATOM 2624 O O . ALA B 1 71 ? -1.437 -24.734 -23.797 1 98.38 71 ALA B O 1
ATOM 2625 N N . HIS B 1 72 ? -1.271 -22.594 -23.297 1 98.19 72 HIS B N 1
ATOM 2626 C CA . HIS B 1 72 ? -0.3 -22.344 -24.359 1 98.19 72 HIS B CA 1
ATOM 2627 C C . HIS B 1 72 ? 1.107 -22.734 -23.922 1 98.19 72 HIS B C 1
ATOM 2629 O O . HIS B 1 72 ? 1.572 -22.297 -22.859 1 98.19 72 HIS B O 1
ATOM 2635 N N . ASP B 1 73 ? 1.754 -23.562 -24.75 1 98.38 73 ASP B N 1
ATOM 2636 C CA . ASP B 1 73 ? 3.189 -23.75 -24.578 1 98.38 73 ASP B CA 1
ATOM 2637 C C . ASP B 1 73 ? 3.965 -22.484 -24.938 1 98.38 73 ASP B C 1
ATOM 2639 O O . ASP B 1 73 ? 3.895 -22.016 -26.078 1 98.38 73 ASP B O 1
ATOM 2643 N N . PRO B 1 74 ? 4.703 -21.953 -23.953 1 98.44 74 PRO B N 1
ATOM 2644 C CA . PRO B 1 74 ? 5.422 -20.719 -24.25 1 98.44 74 PRO B CA 1
ATOM 2645 C C . PRO B 1 74 ? 6.301 -20.828 -25.484 1 98.44 74 PRO B C 1
ATOM 2647 O O . PRO B 1 74 ? 6.477 -19.828 -26.203 1 98.44 74 PRO B O 1
ATOM 2650 N N . ARG B 1 75 ? 6.844 -21.969 -25.797 1 97.75 75 ARG B N 1
ATOM 2651 C CA . ARG B 1 75 ? 7.699 -22.156 -26.969 1 97.75 75 ARG B CA 1
ATOM 2652 C C . ARG B 1 75 ? 6.91 -22 -28.266 1 97.75 75 ARG B C 1
ATOM 2654 O O . ARG B 1 75 ? 7.488 -21.734 -29.312 1 97.75 75 ARG B O 1
ATOM 2661 N N . GLY B 1 76 ? 5.668 -22.188 -28.156 1 97 76 GLY B N 1
ATOM 2662 C CA . GLY B 1 76 ? 4.828 -22.125 -29.344 1 97 76 GLY B CA 1
ATOM 2663 C C . GLY B 1 76 ? 4.281 -20.734 -29.609 1 97 76 GLY B C 1
ATOM 2664 O O . GLY B 1 76 ? 3.641 -20.516 -30.641 1 97 76 GLY B O 1
ATOM 2665 N N . LEU B 1 77 ? 4.516 -19.812 -28.734 1 96.69 77 LEU B N 1
ATOM 2666 C CA . LEU B 1 77 ? 4.027 -18.453 -28.906 1 96.69 77 LEU B CA 1
ATOM 2667 C C . LEU B 1 77 ? 4.844 -17.719 -29.969 1 96.69 77 LEU B C 1
ATOM 2669 O O . LEU B 1 77 ? 6.078 -17.766 -29.938 1 96.69 77 LEU B O 1
ATOM 2673 N N . ARG B 1 78 ? 4.184 -17.156 -30.938 1 94.19 78 ARG B N 1
ATOM 2674 C CA . ARG B 1 78 ? 4.887 -16.344 -31.922 1 94.19 78 ARG B CA 1
ATOM 2675 C C . ARG B 1 78 ? 5.66 -15.219 -31.25 1 94.19 78 ARG B C 1
ATOM 2677 O O . ARG B 1 78 ? 6.812 -14.953 -31.594 1 94.19 78 ARG B O 1
ATOM 2684 N N . ALA B 1 79 ? 4.969 -14.547 -30.344 1 96.75 79 ALA B N 1
ATOM 2685 C CA . ALA B 1 79 ? 5.555 -13.531 -29.484 1 96.75 79 ALA B CA 1
ATOM 2686 C C . ALA B 1 79 ? 4.898 -13.539 -28.094 1 96.75 79 ALA B C 1
ATOM 2688 O O . ALA B 1 79 ? 3.688 -13.758 -27.984 1 96.75 79 ALA B O 1
ATOM 2689 N N . VAL B 1 80 ? 5.738 -13.289 -27.172 1 98.31 80 VAL B N 1
ATOM 2690 C CA . VAL B 1 80 ? 5.148 -13.18 -25.828 1 98.31 80 VAL B CA 1
ATOM 2691 C C . VAL B 1 80 ? 4.324 -11.898 -25.734 1 98.31 80 VAL B C 1
ATOM 2693 O O . VAL B 1 80 ? 4.828 -10.805 -26 1 98.31 80 VAL B O 1
ATOM 2696 N N . PRO B 1 81 ? 3.027 -12.008 -25.391 1 98.12 81 PRO B N 1
ATOM 2697 C CA . PRO B 1 81 ? 2.199 -10.805 -25.281 1 98.12 81 PRO B CA 1
ATOM 2698 C C . PRO B 1 81 ? 2.771 -9.773 -24.312 1 98.12 81 PRO B C 1
ATOM 2700 O O . PRO B 1 81 ? 3.428 -10.141 -23.344 1 98.12 81 PRO B O 1
ATOM 2703 N N . ALA B 1 82 ? 2.49 -8.531 -24.547 1 97.88 82 ALA B N 1
ATOM 2704 C CA . ALA B 1 82 ? 2.965 -7.449 -23.688 1 97.88 82 ALA B CA 1
ATOM 2705 C C . ALA B 1 82 ? 2.344 -7.539 -22.297 1 97.88 82 ALA B C 1
ATOM 2707 O O . ALA B 1 82 ? 2.984 -7.188 -21.297 1 97.88 82 ALA B O 1
ATOM 2708 N N . TYR B 1 83 ? 1.029 -7.996 -22.312 1 97.12 83 TYR B N 1
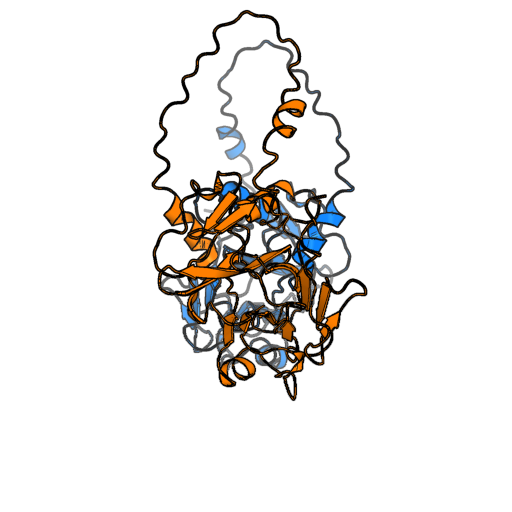ATOM 2709 C CA . TYR B 1 83 ? 0.275 -8.094 -21.062 1 97.12 83 TYR B CA 1
ATOM 2710 C C . TYR B 1 83 ? -0.431 -9.445 -20.953 1 97.12 83 TYR B C 1
ATOM 2712 O O . TYR B 1 83 ? -0.821 -10.023 -21.969 1 97.12 83 TYR B O 1
ATOM 2720 N N . SER B 1 84 ? -0.523 -9.898 -19.672 1 98.12 84 SER B N 1
ATOM 2721 C CA . SER B 1 84 ? -1.397 -11.047 -19.469 1 98.12 84 SER B CA 1
ATOM 2722 C C . SER B 1 84 ? -2.861 -10.68 -19.688 1 98.12 84 SER B C 1
ATOM 2724 O O . SER B 1 84 ? -3.625 -11.445 -20.266 1 98.12 84 SER B O 1
ATOM 2726 N N . LEU B 1 85 ? -3.178 -9.562 -19.141 1 95.75 85 LEU B N 1
ATOM 2727 C CA . LEU B 1 85 ? -4.504 -8.977 -19.312 1 95.75 85 LEU B CA 1
ATOM 2728 C C . LEU B 1 85 ? -4.422 -7.668 -20.094 1 95.75 85 LEU B C 1
ATOM 2730 O O . LEU B 1 85 ? -3.83 -6.695 -19.625 1 95.75 85 LEU B O 1
ATOM 2734 N N . PRO B 1 86 ? -5.008 -7.594 -21.281 1 96.06 86 PRO B N 1
ATOM 2735 C CA . PRO B 1 86 ? -5.918 -8.578 -21.859 1 96.06 86 PRO B CA 1
ATOM 2736 C C . PRO B 1 86 ? -5.234 -9.5 -22.875 1 96.06 86 PRO B C 1
ATOM 2738 O O . PRO B 1 86 ? -5.809 -10.516 -23.281 1 96.06 86 PRO B O 1
ATOM 2741 N N . ASP B 1 87 ? -4.035 -9.258 -23.234 1 97.62 87 ASP B N 1
ATOM 2742 C CA . ASP B 1 87 ? -3.447 -9.781 -24.453 1 97.62 87 ASP B CA 1
ATOM 2743 C C . ASP B 1 87 ? -3.373 -11.305 -24.422 1 97.62 87 ASP B C 1
ATOM 2745 O O . ASP B 1 87 ? -3.848 -11.977 -25.344 1 97.62 87 ASP B O 1
ATOM 2749 N N . LEU B 1 88 ? -2.816 -11.867 -23.422 1 98.25 88 LEU B N 1
ATOM 2750 C CA . LEU B 1 88 ? -2.68 -13.312 -23.344 1 98.25 88 LEU B CA 1
ATOM 2751 C C . LEU B 1 88 ? -4.047 -13.984 -23.219 1 98.25 88 LEU B C 1
ATOM 2753 O O . LEU B 1 88 ? -4.309 -14.984 -23.891 1 98.25 88 LEU B O 1
ATOM 2757 N N . VAL B 1 89 ? -4.906 -13.445 -22.375 1 98.19 89 VAL B N 1
ATOM 2758 C CA . VAL B 1 89 ? -6.238 -14 -22.156 1 98.19 89 VAL B CA 1
ATOM 2759 C C . VAL B 1 89 ? -7.039 -13.938 -23.469 1 98.19 89 VAL B C 1
ATOM 2761 O O . VAL B 1 89 ? -7.828 -14.836 -23.766 1 98.19 89 VAL B O 1
ATOM 2764 N N . ASP B 1 90 ? -6.77 -12.914 -24.188 1 97.06 90 ASP B N 1
ATOM 2765 C CA . ASP B 1 90 ? -7.484 -12.734 -25.453 1 97.06 90 ASP B CA 1
ATOM 2766 C C . ASP B 1 90 ? -7.102 -13.82 -26.453 1 97.06 90 ASP B C 1
ATOM 2768 O O . ASP B 1 90 ? -7.832 -14.062 -27.422 1 97.06 90 ASP B O 1
ATOM 2772 N N . LEU B 1 91 ? -5.941 -14.445 -26.328 1 96.56 91 LEU B N 1
ATOM 2773 C CA . LEU B 1 91 ? -5.539 -15.547 -27.188 1 96.56 91 LEU B CA 1
ATOM 2774 C C . LEU B 1 91 ? -6.375 -16.797 -26.906 1 96.56 91 LEU B C 1
ATOM 2776 O O . LEU B 1 91 ? -6.34 -17.766 -27.672 1 96.56 91 LEU B O 1
ATOM 2780 N N . GLY B 1 92 ? -7.098 -16.781 -25.75 1 96.56 92 GLY B N 1
ATOM 2781 C CA . GLY B 1 92 ? -7.867 -17.953 -25.328 1 96.56 92 GLY B CA 1
ATOM 2782 C C . GLY B 1 92 ? -7.059 -18.938 -24.5 1 96.56 92 GLY B C 1
ATOM 2783 O O . GLY B 1 92 ? -5.836 -18.812 -24.406 1 96.56 92 GLY B O 1
ATOM 2784 N N . HIS B 1 93 ? -7.777 -19.797 -23.75 1 97.12 93 HIS B N 1
ATOM 2785 C CA . HIS B 1 93 ? -7.223 -20.906 -22.984 1 97.12 93 HIS B CA 1
ATOM 2786 C C . HIS B 1 93 ? -6.223 -20.406 -21.938 1 97.12 93 HIS B C 1
ATOM 2788 O O . HIS B 1 93 ? -5.184 -21.031 -21.734 1 97.12 93 HIS B O 1
ATOM 2794 N N . SER B 1 94 ? -6.383 -19.234 -21.516 1 98.62 94 SER B N 1
ATOM 2795 C CA . SER B 1 94 ? -5.598 -18.641 -20.438 1 98.62 94 SER B CA 1
ATOM 2796 C C . SER B 1 94 ? -6.492 -18.016 -19.375 1 98.62 94 SER B C 1
ATOM 2798 O O . SER B 1 94 ? -7.508 -17.406 -19.688 1 98.62 94 SER B O 1
ATOM 2800 N N . TRP B 1 95 ? -6.215 -18.219 -18.156 1 98.69 95 TRP B N 1
ATOM 2801 C CA . TRP B 1 95 ? -6.941 -17.719 -16.984 1 98.69 95 TRP B CA 1
ATOM 2802 C C . TRP B 1 95 ? -6.008 -16.969 -16.047 1 98.69 95 TRP B C 1
ATOM 2804 O O . TRP B 1 95 ? -5.207 -17.578 -15.336 1 98.69 95 TRP B O 1
ATOM 2814 N N . VAL B 1 96 ? -6.074 -15.672 -16.109 1 98.75 96 VAL B N 1
ATOM 2815 C CA . VAL B 1 96 ? -5.137 -14.852 -15.352 1 98.75 96 VAL B CA 1
ATOM 2816 C C . VAL B 1 96 ? -5.898 -13.836 -14.5 1 98.75 96 VAL B C 1
ATOM 2818 O O . VAL B 1 96 ? -6.91 -13.289 -14.945 1 98.75 96 VAL B O 1
ATOM 2821 N N . PHE B 1 97 ? -5.441 -13.57 -13.297 1 98 97 PHE B N 1
ATOM 2822 C CA . PHE B 1 97 ? -6.09 -12.68 -12.344 1 98 97 PHE B CA 1
ATOM 2823 C C . PHE B 1 97 ? -5.086 -11.703 -11.742 1 98 97 PHE B C 1
ATOM 2825 O O . PHE B 1 97 ? -3.961 -12.086 -11.422 1 98 97 PHE B O 1
ATOM 2832 N N . ALA B 1 98 ? -5.57 -10.484 -11.656 1 96.94 98 ALA B N 1
ATOM 2833 C CA . ALA B 1 98 ? -4.777 -9.5 -10.93 1 96.94 98 ALA B CA 1
ATOM 2834 C C . ALA B 1 98 ? -4.848 -9.742 -9.422 1 96.94 98 ALA B C 1
ATOM 2836 O O . ALA B 1 98 ? -5.926 -9.961 -8.875 1 96.94 98 ALA B O 1
ATOM 2837 N N . ILE B 1 99 ? -3.66 -9.719 -8.766 1 96.81 99 ILE B N 1
ATOM 2838 C CA . ILE B 1 99 ? -3.643 -9.75 -7.309 1 96.81 99 ILE B CA 1
ATOM 2839 C C . ILE B 1 99 ? -4.066 -8.383 -6.766 1 96.81 99 ILE B C 1
ATOM 2841 O O . ILE B 1 99 ? -3.541 -7.352 -7.184 1 96.81 99 ILE B O 1
ATOM 2845 N N . THR B 1 100 ? -4.98 -8.461 -5.875 1 90.5 100 THR B N 1
ATOM 2846 C CA . THR B 1 100 ? -5.52 -7.211 -5.359 1 90.5 100 THR B CA 1
ATOM 2847 C C . THR B 1 100 ? -5.02 -6.953 -3.939 1 90.5 100 THR B C 1
ATOM 2849 O O . THR B 1 100 ? -4.48 -7.852 -3.291 1 90.5 100 THR B O 1
ATOM 2852 N N . ARG B 1 101 ? -5.211 -5.766 -3.475 1 85.25 101 ARG B N 1
ATOM 2853 C CA . ARG B 1 101 ? -4.785 -5.371 -2.135 1 85.25 101 ARG B CA 1
ATOM 2854 C C . ARG B 1 101 ? -5.668 -6.012 -1.069 1 85.25 101 ARG B C 1
ATOM 2856 O O . ARG B 1 101 ? -5.262 -6.141 0.088 1 85.25 101 ARG B O 1
ATOM 2863 N N . SER B 1 102 ? -6.902 -6.336 -1.374 1 82.5 102 SER B N 1
ATOM 2864 C CA . SER B 1 102 ? -7.871 -6.883 -0.429 1 82.5 102 SER B CA 1
ATOM 2865 C C . SER B 1 102 ? -8.023 -8.391 -0.607 1 82.5 102 SER B C 1
ATOM 2867 O O . SER B 1 102 ? -9.055 -8.961 -0.249 1 82.5 102 SER B O 1
ATOM 2869 N N . HIS B 1 103 ? -7.012 -8.984 -1.188 1 83.62 103 HIS B N 1
ATOM 2870 C CA . HIS B 1 103 ? -7.008 -10.422 -1.421 1 83.62 103 HIS B CA 1
ATOM 2871 C C . HIS B 1 103 ? -7.93 -10.797 -2.578 1 83.62 103 HIS B C 1
ATOM 2873 O O . HIS B 1 103 ? -8.555 -9.93 -3.188 1 83.62 103 HIS B O 1
ATOM 2879 N N . ASN B 1 104 ? -7.863 -11.93 -3.041 1 88.88 104 ASN B N 1
ATOM 2880 C CA . ASN B 1 104 ? -8.609 -12.43 -4.191 1 88.88 104 ASN B CA 1
ATOM 2881 C C . ASN B 1 104 ? -9.641 -13.477 -3.779 1 88.88 104 ASN B C 1
ATOM 2883 O O . ASN B 1 104 ? -9.852 -14.461 -4.488 1 88.88 104 ASN B O 1
ATOM 2887 N N . ARG B 1 105 ? -10.211 -13.336 -2.744 1 89.12 105 ARG B N 1
ATOM 2888 C CA . ARG B 1 105 ? -11.133 -14.344 -2.232 1 89.12 105 ARG B CA 1
ATOM 2889 C C . ARG B 1 105 ? -12.359 -14.461 -3.129 1 89.12 105 ARG B C 1
ATOM 2891 O O . ARG B 1 105 ? -12.945 -13.453 -3.535 1 89.12 105 ARG B O 1
ATOM 2898 N N . VAL B 1 106 ? -12.555 -15.719 -3.498 1 87.81 106 VAL B N 1
ATOM 2899 C CA . VAL B 1 106 ? -13.727 -15.992 -4.32 1 87.81 106 VAL B CA 1
ATOM 2900 C C . VAL B 1 106 ? -14.922 -16.328 -3.428 1 87.81 106 VAL B C 1
ATOM 2902 O O . VAL B 1 106 ? -14.859 -17.266 -2.633 1 87.81 106 VAL B O 1
ATOM 2905 N N . GLY B 1 107 ? -16.062 -15.703 -3.641 1 72.5 107 GLY B N 1
ATOM 2906 C CA . GLY B 1 107 ? -17.281 -16 -2.916 1 72.5 107 GLY B CA 1
ATOM 2907 C C . GLY B 1 107 ? -17.219 -15.625 -1.449 1 72.5 107 GLY B C 1
ATOM 2908 O O . GLY B 1 107 ? -16.203 -15.102 -0.982 1 72.5 107 GLY B O 1
ATOM 2909 N N . GLU B 1 108 ? -18.344 -15.578 -0.859 1 56.22 108 GLU B N 1
ATOM 2910 C CA . GLU B 1 108 ? -18.516 -15.164 0.53 1 56.22 108 GLU B CA 1
ATOM 2911 C C . GLU B 1 108 ? -18 -16.234 1.491 1 56.22 108 GLU B C 1
ATOM 2913 O O . GLU B 1 108 ? -18.109 -16.094 2.709 1 56.22 108 GLU B O 1
ATOM 2918 N N . ALA B 1 109 ? -17.703 -17.469 0.829 1 49.22 109 ALA B N 1
ATOM 2919 C CA . ALA B 1 109 ? -17.406 -18.5 1.823 1 49.22 109 ALA B CA 1
ATOM 2920 C C . ALA B 1 109 ? -16.266 -18.078 2.732 1 49.22 109 ALA B C 1
ATOM 2922 O O . ALA B 1 109 ? -15.258 -17.547 2.262 1 49.22 109 ALA B O 1
ATOM 2923 N N . PRO B 1 110 ? -16.547 -17.797 3.926 1 45.62 110 PRO B N 1
ATOM 2924 C CA . PRO B 1 110 ? -15.508 -17.422 4.883 1 45.62 110 PRO B CA 1
ATOM 2925 C C . PRO B 1 110 ? -14.18 -18.141 4.625 1 45.62 110 PRO B C 1
ATOM 2927 O O . PRO B 1 110 ? -14.18 -19.297 4.184 1 45.62 110 PRO B O 1
ATOM 2930 N N . GLY B 1 111 ? -13.242 -17.531 3.967 1 45.75 111 GLY B N 1
ATOM 2931 C CA . GLY B 1 111 ? -11.984 -18.266 3.928 1 45.75 111 GLY B CA 1
ATOM 2932 C C . GLY B 1 111 ? -11.922 -19.406 4.926 1 45.75 111 GLY B C 1
ATOM 2933 O O . GLY B 1 111 ? -12.68 -19.422 5.902 1 45.75 111 GLY B O 1
ATOM 2934 N N . GLY B 1 112 ? -11.672 -20.594 4.562 1 42.91 112 GLY B N 1
ATOM 2935 C CA . GLY B 1 112 ? -11.516 -21.641 5.555 1 42.91 112 GLY B CA 1
ATOM 2936 C C . GLY B 1 112 ? -11.008 -21.125 6.891 1 42.91 112 GLY B C 1
ATOM 2937 O O . GLY B 1 112 ? -10.172 -20.219 6.938 1 42.91 112 GLY B O 1
ATOM 2938 N N . GLY B 1 113 ? -11.93 -20.938 7.934 1 42.69 113 GLY B N 1
ATOM 2939 C CA . GLY B 1 113 ? -11.609 -20.594 9.312 1 42.69 113 GLY B CA 1
ATOM 2940 C C . GLY B 1 113 ? -10.18 -20.922 9.688 1 42.69 113 GLY B C 1
ATOM 2941 O O . GLY B 1 113 ? -9.492 -21.656 8.977 1 42.69 113 GLY B O 1
ATOM 2942 N N . ARG B 1 114 ? -9.516 -20.078 10.641 1 47.12 114 ARG B N 1
ATOM 2943 C CA . ARG B 1 114 ? -8.258 -20.344 11.32 1 47.12 114 ARG B CA 1
ATOM 2944 C C . ARG B 1 114 ? -8.008 -21.844 11.445 1 47.12 114 ARG B C 1
ATOM 2946 O O . ARG B 1 114 ? -6.879 -22.266 11.688 1 47.12 114 ARG B O 1
ATOM 2953 N N . ALA B 1 115 ? -9.078 -22.422 11.523 1 44.25 115 ALA B N 1
ATOM 2954 C CA . ALA B 1 115 ? -9 -23.844 11.844 1 44.25 115 ALA B CA 1
ATOM 2955 C C . ALA B 1 115 ? -8.297 -24.625 10.727 1 44.25 115 ALA B C 1
ATOM 2957 O O . ALA B 1 115 ? -7.574 -25.578 11 1 44.25 115 ALA B O 1
ATOM 2958 N N . LEU B 1 116 ? -8.508 -24.156 9.484 1 50.34 116 LEU B N 1
ATOM 2959 C CA . LEU B 1 116 ? -7.926 -24.953 8.406 1 50.34 116 LEU B CA 1
ATOM 2960 C C . LEU B 1 116 ? -6.445 -24.625 8.227 1 50.34 116 LEU B C 1
ATOM 2962 O O . LEU B 1 116 ? -5.715 -25.359 7.57 1 50.34 116 LEU B O 1
ATOM 2966 N N . LEU B 1 117 ? -6.035 -23.469 8.859 1 58.84 117 LEU B N 1
ATOM 2967 C CA . LEU B 1 117 ? -4.621 -23.109 8.828 1 58.84 117 LEU B CA 1
ATOM 2968 C C . LEU B 1 117 ? -3.844 -23.859 9.906 1 58.84 117 LEU B C 1
ATOM 2970 O O . LEU B 1 117 ? -2.617 -23.75 9.977 1 58.84 117 LEU B O 1
ATOM 2974 N N . ASP B 1 118 ? -4.559 -24.547 10.648 1 65.5 118 ASP B N 1
ATOM 2975 C CA . ASP B 1 118 ? -3.859 -25.062 11.82 1 65.5 118 ASP B CA 1
ATOM 2976 C C . ASP B 1 118 ? -3.158 -26.375 11.508 1 65.5 118 ASP B C 1
ATOM 2978 O O . ASP B 1 118 ? -2.201 -26.75 12.188 1 65.5 118 ASP B O 1
ATOM 2982 N N . GLY B 1 119 ? -3.479 -26.938 10.336 1 78.5 119 GLY B N 1
ATOM 2983 C CA . GLY B 1 119 ? -2.812 -28.203 10.078 1 78.5 119 GLY B CA 1
ATOM 2984 C C . GLY B 1 119 ? -1.539 -28.047 9.266 1 78.5 119 GLY B C 1
ATOM 2985 O O . GLY B 1 119 ? -1.22 -26.953 8.797 1 78.5 119 GLY B O 1
ATOM 2986 N N . PRO B 1 120 ? -0.723 -29.094 9.352 1 87.88 120 PRO B N 1
ATOM 2987 C CA . PRO B 1 120 ? 0.566 -29.078 8.656 1 87.88 120 PRO B CA 1
ATOM 2988 C C . PRO B 1 120 ? 0.418 -28.906 7.148 1 87.88 120 PRO B C 1
ATOM 2990 O O . PRO B 1 120 ? 1.401 -28.625 6.453 1 87.88 120 PRO B O 1
ATOM 2993 N N . HIS B 1 121 ? -0.898 -29.094 6.691 1 92.56 121 HIS B N 1
ATOM 2994 C CA . HIS B 1 121 ? -1.095 -29.016 5.25 1 92.56 121 HIS B CA 1
ATOM 2995 C C . HIS B 1 121 ? -2.26 -28.094 4.906 1 92.56 121 HIS B C 1
ATOM 2997 O O . HIS B 1 121 ? -3.246 -28.031 5.645 1 92.56 121 HIS B O 1
ATOM 3003 N N . LEU B 1 122 ? -2.086 -27.375 3.834 1 94.12 122 LEU B N 1
ATOM 3004 C CA . LEU B 1 122 ? -3.209 -26.719 3.172 1 94.12 122 LEU B CA 1
ATOM 3005 C C . LEU B 1 122 ? -3.961 -27.703 2.277 1 94.12 122 LEU B C 1
ATOM 3007 O O . LEU B 1 122 ? -3.35 -28.406 1.47 1 94.12 122 LEU B O 1
ATOM 3011 N N . ILE B 1 123 ? -5.238 -27.75 2.463 1 93.62 123 ILE B N 1
ATOM 3012 C CA . ILE B 1 123 ? -6.035 -28.719 1.722 1 93.62 123 ILE B CA 1
ATOM 3013 C C . ILE B 1 123 ? -6.941 -27.984 0.729 1 93.62 123 ILE B C 1
ATOM 3015 O O . ILE B 1 123 ? -7.734 -27.125 1.116 1 93.62 123 ILE B O 1
ATOM 3019 N N . ILE B 1 124 ? -6.812 -28.281 -0.545 1 93.56 124 ILE B N 1
ATOM 3020 C CA . ILE B 1 124 ? -7.66 -27.766 -1.622 1 93.56 124 ILE B CA 1
ATOM 3021 C C . ILE B 1 124 ? -8.219 -28.938 -2.424 1 93.56 124 ILE B C 1
ATOM 3023 O O . ILE B 1 124 ? -7.559 -29.469 -3.32 1 93.56 124 ILE B O 1
ATOM 3027 N N . GLY B 1 125 ? -9.516 -29.25 -2.115 1 91.12 125 GLY B N 1
ATOM 3028 C CA . GLY B 1 125 ? -10.008 -30.484 -2.703 1 91.12 125 GLY B CA 1
ATOM 3029 C C . GLY B 1 125 ? -9.141 -31.688 -2.389 1 91.12 125 GLY B C 1
ATOM 3030 O O . GLY B 1 125 ? -8.852 -31.969 -1.221 1 91.12 125 GLY B O 1
ATOM 3031 N N . PRO B 1 126 ? -8.719 -32.375 -3.473 1 91.69 126 PRO B N 1
ATOM 3032 C CA . PRO B 1 126 ? -7.867 -33.562 -3.254 1 91.69 126 PRO B CA 1
ATOM 3033 C C . PRO B 1 126 ? -6.402 -33.188 -3.045 1 91.69 126 PRO B C 1
ATOM 3035 O O . PRO B 1 126 ? -5.57 -34.062 -2.795 1 91.69 126 PRO B O 1
ATOM 3038 N N . VAL B 1 127 ? -6.062 -31.938 -3.086 1 93.31 127 VAL B N 1
ATOM 3039 C CA . VAL B 1 127 ? -4.68 -31.484 -3.07 1 93.31 127 VAL B CA 1
ATOM 3040 C C . VAL B 1 127 ? -4.246 -31.188 -1.636 1 93.31 127 VAL B C 1
ATOM 3042 O O . VAL B 1 127 ? -4.973 -30.531 -0.881 1 93.31 127 VAL B O 1
ATOM 3045 N N . ARG B 1 128 ? -3.092 -31.734 -1.29 1 92.62 128 ARG B N 1
ATOM 3046 C CA . ARG B 1 128 ? -2.465 -31.469 0.001 1 92.62 128 ARG B CA 1
ATOM 3047 C C . ARG B 1 128 ? -1.107 -30.797 -0.177 1 92.62 128 ARG B C 1
ATOM 3049 O O . ARG B 1 128 ? -0.219 -31.359 -0.832 1 92.62 128 ARG B O 1
ATOM 3056 N N . ILE B 1 129 ? -0.96 -29.625 0.399 1 94.44 129 ILE B N 1
ATOM 3057 C CA . ILE B 1 129 ? 0.268 -28.859 0.251 1 94.44 129 ILE B CA 1
ATOM 3058 C C . ILE B 1 129 ? 0.869 -28.578 1.626 1 94.44 129 ILE B C 1
ATOM 3060 O O . ILE B 1 129 ? 0.199 -28.016 2.502 1 94.44 129 ILE B O 1
ATOM 3064 N N . PRO B 1 130 ? 2.152 -28.953 1.811 1 92.75 130 PRO B N 1
ATOM 3065 C CA . PRO B 1 130 ? 2.762 -28.609 3.096 1 92.75 130 PRO B CA 1
ATOM 3066 C C . PRO B 1 130 ? 2.73 -27.109 3.369 1 92.75 130 PRO B C 1
ATOM 3068 O O . PRO B 1 130 ? 3.051 -26.297 2.486 1 92.75 130 PRO B O 1
ATOM 3071 N N . ARG B 1 131 ? 2.463 -26.656 4.598 1 92.69 131 ARG B N 1
ATOM 3072 C CA . ARG B 1 131 ? 2.188 -25.266 4.922 1 92.69 131 ARG B CA 1
ATOM 3073 C C . ARG B 1 131 ? 3.48 -24.5 5.191 1 92.69 131 ARG B C 1
ATOM 3075 O O . ARG B 1 131 ? 3.5 -23.266 5.152 1 92.69 131 ARG B O 1
ATOM 3082 N N . ASP B 1 132 ? 4.551 -25.125 5.531 1 87.44 132 ASP B N 1
ATOM 3083 C CA . ASP B 1 132 ? 5.77 -24.547 6.09 1 87.44 132 ASP B CA 1
ATOM 3084 C C . ASP B 1 132 ? 6.297 -23.422 5.203 1 87.44 132 ASP B C 1
ATOM 3086 O O . ASP B 1 132 ? 6.852 -22.438 5.699 1 87.44 132 ASP B O 1
ATOM 3090 N N . ARG B 1 133 ? 6.137 -23.438 3.918 1 93.5 133 ARG B N 1
ATOM 3091 C CA . ARG B 1 133 ? 6.785 -22.438 3.076 1 93.5 133 ARG B CA 1
ATOM 3092 C C . ARG B 1 133 ? 5.754 -21.531 2.4 1 93.5 133 ARG B C 1
ATOM 3094 O O . ARG B 1 133 ? 6.09 -20.75 1.513 1 93.5 133 ARG B O 1
ATOM 3101 N N . LEU B 1 134 ? 4.551 -21.547 2.859 1 96.69 134 LEU B N 1
ATOM 3102 C CA . LEU B 1 134 ? 3.486 -20.906 2.098 1 96.69 134 LEU B CA 1
ATOM 3103 C C . LEU B 1 134 ? 3.303 -19.453 2.533 1 96.69 134 LEU B C 1
ATOM 3105 O O . LEU B 1 134 ? 2.648 -18.672 1.841 1 96.69 134 LEU B O 1
ATOM 3109 N N . VAL B 1 135 ? 3.852 -19.109 3.67 1 96.06 135 VAL B N 1
ATOM 3110 C CA . VAL B 1 135 ? 3.625 -17.797 4.246 1 96.06 135 VAL B CA 1
ATOM 3111 C C . VAL B 1 135 ? 4.898 -16.953 4.137 1 96.06 135 VAL B C 1
ATOM 3113 O O . VAL B 1 135 ? 5.996 -17.453 4.414 1 96.06 135 VAL B O 1
ATOM 3116 N N . GLY B 1 136 ? 4.727 -15.719 3.697 1 95.56 136 GLY B N 1
ATOM 3117 C CA . GLY B 1 136 ? 5.863 -14.812 3.678 1 95.56 136 GLY B CA 1
ATOM 3118 C C . GLY B 1 136 ? 6.383 -14.469 5.062 1 95.56 136 GLY B C 1
ATOM 3119 O O . GLY B 1 136 ? 5.684 -14.672 6.059 1 95.56 136 GLY B O 1
ATOM 3120 N N . ARG B 1 137 ? 7.602 -14.039 5.027 1 93.56 137 ARG B N 1
ATOM 3121 C CA . ARG B 1 137 ? 8.25 -13.602 6.258 1 93.56 137 ARG B CA 1
ATOM 3122 C C . ARG B 1 137 ? 8.938 -12.258 6.062 1 93.56 137 ARG B C 1
ATOM 3124 O O . ARG B 1 137 ? 9.484 -11.977 4.992 1 93.56 137 ARG B O 1
ATOM 3131 N N . SER B 1 138 ? 8.883 -11.508 7.109 1 90.62 138 SER B N 1
ATOM 3132 C CA . SER B 1 138 ? 9.523 -10.203 7.027 1 90.62 138 SER B CA 1
ATOM 3133 C C . SER B 1 138 ? 11.047 -10.328 7.102 1 90.62 138 SER B C 1
ATOM 3135 O O . SER B 1 138 ? 11.57 -11.383 7.48 1 90.62 138 SER B O 1
ATOM 3137 N N . ARG B 1 139 ? 11.719 -9.32 6.691 1 88.19 139 ARG B N 1
ATOM 3138 C CA . ARG B 1 139 ? 13.156 -9.258 6.922 1 88.19 139 ARG B CA 1
ATOM 3139 C C . ARG B 1 139 ? 13.469 -9.18 8.414 1 88.19 139 ARG B C 1
ATOM 3141 O O . ARG B 1 139 ? 12.742 -8.523 9.172 1 88.19 139 ARG B O 1
ATOM 3148 N N . PRO B 1 140 ? 14.5 -9.844 8.797 1 87.88 140 PRO B N 1
ATOM 3149 C CA . PRO B 1 140 ? 14.859 -9.773 10.211 1 87.88 140 PRO B CA 1
ATOM 3150 C C . PRO B 1 140 ? 15.023 -8.344 10.711 1 87.88 140 PRO B C 1
ATOM 3152 O O . PRO B 1 140 ? 15.609 -7.508 10.023 1 87.88 140 PRO B O 1
ATOM 3155 N N . GLY B 1 141 ? 14.383 -7.98 11.812 1 88.19 141 GLY B N 1
ATOM 3156 C CA . GLY B 1 141 ? 14.461 -6.664 12.438 1 88.19 141 GLY B CA 1
ATOM 3157 C C . GLY B 1 141 ? 13.703 -6.582 13.75 1 88.19 141 GLY B C 1
ATOM 3158 O O . GLY B 1 141 ? 13.172 -7.586 14.227 1 88.19 141 GLY B O 1
ATOM 3159 N N . ARG B 1 142 ? 13.641 -5.355 14.336 1 86.94 142 ARG B N 1
ATOM 3160 C CA . ARG B 1 142 ? 13.062 -5.102 15.648 1 86.94 142 ARG B CA 1
ATOM 3161 C C . ARG B 1 142 ? 11.594 -5.535 15.688 1 86.94 142 ARG B C 1
ATOM 3163 O O . ARG B 1 142 ? 11.133 -6.078 16.688 1 86.94 142 ARG B O 1
ATOM 3170 N N . TYR B 1 143 ? 10.898 -5.418 14.602 1 88.12 143 TYR B N 1
ATOM 3171 C CA . TYR B 1 143 ? 9.461 -5.668 14.602 1 88.12 143 TYR B CA 1
ATOM 3172 C C . TYR B 1 143 ? 9.117 -6.883 13.75 1 88.12 143 TYR B C 1
ATOM 3174 O O . TYR B 1 143 ? 7.953 -7.086 13.391 1 88.12 143 TYR B O 1
ATOM 3182 N N . SER B 1 144 ? 10.102 -7.645 13.414 1 90.69 144 SER B N 1
ATOM 3183 C CA . SER B 1 144 ? 9.891 -8.773 12.516 1 90.69 144 SER B CA 1
ATOM 3184 C C . SER B 1 144 ? 8.891 -9.766 13.102 1 90.69 144 SER B C 1
ATOM 3186 O O . SER B 1 144 ? 8.094 -10.352 12.367 1 90.69 144 SER B O 1
ATOM 3188 N N . HIS B 1 145 ? 8.938 -9.906 14.414 1 91.44 145 HIS B N 1
ATOM 3189 C CA . HIS B 1 145 ? 8.016 -10.852 15.047 1 91.44 145 HIS B CA 1
ATOM 3190 C C . HIS B 1 145 ? 6.57 -10.414 14.852 1 91.44 145 HIS B C 1
ATOM 3192 O O . HIS B 1 145 ? 5.691 -11.25 14.617 1 91.44 145 HIS B O 1
ATOM 3198 N N . LEU B 1 146 ? 6.312 -9.141 14.961 1 90 146 LEU B N 1
ATOM 3199 C CA . LEU B 1 146 ? 4.973 -8.609 14.734 1 90 146 LEU B CA 1
ATOM 3200 C C . LEU B 1 146 ? 4.566 -8.766 13.273 1 90 146 LEU B C 1
ATOM 3202 O O . LEU B 1 146 ? 3.467 -9.242 12.977 1 90 146 LEU B O 1
ATOM 3206 N N . LEU B 1 147 ? 5.469 -8.414 12.43 1 90.88 147 LEU B N 1
ATOM 3207 C CA . LEU B 1 147 ? 5.191 -8.484 11 1 90.88 147 LEU B CA 1
ATOM 3208 C C . LEU B 1 147 ? 4.953 -9.922 10.562 1 90.88 147 LEU B C 1
ATOM 3210 O O . LEU B 1 147 ? 4.039 -10.195 9.781 1 90.88 147 LEU B O 1
ATOM 3214 N N . ASP B 1 148 ? 5.77 -10.789 11.055 1 92.12 148 ASP B N 1
ATOM 3215 C CA . ASP B 1 148 ? 5.613 -12.203 10.711 1 92.12 148 ASP B CA 1
ATOM 3216 C C . ASP B 1 148 ? 4.25 -12.727 11.148 1 92.12 148 ASP B C 1
ATOM 3218 O O . ASP B 1 148 ? 3.641 -13.547 10.453 1 92.12 148 ASP B O 1
ATOM 3222 N N . GLU B 1 149 ? 3.828 -12.273 12.273 1 91.12 149 GLU B N 1
ATOM 3223 C CA . GLU B 1 149 ? 2.498 -12.664 12.734 1 91.12 149 GLU B CA 1
ATOM 3224 C C . GLU B 1 149 ? 1.414 -12.148 11.789 1 91.12 149 GLU B C 1
ATOM 3226 O O . GLU B 1 149 ? 0.424 -12.836 11.539 1 91.12 149 GLU B O 1
ATOM 3231 N N . LEU B 1 150 ? 1.642 -11.062 11.312 1 90.69 150 LEU B N 1
ATOM 3232 C CA . LEU B 1 150 ? 0.661 -10.484 10.398 1 90.69 150 LEU B CA 1
ATOM 3233 C C . LEU B 1 150 ? 0.655 -11.219 9.062 1 90.69 150 LEU B C 1
ATOM 3235 O O . LEU B 1 150 ? -0.402 -11.398 8.453 1 90.69 150 LEU B O 1
ATOM 3239 N N . TYR B 1 151 ? 1.805 -11.602 8.609 1 91.81 151 TYR B N 1
ATOM 3240 C CA . TYR B 1 151 ? 1.86 -12.445 7.426 1 91.81 151 TYR B CA 1
ATOM 3241 C C . TYR B 1 151 ? 1.129 -13.766 7.66 1 91.81 151 TYR B C 1
ATOM 3243 O O . TYR B 1 151 ? 0.34 -14.203 6.82 1 91.81 151 TYR B O 1
ATOM 3251 N N . ARG B 1 152 ? 1.406 -14.391 8.789 1 90.44 152 ARG B N 1
ATOM 3252 C CA . ARG B 1 152 ? 0.792 -15.672 9.125 1 90.44 152 ARG B CA 1
ATOM 3253 C C . ARG B 1 152 ? -0.728 -15.555 9.18 1 90.44 152 ARG B C 1
ATOM 3255 O O . ARG B 1 152 ? -1.442 -16.469 8.766 1 90.44 152 ARG B O 1
ATOM 3262 N N . ALA B 1 153 ? -1.131 -14.406 9.648 1 88.88 153 ALA B N 1
ATOM 3263 C CA . ALA B 1 153 ? -2.568 -14.18 9.758 1 88.88 153 ALA B CA 1
ATOM 3264 C C . ALA B 1 153 ? -3.162 -13.742 8.422 1 88.88 153 ALA B C 1
ATOM 3266 O O . ALA B 1 153 ? -4.379 -13.602 8.289 1 88.88 153 ALA B O 1
ATOM 3267 N N . ASN B 1 154 ? -2.385 -13.531 7.438 1 90.5 154 ASN B N 1
ATOM 3268 C CA . ASN B 1 154 ? -2.779 -13.102 6.102 1 90.5 154 ASN B CA 1
ATOM 3269 C C . ASN B 1 154 ? -3.656 -11.859 6.148 1 90.5 154 ASN B C 1
ATOM 3271 O O . ASN B 1 154 ? -4.707 -11.805 5.508 1 90.5 154 ASN B O 1
ATOM 3275 N N . VAL B 1 155 ? -3.166 -10.859 6.957 1 87.44 155 VAL B N 1
ATOM 3276 C CA . VAL B 1 155 ? -3.963 -9.641 7.082 1 87.44 155 VAL B CA 1
ATOM 3277 C C . VAL B 1 155 ? -3.281 -8.5 6.336 1 87.44 155 VAL B C 1
ATOM 3279 O O . VAL B 1 155 ? -3.873 -7.434 6.148 1 87.44 155 VAL B O 1
ATOM 3282 N N . LEU B 1 156 ? -2.01 -8.703 5.988 1 88.31 156 LEU B N 1
ATOM 3283 C CA . LEU B 1 156 ? -1.319 -7.715 5.168 1 88.31 156 LEU B CA 1
ATOM 3284 C C . LEU B 1 156 ? -1.789 -7.789 3.719 1 88.31 156 LEU B C 1
ATOM 3286 O O . LEU B 1 156 ? -2.234 -8.844 3.26 1 88.31 156 LEU B O 1
ATOM 3290 N N . PRO B 1 157 ? -1.705 -6.699 3.035 1 88.62 157 PRO B N 1
ATOM 3291 C CA . PRO B 1 157 ? -2.074 -6.762 1.619 1 88.62 157 PRO B CA 1
ATOM 3292 C C . PRO B 1 157 ? -1.261 -7.793 0.842 1 88.62 157 PRO B C 1
ATOM 3294 O O . PRO B 1 157 ? -0.031 -7.812 0.937 1 88.62 157 PRO B O 1
ATOM 3297 N N . PRO B 1 158 ? -1.952 -8.656 0.085 1 94.62 158 PRO B N 1
ATOM 3298 C CA . PRO B 1 158 ? -1.26 -9.664 -0.727 1 94.62 158 PRO B CA 1
ATOM 3299 C C . PRO B 1 158 ? -0.205 -9.047 -1.647 1 94.62 158 PRO B C 1
ATOM 3301 O O . PRO B 1 158 ? 0.71 -9.75 -2.092 1 94.62 158 PRO B O 1
ATOM 3304 N N . THR B 1 159 ? -0.319 -7.793 -1.979 1 93.88 159 THR B N 1
ATOM 3305 C CA . THR B 1 159 ? 0.54 -7.121 -2.945 1 93.88 159 THR B CA 1
ATOM 3306 C C . THR B 1 159 ? 1.816 -6.617 -2.277 1 93.88 159 THR B C 1
ATOM 3308 O O . THR B 1 159 ? 2.709 -6.094 -2.949 1 93.88 159 THR B O 1
ATOM 3311 N N . ALA B 1 160 ? 1.929 -6.742 -1.002 1 92.19 160 ALA B N 1
ATOM 3312 C CA . ALA B 1 160 ? 3.08 -6.25 -0.252 1 92.19 160 ALA B CA 1
ATOM 3313 C C . ALA B 1 160 ? 4.32 -7.094 -0.531 1 92.19 160 ALA B C 1
ATOM 3315 O O . ALA B 1 160 ? 4.211 -8.289 -0.832 1 92.19 160 ALA B O 1
ATOM 3316 N N . ARG B 1 161 ? 5.426 -6.449 -0.396 1 93.81 161 ARG B N 1
ATOM 3317 C C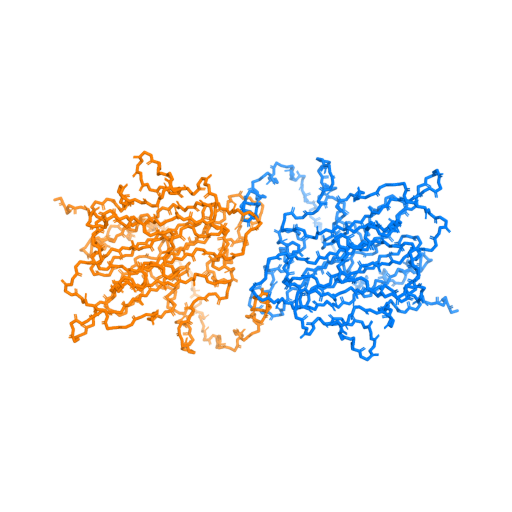A . ARG B 1 161 ? 6.684 -7.18 -0.452 1 93.81 161 ARG B CA 1
ATOM 3318 C C . ARG B 1 161 ? 6.688 -8.344 0.537 1 93.81 161 ARG B C 1
ATOM 3320 O O . ARG B 1 161 ? 6.199 -8.211 1.66 1 93.81 161 ARG B O 1
ATOM 3327 N N . ARG B 1 162 ? 7.227 -9.453 0.12 1 96.69 162 ARG B N 1
ATOM 3328 C CA . ARG B 1 162 ? 7.438 -10.672 0.89 1 96.69 162 ARG B CA 1
ATOM 3329 C C . ARG B 1 162 ? 6.176 -11.539 0.9 1 96.69 162 ARG B C 1
ATOM 3331 O O . ARG B 1 162 ? 6.215 -12.695 1.318 1 96.69 162 ARG B O 1
ATOM 3338 N N . SER B 1 163 ? 5.059 -10.977 0.472 1 97.06 163 SER B N 1
ATOM 3339 C CA . SER B 1 163 ? 3.896 -11.836 0.312 1 97.06 163 SER B CA 1
ATOM 3340 C C . SER B 1 163 ? 4.184 -12.977 -0.657 1 97.06 163 SER B C 1
ATOM 3342 O O . SER B 1 163 ? 4.91 -12.805 -1.638 1 97.06 163 SER B O 1
ATOM 3344 N N . ARG B 1 164 ? 3.654 -14.062 -0.357 1 98.38 164 ARG B N 1
ATOM 3345 C CA . ARG B 1 164 ? 3.791 -15.227 -1.224 1 98.38 164 ARG B CA 1
ATOM 3346 C C . ARG B 1 164 ? 2.467 -15.562 -1.901 1 98.38 164 ARG B C 1
ATOM 3348 O O . ARG B 1 164 ? 1.439 -15.703 -1.233 1 98.38 164 ARG B O 1
ATOM 3355 N N . ILE B 1 165 ? 2.535 -15.625 -3.182 1 98.56 165 ILE B N 1
ATOM 3356 C CA . ILE B 1 165 ? 1.368 -15.828 -4.031 1 98.56 165 ILE B CA 1
ATOM 3357 C C . ILE B 1 165 ? 1.571 -17.078 -4.895 1 98.56 165 ILE B C 1
ATOM 3359 O O . ILE B 1 165 ? 2.576 -17.188 -5.602 1 98.56 165 ILE B O 1
ATOM 3363 N N . GLY B 1 166 ? 0.633 -17.984 -4.828 1 98.62 166 GLY B N 1
ATOM 3364 C CA . GLY B 1 166 ? 0.732 -19.219 -5.602 1 98.62 166 GLY B CA 1
ATOM 3365 C C . GLY B 1 166 ? -0.492 -19.484 -6.457 1 98.62 166 GLY B C 1
ATOM 3366 O O . GLY B 1 166 ? -1.576 -18.969 -6.176 1 98.62 166 GLY B O 1
ATOM 3367 N N . VAL B 1 167 ? -0.282 -20.25 -7.48 1 98.75 167 VAL B N 1
ATOM 3368 C CA . VAL B 1 167 ? -1.376 -20.672 -8.344 1 98.75 167 VAL B CA 1
ATOM 3369 C C . VAL B 1 167 ? -1.258 -22.172 -8.633 1 98.75 167 VAL B C 1
ATOM 3371 O O . VAL B 1 167 ? -0.15 -22.703 -8.742 1 98.75 167 VAL B O 1
ATOM 3374 N N . LEU B 1 168 ? -2.371 -22.844 -8.68 1 98.25 168 LEU B N 1
ATOM 3375 C CA . LEU B 1 168 ? -2.434 -24.266 -9.023 1 98.25 168 LEU B CA 1
ATOM 3376 C C . LEU B 1 168 ? -3.775 -24.609 -9.656 1 98.25 168 LEU B C 1
ATOM 3378 O O . LEU B 1 168 ? -4.688 -23.781 -9.68 1 98.25 168 LEU B O 1
ATOM 3382 N N . PHE B 1 169 ? -3.836 -25.734 -10.242 1 98.19 169 PHE B N 1
ATOM 3383 C CA . PHE B 1 169 ? -5.145 -26.25 -10.625 1 98.19 169 PHE B CA 1
ATOM 3384 C C . PHE B 1 169 ? -5.457 -27.547 -9.891 1 98.19 169 PHE B C 1
ATOM 3386 O O . PHE B 1 169 ? -4.562 -28.375 -9.672 1 98.19 169 PHE B O 1
ATOM 3393 N N . ALA B 1 170 ? -6.629 -27.656 -9.422 1 97.19 170 ALA B N 1
ATOM 3394 C CA . ALA B 1 170 ? -7.137 -28.828 -8.719 1 97.19 170 ALA B CA 1
ATOM 3395 C C . ALA B 1 170 ? -8.078 -29.641 -9.609 1 97.19 170 ALA B C 1
ATOM 3397 O O . ALA B 1 170 ? -9.102 -29.109 -10.07 1 97.19 170 ALA B O 1
ATOM 3398 N N . PRO B 1 171 ? -7.727 -30.906 -9.758 1 95.94 171 PRO B N 1
ATOM 3399 C CA . PRO B 1 171 ? -8.594 -31.734 -10.602 1 95.94 171 PRO B CA 1
ATOM 3400 C C . PRO B 1 171 ? -9.992 -31.906 -10.023 1 95.94 171 PRO B C 1
ATOM 3402 O O . PRO B 1 171 ? -10.156 -31.984 -8.805 1 95.94 171 PRO B O 1
ATOM 3405 N N . GLN B 1 172 ? -10.961 -31.938 -10.93 1 95.94 172 GLN B N 1
ATOM 3406 C CA . GLN B 1 172 ? -12.352 -32.156 -10.562 1 95.94 172 GLN B CA 1
ATOM 3407 C C . GLN B 1 172 ? -12.828 -33.531 -11.047 1 95.94 172 GLN B C 1
ATOM 3409 O O . GLN B 1 172 ? -12.258 -34.094 -11.984 1 95.94 172 GLN B O 1
ATOM 3414 N N . PRO B 1 173 ? -13.859 -34.094 -10.398 1 94.38 173 PRO B N 1
ATOM 3415 C CA . PRO B 1 173 ? -14.352 -35.406 -10.758 1 94.38 173 PRO B CA 1
ATOM 3416 C C . PRO B 1 173 ? -14.797 -35.5 -12.219 1 94.38 173 PRO B C 1
ATOM 3418 O O . PRO B 1 173 ? -14.75 -36.562 -12.82 1 94.38 173 PRO B O 1
ATOM 3421 N N . ASP B 1 174 ? -15.234 -34.469 -12.773 1 95.56 174 ASP B N 1
ATOM 3422 C CA . ASP B 1 174 ? -15.758 -34.5 -14.133 1 95.56 174 ASP B CA 1
ATOM 3423 C C . ASP B 1 174 ? -14.625 -34.375 -15.156 1 95.56 174 ASP B C 1
ATOM 3425 O O . ASP B 1 174 ? -14.875 -34.25 -16.359 1 95.56 174 ASP B O 1
ATOM 3429 N N . GLY B 1 175 ? -13.375 -34.406 -14.719 1 94.31 175 GLY B N 1
ATOM 3430 C CA . GLY B 1 175 ? -12.234 -34.375 -15.625 1 94.31 175 GLY B CA 1
ATOM 3431 C C . GLY B 1 175 ? -11.688 -33 -15.867 1 94.31 175 GLY B C 1
ATOM 3432 O O . GLY B 1 175 ? -10.617 -32.844 -16.453 1 94.31 175 GLY B O 1
ATOM 3433 N N . THR B 1 176 ? -12.453 -31.969 -15.422 1 97.06 176 THR B N 1
ATOM 3434 C CA . THR B 1 176 ? -11.969 -30.594 -15.539 1 97.06 176 THR B CA 1
ATOM 3435 C C . THR B 1 176 ? -11.117 -30.219 -14.336 1 97.06 176 THR B C 1
ATOM 3437 O O . THR B 1 176 ? -10.703 -31.094 -13.562 1 97.06 176 THR B O 1
ATOM 3440 N N . ALA B 1 177 ? -10.68 -29.016 -14.266 1 97.5 177 ALA B N 1
ATOM 3441 C CA . ALA B 1 177 ? -9.906 -28.547 -13.125 1 97.5 177 ALA B CA 1
ATOM 3442 C C . ALA B 1 177 ? -10.352 -27.156 -12.703 1 97.5 177 ALA B C 1
ATOM 3444 O O . ALA B 1 177 ? -10.93 -26.406 -13.5 1 97.5 177 ALA B O 1
ATOM 3445 N N . ASP B 1 178 ? -10.148 -26.859 -11.43 1 98.06 178 ASP B N 1
ATOM 3446 C CA . ASP B 1 178 ? -10.359 -25.516 -10.906 1 98.06 178 ASP B CA 1
ATOM 3447 C C . ASP B 1 178 ? -9.031 -24.828 -10.609 1 98.06 178 ASP B C 1
ATOM 3449 O O . ASP B 1 178 ? -8.117 -25.438 -10.055 1 98.06 178 ASP B O 1
ATOM 3453 N N . LEU B 1 179 ? -8.922 -23.594 -11.031 1 98.44 179 LEU B N 1
ATOM 3454 C CA . LEU B 1 179 ? -7.758 -22.781 -10.703 1 98.44 179 LEU B CA 1
ATOM 3455 C C . LEU B 1 179 ? -7.906 -22.141 -9.328 1 98.44 179 LEU B C 1
ATOM 3457 O O . LEU B 1 179 ? -8.93 -21.531 -9.039 1 98.44 179 LEU B O 1
ATOM 3461 N N . HIS B 1 180 ? -6.926 -22.297 -8.484 1 97.75 180 HIS B N 1
ATOM 3462 C CA . HIS B 1 180 ? -6.914 -21.688 -7.164 1 97.75 180 HIS B CA 1
ATOM 3463 C C . HIS B 1 180 ? -5.688 -20.797 -6.984 1 97.75 180 HIS B C 1
ATOM 3465 O O . HIS B 1 180 ? -4.598 -21.125 -7.445 1 97.75 180 HIS B O 1
ATOM 3471 N N . ILE B 1 181 ? -5.891 -19.734 -6.32 1 98 181 ILE B N 1
ATOM 3472 C CA . ILE B 1 181 ? -4.816 -18.859 -5.879 1 98 181 ILE B CA 1
ATOM 3473 C C . ILE B 1 181 ? -4.625 -18.984 -4.371 1 98 181 ILE B C 1
ATOM 3475 O O . ILE B 1 181 ? -5.602 -19.047 -3.617 1 98 181 ILE B O 1
ATOM 3479 N N . VAL B 1 182 ? -3.396 -19.125 -3.998 1 96.94 182 VAL B N 1
ATOM 3480 C CA . VAL B 1 182 ? -3.043 -19.203 -2.586 1 96.94 182 VAL B CA 1
ATOM 3481 C C . VAL B 1 182 ? -2.246 -17.953 -2.188 1 96.94 182 VAL B C 1
ATOM 3483 O O . VAL B 1 182 ? -1.257 -17.609 -2.84 1 96.94 182 VAL B O 1
ATOM 3486 N N . ILE B 1 183 ? -2.678 -17.281 -1.168 1 96.94 183 ILE B N 1
ATOM 3487 C CA . ILE B 1 183 ? -1.994 -16.078 -0.691 1 96.94 183 ILE B CA 1
ATOM 3488 C C . ILE B 1 183 ? -1.583 -16.266 0.767 1 96.94 183 ILE B C 1
ATOM 3490 O O . ILE B 1 183 ? -2.436 -16.406 1.646 1 96.94 183 ILE B O 1
ATOM 3494 N N . ASN B 1 184 ? -0.282 -16.25 0.951 1 95.56 184 ASN B N 1
ATOM 3495 C CA . ASN B 1 184 ? 0.286 -16.438 2.281 1 95.56 184 ASN B CA 1
ATOM 3496 C C . ASN B 1 184 ? -0.361 -17.609 3.01 1 95.56 184 ASN B C 1
ATOM 3498 O O . ASN B 1 184 ? -0.788 -17.484 4.156 1 95.56 184 ASN B O 1
ATOM 3502 N N . GLY B 1 185 ? -0.5 -18.656 2.285 1 95.12 185 GLY B N 1
ATOM 3503 C CA . GLY B 1 185 ? -0.899 -19.922 2.891 1 95.12 185 GLY B CA 1
ATOM 3504 C C . GLY B 1 185 ? -2.402 -20.109 2.924 1 95.12 185 GLY B C 1
ATOM 3505 O O . GLY B 1 185 ? -2.889 -21.141 3.389 1 95.12 185 GLY B O 1
ATOM 3506 N N . GLU B 1 186 ? -3.143 -19.203 2.447 1 94.19 186 GLU B N 1
ATOM 3507 C CA . GLU B 1 186 ? -4.598 -19.312 2.449 1 94.19 186 GLU B CA 1
ATOM 3508 C C . GLU B 1 186 ? -5.141 -19.484 1.033 1 94.19 186 GLU B C 1
ATOM 3510 O O . GLU B 1 186 ? -4.742 -18.75 0.119 1 94.19 186 GLU B O 1
ATOM 3515 N N . ASP B 1 187 ? -6 -20.453 0.911 1 95.31 187 ASP B N 1
ATOM 3516 C CA . ASP B 1 187 ? -6.68 -20.656 -0.363 1 95.31 187 ASP B CA 1
ATOM 3517 C C . ASP B 1 187 ? -7.746 -19.578 -0.592 1 95.31 187 ASP B C 1
ATOM 3519 O O . ASP B 1 187 ? -8.633 -19.391 0.241 1 95.31 187 ASP B O 1
ATOM 3523 N N . MET B 1 188 ? -7.75 -18.891 -1.745 1 96.19 188 MET B N 1
ATOM 3524 C CA . MET B 1 188 ? -8.688 -17.812 -2.068 1 96.19 188 MET B CA 1
ATOM 3525 C C . MET B 1 188 ? -9.961 -18.375 -2.695 1 96.19 188 MET B C 1
ATOM 3527 O O . MET B 1 188 ? -10.883 -17.625 -3.004 1 96.19 188 MET B O 1
ATOM 3531 N N . GLY B 1 189 ? -10.031 -19.703 -2.84 1 95.44 189 GLY B N 1
ATOM 3532 C CA . GLY B 1 189 ? -11.148 -20.328 -3.533 1 95.44 189 GLY B CA 1
ATOM 3533 C C . GLY B 1 189 ? -10.906 -20.5 -5.02 1 95.44 189 GLY B C 1
ATOM 3534 O O . GLY B 1 189 ? -9.852 -20.094 -5.535 1 95.44 189 GLY B O 1
ATOM 3535 N N . PRO B 1 190 ? -11.82 -21.172 -5.73 1 96.56 190 PRO B N 1
ATOM 3536 C CA . PRO B 1 190 ? -11.656 -21.391 -7.168 1 96.56 190 PRO B CA 1
ATOM 3537 C C . PRO B 1 190 ? -11.812 -20.125 -7.988 1 96.56 190 PRO B C 1
ATOM 3539 O O . PRO B 1 190 ? -12.938 -19.672 -8.242 1 96.56 190 PRO B O 1
ATOM 3542 N N . SER B 1 191 ? -10.758 -19.562 -8.43 1 97.12 191 SER B N 1
ATOM 3543 C CA . SER B 1 191 ? -10.766 -18.328 -9.211 1 97.12 191 SER B CA 1
ATOM 3544 C C . SER B 1 191 ? -11.344 -18.562 -10.602 1 97.12 191 SER B C 1
ATOM 3546 O O . SER B 1 191 ? -11.883 -17.641 -11.219 1 97.12 191 SER B O 1
ATOM 3548 N N . ALA B 1 192 ? -11.148 -19.688 -11.156 1 97.31 192 ALA B N 1
ATOM 3549 C CA . ALA B 1 192 ? -11.711 -20.141 -12.422 1 97.31 192 ALA B CA 1
ATOM 3550 C C . ALA B 1 192 ? -12.062 -21.625 -12.367 1 97.31 192 ALA B C 1
ATOM 3552 O O . ALA B 1 192 ? -11.398 -22.406 -11.68 1 97.31 192 ALA B O 1
ATOM 3553 N N . ARG B 1 193 ? -13.125 -21.938 -13.086 1 96.75 193 ARG B N 1
ATOM 3554 C CA . ARG B 1 193 ? -13.586 -23.328 -13.094 1 96.75 193 ARG B CA 1
ATOM 3555 C C . ARG B 1 193 ? -13.641 -23.875 -14.516 1 96.75 193 ARG B C 1
ATOM 3557 O O . ARG B 1 193 ? -13.617 -23.109 -15.484 1 96.75 193 ARG B O 1
ATOM 3564 N N . GLY B 1 194 ? -13.648 -25.234 -14.586 1 97.19 194 GLY B N 1
ATOM 3565 C CA . GLY B 1 194 ? -13.875 -25.891 -15.859 1 97.19 194 GLY B CA 1
ATOM 3566 C C . GLY B 1 194 ? -12.68 -25.828 -16.797 1 97.19 194 GLY B C 1
ATOM 3567 O O . GLY B 1 194 ? -12.844 -25.828 -18.016 1 97.19 194 GLY B O 1
ATOM 3568 N N . LEU B 1 195 ? -11.5 -25.609 -16.25 1 98.06 195 LEU B N 1
ATOM 3569 C CA . LEU B 1 195 ? -10.297 -25.656 -17.078 1 98.06 195 LEU B CA 1
ATOM 3570 C C . LEU B 1 195 ? -10.094 -27.047 -17.656 1 98.06 195 LEU B C 1
ATOM 3572 O O . LEU B 1 195 ? -10.523 -28.047 -17.062 1 98.06 195 LEU B O 1
ATOM 3576 N N . PRO B 1 196 ? -9.453 -27.109 -18.844 1 96.06 196 PRO B N 1
ATOM 3577 C CA . PRO B 1 196 ? -9.172 -28.438 -19.406 1 96.06 196 PRO B CA 1
ATOM 3578 C C . PRO B 1 196 ? -8.109 -29.203 -18.594 1 96.06 196 PRO B C 1
ATOM 3580 O O . PRO B 1 196 ? -6.914 -28.938 -18.75 1 96.06 196 PRO B O 1
ATOM 3583 N N . GLY B 1 197 ? -8.477 -30.188 -17.812 1 89.25 197 GLY B N 1
ATOM 3584 C CA . GLY B 1 197 ? -7.602 -30.906 -16.906 1 89.25 197 GLY B CA 1
ATOM 3585 C C . GLY B 1 197 ? -6.645 -31.844 -17.625 1 89.25 197 GLY B C 1
ATOM 3586 O O . GLY B 1 197 ? -5.617 -32.219 -17.062 1 89.25 197 GLY B O 1
ATOM 3587 N N . SER B 1 198 ? -6.914 -32.188 -18.812 1 91.75 198 SER B N 1
ATOM 3588 C CA . SER B 1 198 ? -6.113 -33.156 -19.547 1 91.75 198 SER B CA 1
ATOM 3589 C C . SER B 1 198 ? -5.02 -32.469 -20.359 1 91.75 198 SER B C 1
ATOM 3591 O O . SER B 1 198 ? -4.09 -33.125 -20.844 1 91.75 198 SER B O 1
ATOM 3593 N N . ARG B 1 199 ? -5.105 -31.156 -20.5 1 95.44 199 ARG B N 1
ATOM 3594 C CA . ARG B 1 199 ? -4.094 -30.422 -21.25 1 95.44 199 ARG B CA 1
ATOM 3595 C C . ARG B 1 199 ? -2.977 -29.938 -20.344 1 95.44 199 ARG B C 1
ATOM 3597 O O . ARG B 1 199 ? -3.211 -29.641 -19.172 1 95.44 199 ARG B O 1
ATOM 3604 N N . PRO B 1 200 ? -1.743 -29.859 -20.984 1 97.94 200 PRO B N 1
ATOM 3605 C CA . PRO B 1 200 ? -0.682 -29.234 -20.188 1 97.94 200 PRO B CA 1
ATOM 3606 C C . PRO B 1 200 ? -1.003 -27.781 -19.828 1 97.94 200 PRO B C 1
ATOM 3608 O O . PRO B 1 200 ? -1.436 -27.016 -20.672 1 97.94 200 PRO B O 1
ATOM 3611 N N . LEU B 1 201 ? -0.911 -27.438 -18.547 1 98.56 201 LEU B N 1
ATOM 3612 C CA . LEU B 1 201 ? -1.147 -26.094 -18.062 1 98.56 201 LEU B CA 1
ATOM 3613 C C . LEU B 1 201 ? 0.127 -25.5 -17.469 1 98.56 201 LEU B C 1
ATOM 3615 O O . LEU B 1 201 ? 0.755 -26.109 -16.609 1 98.56 201 LEU B O 1
ATOM 3619 N N . TYR B 1 202 ? 0.506 -24.312 -17.984 1 98.81 202 TYR B N 1
ATOM 3620 C CA . TYR B 1 202 ? 1.665 -23.594 -17.484 1 98.81 202 TYR B CA 1
ATOM 3621 C C . TYR B 1 202 ? 1.239 -22.484 -16.516 1 98.81 202 TYR B C 1
ATOM 3623 O O . TYR B 1 202 ? 0.214 -21.844 -16.719 1 98.81 202 TYR B O 1
ATOM 3631 N N . ALA B 1 203 ? 2.021 -22.312 -15.484 1 98.88 203 ALA B N 1
ATOM 3632 C CA . ALA B 1 203 ? 1.804 -21.156 -14.633 1 98.88 203 ALA B CA 1
ATOM 3633 C C . ALA B 1 203 ? 2.15 -19.859 -15.367 1 98.88 203 ALA B C 1
ATOM 3635 O O . ALA B 1 203 ? 3.117 -19.812 -16.125 1 98.88 203 ALA B O 1
ATOM 3636 N N . VAL B 1 204 ? 1.395 -18.859 -15.133 1 98.94 204 VAL B N 1
ATOM 3637 C CA . VAL B 1 204 ? 1.641 -17.516 -15.633 1 98.94 204 VAL B CA 1
ATOM 3638 C C . VAL B 1 204 ? 1.901 -16.562 -14.469 1 98.94 204 VAL B C 1
ATOM 3640 O O . VAL B 1 204 ? 1.138 -16.547 -13.5 1 98.94 204 VAL B O 1
ATOM 3643 N N . VAL B 1 205 ? 2.98 -15.875 -14.5 1 98.94 205 VAL B N 1
ATOM 3644 C CA . VAL B 1 205 ? 3.303 -14.789 -13.578 1 98.94 205 VAL B CA 1
ATOM 3645 C C . VAL B 1 205 ? 3.623 -13.523 -14.367 1 98.94 205 VAL B C 1
ATOM 3647 O O . VAL B 1 205 ? 4.605 -13.477 -15.117 1 98.94 205 VAL B O 1
ATOM 3650 N N . ASP B 1 206 ? 2.807 -12.562 -14.18 1 98.88 206 ASP B N 1
ATOM 3651 C CA . ASP B 1 206 ? 2.99 -11.289 -14.867 1 98.88 206 ASP B CA 1
ATOM 3652 C C . ASP B 1 206 ? 3.467 -10.211 -13.898 1 98.88 206 ASP B C 1
ATOM 3654 O O . ASP B 1 206 ? 2.691 -9.719 -13.078 1 98.88 206 ASP B O 1
ATOM 3658 N N . LEU B 1 207 ? 4.762 -9.891 -14.055 1 98.56 207 LEU B N 1
ATOM 3659 C CA . LEU B 1 207 ? 5.324 -8.805 -13.266 1 98.56 207 LEU B CA 1
ATOM 3660 C C . LEU B 1 207 ? 4.801 -7.453 -13.742 1 98.56 207 LEU B C 1
ATOM 3662 O O . LEU B 1 207 ? 5.562 -6.641 -14.273 1 98.56 207 LEU B O 1
ATOM 3666 N N . PHE B 1 208 ? 3.619 -7.152 -13.383 1 97.25 208 PHE B N 1
ATOM 3667 C CA . PHE B 1 208 ? 2.9 -6.004 -13.922 1 97.25 208 PHE B CA 1
ATOM 3668 C C . PHE B 1 208 ? 3.016 -4.805 -12.984 1 97.25 208 PHE B C 1
ATOM 3670 O O . PHE B 1 208 ? 2.936 -4.957 -11.766 1 97.25 208 PHE B O 1
ATOM 3677 N N . ALA B 1 209 ? 3.232 -3.672 -13.555 1 94.94 209 ALA B N 1
ATOM 3678 C CA . ALA B 1 209 ? 3.1 -2.365 -12.906 1 94.94 209 ALA B CA 1
ATOM 3679 C C . ALA B 1 209 ? 4.016 -2.256 -11.695 1 94.94 209 ALA B C 1
ATOM 3681 O O . ALA B 1 209 ? 5.238 -2.219 -11.836 1 94.94 209 ALA B O 1
ATOM 3682 N N . SER B 1 210 ? 3.488 -2.283 -10.469 1 93.44 210 SER B N 1
ATOM 3683 C CA . SER B 1 210 ? 4.281 -1.958 -9.281 1 93.44 210 SER B CA 1
ATOM 3684 C C . SER B 1 210 ? 5.133 -3.145 -8.844 1 93.44 210 SER B C 1
ATOM 3686 O O . SER B 1 210 ? 6.004 -3.004 -7.988 1 93.44 210 SER B O 1
ATOM 3688 N N . THR B 1 211 ? 4.898 -4.305 -9.352 1 97.12 211 THR B N 1
ATOM 3689 C CA . THR B 1 211 ? 5.723 -5.457 -9.008 1 97.12 211 THR B CA 1
ATOM 3690 C C . THR B 1 211 ? 6.984 -5.496 -9.867 1 97.12 211 THR B C 1
ATOM 3692 O O . THR B 1 211 ? 6.906 -5.629 -11.086 1 97.12 211 THR B O 1
ATOM 3695 N N . LYS B 1 212 ? 8.102 -5.426 -9.195 1 97.88 212 LYS B N 1
ATOM 3696 C CA . LYS B 1 212 ? 9.375 -5.34 -9.906 1 97.88 212 LYS B CA 1
ATOM 3697 C C . LYS B 1 212 ? 10.016 -6.719 -10.039 1 97.88 212 LYS B C 1
ATOM 3699 O O . LYS B 1 212 ? 10.578 -7.043 -11.086 1 97.88 212 LYS B O 1
ATOM 3704 N N . SER B 1 213 ? 9.961 -7.469 -8.969 1 98.75 213 SER B N 1
ATOM 3705 C CA . SER B 1 213 ? 10.594 -8.781 -9.039 1 98.75 213 SER B CA 1
ATOM 3706 C C . SER B 1 213 ? 9.891 -9.789 -8.133 1 98.75 213 SER B C 1
ATOM 3708 O O . SER B 1 213 ? 9.281 -9.406 -7.133 1 98.75 213 SER B O 1
ATOM 3710 N N . VAL B 1 214 ? 10 -11.023 -8.508 1 98.88 214 VAL B N 1
ATOM 3711 C CA . VAL B 1 214 ? 9.492 -12.133 -7.715 1 98.88 214 VAL B CA 1
ATOM 3712 C C . VAL B 1 214 ? 10.508 -13.273 -7.711 1 98.88 214 VAL B C 1
ATOM 3714 O O . VAL B 1 214 ? 11.352 -13.367 -8.609 1 98.88 214 VAL B O 1
ATOM 3717 N N . ARG B 1 215 ? 10.414 -14.055 -6.695 1 98.75 215 ARG B N 1
ATOM 3718 C CA . ARG B 1 215 ? 11.242 -15.25 -6.57 1 98.75 215 ARG B CA 1
ATOM 3719 C C . ARG B 1 215 ? 10.375 -16.484 -6.348 1 98.75 215 ARG B C 1
ATOM 3721 O O . ARG B 1 215 ? 9.43 -16.469 -5.559 1 98.75 215 ARG B O 1
ATOM 3728 N N . ILE B 1 216 ? 10.719 -17.531 -7.004 1 98.75 216 ILE B N 1
ATOM 3729 C CA . ILE B 1 216 ? 10.016 -18.797 -6.82 1 98.75 216 ILE B CA 1
ATOM 3730 C C . ILE B 1 216 ? 10.375 -19.406 -5.465 1 98.75 216 ILE B C 1
ATOM 3732 O O . ILE B 1 216 ? 11.555 -19.438 -5.09 1 98.75 216 ILE B O 1
ATOM 3736 N N . ILE B 1 217 ? 9.414 -19.797 -4.742 1 98.25 217 ILE B N 1
ATOM 3737 C CA . ILE B 1 217 ? 9.602 -20.547 -3.508 1 98.25 217 ILE B CA 1
ATOM 3738 C C . ILE B 1 217 ? 9.336 -22.031 -3.762 1 98.25 217 ILE B C 1
ATOM 3740 O O . ILE B 1 217 ? 8.25 -22.406 -4.199 1 98.25 217 ILE B O 1
ATOM 3744 N N . GLN B 1 218 ? 10.312 -22.875 -3.467 1 96.88 218 GLN B N 1
ATOM 3745 C CA . GLN B 1 218 ? 10.18 -24.312 -3.701 1 96.88 218 GLN B CA 1
ATOM 3746 C C . GLN B 1 218 ? 9.32 -24.969 -2.627 1 96.88 218 GLN B C 1
ATOM 3748 O O . GLN B 1 218 ? 9.594 -24.828 -1.433 1 96.88 218 GLN B O 1
ATOM 3753 N N . VAL B 1 219 ? 8.312 -25.594 -3.061 1 94.44 219 VAL B N 1
ATOM 3754 C CA . VAL B 1 219 ? 7.453 -26.359 -2.152 1 94.44 219 VAL B CA 1
ATOM 3755 C C . VAL B 1 219 ? 7.844 -27.828 -2.188 1 94.44 219 VAL B C 1
ATOM 3757 O O . VAL B 1 219 ? 7.895 -28.438 -3.26 1 94.44 219 VAL B O 1
ATOM 3760 N N . GLU B 1 220 ? 8.18 -28.391 -1.028 1 88 220 GLU B N 1
ATOM 3761 C CA . GLU B 1 220 ? 8.57 -29.781 -0.931 1 88 220 GLU B CA 1
ATOM 3762 C C . GLU B 1 220 ? 7.395 -30.672 -0.53 1 88 220 GLU B C 1
ATOM 3764 O O . GLU B 1 220 ? 6.902 -30.578 0.597 1 88 220 GLU B O 1
ATOM 3769 N N . TYR B 1 221 ? 6.941 -31.391 -1.414 1 83.81 221 TYR B N 1
ATOM 3770 C CA . TYR B 1 221 ? 5.801 -32.25 -1.159 1 83.81 221 TYR B CA 1
ATOM 3771 C C . TYR B 1 221 ? 6.254 -33.594 -0.591 1 83.81 221 TYR B C 1
ATOM 3773 O O . TYR B 1 221 ? 7.293 -34.125 -0.987 1 83.81 221 TYR B O 1
ATOM 3781 N N . GLY B 1 222 ? 6.582 -33.688 0.853 1 61.81 222 GLY B N 1
ATOM 3782 C CA . GLY B 1 222 ? 7.004 -34.938 1.465 1 61.81 222 GLY B CA 1
ATOM 3783 C C . GLY B 1 222 ? 6.48 -36.188 0.738 1 61.81 222 GLY B C 1
ATOM 3784 O O . GLY B 1 222 ? 5.5 -36.094 -0.005 1 61.81 222 GLY B O 1
ATOM 3785 N N . CYS B 1 223 ? 7.293 -36.938 0.464 1 50.94 223 CYS B N 1
ATOM 3786 C CA . CYS B 1 223 ? 6.898 -38.281 0.038 1 50.94 223 CYS B CA 1
ATOM 3787 C C . CYS B 1 223 ? 5.781 -38.812 0.921 1 50.94 223 CYS B C 1
ATOM 3789 O O . CYS B 1 223 ? 5.855 -38.719 2.148 1 50.94 223 CYS B O 1
ATOM 3791 N N . SER B 1 224 ? 4.5 -38.812 0.637 1 39.47 224 SER B N 1
ATOM 3792 C CA . SER B 1 224 ? 3.496 -39.531 1.398 1 39.47 224 SER B CA 1
ATOM 3793 C C . SER B 1 224 ? 4.141 -40.625 2.258 1 39.47 224 SER B C 1
ATOM 3795 O O . SER B 1 224 ? 3.498 -41.156 3.156 1 39.47 224 SER B O 1
ATOM 3797 N N . SER B 1 225 ? 5.098 -41.406 1.91 1 34.69 225 SER B N 1
ATOM 3798 C CA . SER B 1 225 ? 5.363 -42.625 2.705 1 34.69 225 SER B CA 1
ATOM 3799 C C . SER B 1 225 ? 6.047 -42.25 4.02 1 34.69 225 SER B C 1
ATOM 3801 O O . SER B 1 225 ? 6.023 -43.062 4.969 1 34.69 225 SER B O 1
ATOM 3803 N N . CYS B 1 226 ? 7.184 -41.406 4.18 1 32.56 226 CYS B N 1
ATOM 3804 C CA . CYS B 1 226 ? 8.078 -41.469 5.328 1 32.56 226 CYS B CA 1
ATOM 3805 C C . CYS B 1 226 ? 7.617 -40.562 6.453 1 32.56 226 CYS B C 1
ATOM 3807 O O . CYS B 1 226 ? 7.879 -39.344 6.426 1 32.56 226 CYS B O 1
ATOM 3809 N N . PHE B 1 227 ? 6.453 -40.406 6.992 1 34.22 227 PHE B N 1
ATOM 3810 C CA . PHE B 1 227 ? 5.926 -39.906 8.258 1 34.22 227 PHE B CA 1
ATOM 3811 C C . PHE B 1 227 ? 6.918 -40.156 9.391 1 34.22 227 PHE B C 1
ATOM 3813 O O . PHE B 1 227 ? 6.656 -39.781 10.531 1 34.22 227 PHE B O 1
ATOM 3820 N N . CYS B 1 228 ? 7.832 -41.156 9.445 1 33.91 228 CYS B N 1
ATOM 3821 C CA . CYS B 1 228 ? 8.297 -41.844 10.648 1 33.91 228 CYS B CA 1
ATOM 3822 C C . CYS B 1 228 ? 9.297 -40.969 11.406 1 33.91 228 CYS B C 1
ATOM 3824 O O . CYS B 1 228 ? 9.43 -41.094 12.625 1 33.91 228 CYS B O 1
ATOM 3826 N N . HIS B 1 229 ? 10.289 -40.281 10.773 1 31.05 229 HIS B N 1
ATOM 3827 C CA . HIS B 1 229 ? 11.484 -40.031 11.562 1 31.05 229 HIS B CA 1
ATOM 3828 C C . HIS B 1 229 ? 11.375 -38.719 12.336 1 31.05 229 HIS B C 1
ATOM 3830 O O . HIS B 1 229 ? 12.172 -38.469 13.234 1 31.05 229 HIS B O 1
ATOM 3836 N N . LEU B 1 230 ? 10.594 -37.812 11.883 1 30.73 230 LEU B N 1
ATOM 3837 C CA . LEU B 1 230 ? 10.766 -36.531 12.594 1 30.73 230 LEU B CA 1
ATOM 3838 C C . LEU B 1 230 ? 10.047 -36.594 13.945 1 30.73 230 LEU B C 1
ATOM 3840 O O . LEU B 1 230 ? 10.266 -35.719 14.797 1 30.73 230 LEU B O 1
ATOM 3844 N N . LEU B 1 231 ? 9.164 -37.562 14.188 1 29.17 231 LEU B N 1
ATOM 3845 C CA . LEU B 1 231 ? 8.68 -37.688 15.555 1 29.17 231 LEU B CA 1
ATOM 3846 C C . LEU B 1 231 ? 9.844 -37.844 16.531 1 29.17 231 LEU B C 1
ATOM 3848 O O . LEU B 1 231 ? 9.727 -37.5 17.703 1 29.17 231 LEU B O 1
ATOM 3852 N N . ILE B 1 232 ? 10.953 -38.344 15.945 1 30.86 232 ILE B N 1
ATOM 3853 C CA . ILE B 1 232 ? 11.945 -38.812 16.922 1 30.86 232 ILE B CA 1
ATOM 3854 C C . ILE B 1 232 ? 12.625 -37.594 17.562 1 30.86 232 ILE B C 1
ATOM 3856 O O . ILE B 1 232 ? 12.891 -37.594 18.766 1 30.86 232 ILE B O 1
ATOM 3860 N N . ARG B 1 233 ? 12.984 -36.625 16.703 1 31.64 233 ARG B N 1
ATOM 3861 C CA . ARG B 1 233 ? 13.906 -35.688 17.312 1 31.64 233 ARG B C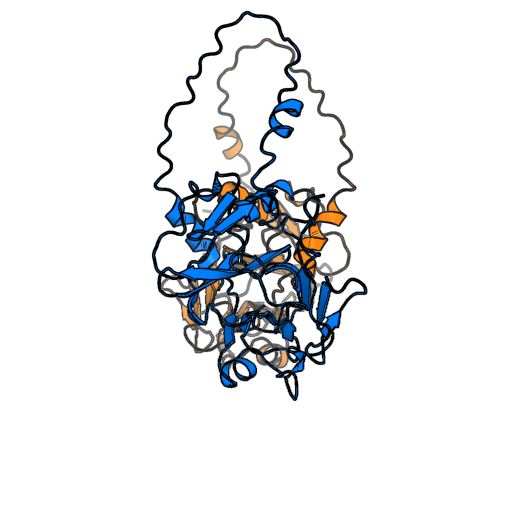A 1
ATOM 3862 C C . ARG B 1 233 ? 13.18 -34.75 18.281 1 31.64 233 ARG B C 1
ATOM 3864 O O . ARG B 1 233 ? 13.805 -34.125 19.156 1 31.64 233 ARG B O 1
ATOM 3871 N N . LEU B 1 234 ? 11.953 -34.531 17.891 1 30 234 LEU B N 1
ATOM 3872 C CA . LEU B 1 234 ? 11.305 -33.531 18.75 1 30 234 LEU B CA 1
ATOM 3873 C C . LEU B 1 234 ? 11.094 -34.094 20.156 1 30 234 LEU B C 1
ATOM 3875 O O . LEU B 1 234 ? 10.656 -33.344 21.047 1 30 234 LEU B O 1
ATOM 3879 N N . LEU B 1 235 ? 10.969 -35.5 20.109 1 31.08 235 LEU B N 1
ATOM 3880 C CA . LEU B 1 235 ? 10.828 -36 21.469 1 31.08 235 LEU B CA 1
ATOM 3881 C C . LEU B 1 235 ? 12.125 -35.844 22.25 1 31.08 235 LEU B C 1
ATOM 3883 O O . LEU B 1 235 ? 13.086 -36.594 22.031 1 31.08 235 LEU B O 1
ATOM 3887 N N . GLY B 1 236 ? 12.742 -34.75 22.094 1 27.61 236 GLY B N 1
ATOM 3888 C CA . GLY B 1 236 ? 13.75 -34.5 23.125 1 27.61 236 GLY B CA 1
ATOM 3889 C C . GLY B 1 236 ? 13.312 -34.938 24.5 1 27.61 236 GLY B C 1
ATOM 3890 O O . GLY B 1 236 ? 12.727 -34.156 25.266 1 27.61 236 GLY B O 1
ATOM 3891 N N . VAL B 1 237 ? 12.727 -36.094 24.609 1 27.19 237 VAL B N 1
ATOM 3892 C CA . VAL B 1 237 ? 12.359 -36.688 25.875 1 27.19 237 VAL B CA 1
ATOM 3893 C C . VAL B 1 237 ? 13.477 -36.469 26.891 1 27.19 237 VAL B C 1
ATOM 3895 O O . VAL B 1 237 ? 14.562 -37.062 26.766 1 27.19 237 VAL B O 1
ATOM 3898 N N . LYS B 1 238 ? 13.82 -35.25 27.266 1 29.25 238 LYS B N 1
ATOM 3899 C CA . LYS B 1 238 ? 14.523 -35.344 28.547 1 29.25 238 LYS B CA 1
ATOM 3900 C C . LYS B 1 238 ? 13.734 -36.219 29.531 1 29.25 238 LYS B C 1
ATOM 3902 O O . LYS B 1 238 ? 12.508 -36.156 29.578 1 29.25 238 LYS B O 1
ATOM 3907 N N . PRO B 1 239 ? 14.219 -37.281 30.078 1 25.62 239 PRO B N 1
ATOM 3908 C CA . PRO B 1 239 ? 13.586 -38.188 31.047 1 25.62 239 PRO B CA 1
ATOM 3909 C C . PRO B 1 239 ? 12.945 -37.438 32.219 1 25.62 239 PRO B C 1
ATOM 3911 O O . PRO B 1 239 ? 13.641 -36.844 33.031 1 25.62 239 PRO B O 1
ATOM 3914 N N . LEU B 1 240 ? 12 -36.438 31.906 1 25.19 240 LEU B N 1
ATOM 3915 C CA . LEU B 1 240 ? 11.492 -35.844 33.125 1 25.19 240 LEU B CA 1
ATOM 3916 C C . LEU B 1 240 ? 10.914 -36.906 34.062 1 25.19 240 LEU B C 1
ATOM 3918 O O . LEU B 1 240 ? 10.391 -37.906 33.594 1 25.19 240 LEU B O 1
ATOM 3922 N N . HIS B 1 241 ? 11.383 -36.875 35.375 1 23.94 241 HIS B N 1
ATOM 3923 C CA . HIS B 1 241 ? 10.875 -37.562 36.562 1 23.94 241 HIS B CA 1
ATOM 3924 C C . HIS B 1 241 ? 9.352 -37.531 36.625 1 23.94 241 HIS B C 1
ATOM 3926 O O . HIS B 1 241 ? 8.734 -36.625 36.062 1 23.94 241 HIS B O 1
ATOM 3932 N N . PRO B 1 242 ? 8.656 -38.469 37.281 1 24.06 242 PRO B N 1
ATOM 3933 C CA . PRO B 1 242 ? 7.312 -39.062 37.312 1 24.06 242 PRO B CA 1
ATOM 3934 C C . PRO B 1 242 ? 6.23 -38.062 37.688 1 24.06 242 PRO B C 1
ATOM 3936 O O . PRO B 1 242 ? 5.082 -38.188 37.25 1 24.06 242 PRO B O 1
ATOM 3939 N N . ARG B 1 243 ? 6.5 -37.156 38.656 1 22.92 243 ARG B N 1
ATOM 3940 C CA . ARG B 1 243 ? 5.379 -37.156 39.594 1 22.92 243 ARG B CA 1
ATOM 3941 C C . ARG B 1 243 ? 4.191 -36.406 39.031 1 22.92 243 ARG B C 1
ATOM 3943 O O . ARG B 1 243 ? 3.049 -36.844 39.125 1 22.92 243 ARG B O 1
ATOM 3950 N N . GLN B 1 244 ? 4.164 -35 39.031 1 22.22 244 GLN B N 1
ATOM 3951 C CA . GLN B 1 244 ? 3.018 -34.312 39.625 1 22.22 244 GLN B CA 1
ATOM 3952 C C . GLN B 1 244 ? 1.941 -34.062 38.562 1 22.22 244 GLN B C 1
ATOM 3954 O O . GLN B 1 244 ? 2.225 -34.094 37.344 1 22.22 244 GLN B O 1
ATOM 3959 N N . GLY B 1 245 ? 0.552 -33.875 38.969 1 21.33 245 GLY B N 1
ATOM 3960 C CA . GLY B 1 245 ? -0.846 -33.938 38.562 1 21.33 245 GLY B CA 1
ATOM 3961 C C . GLY B 1 245 ? -1.246 -32.875 37.562 1 21.33 245 GLY B C 1
ATOM 3962 O O . GLY B 1 245 ? -1.207 -31.688 37.875 1 21.33 245 GLY B O 1
ATOM 3963 N N . LEU B 1 246 ? -0.912 -32.906 36.312 1 20.45 246 LEU B N 1
ATOM 3964 C CA . LEU B 1 246 ? -0.956 -31.828 35.312 1 20.45 246 LEU B CA 1
ATOM 3965 C C . LEU B 1 246 ? -2.396 -31.484 34.938 1 20.45 246 LEU B C 1
ATOM 3967 O O . LEU B 1 246 ? -3.133 -32.344 34.469 1 20.45 246 LEU B O 1
ATOM 3971 N N . PRO B 1 247 ? -3.076 -30.484 35.719 1 21.27 247 PRO B N 1
ATOM 3972 C CA . PRO B 1 247 ? -4.512 -30.297 35.5 1 21.27 247 PRO B CA 1
ATOM 3973 C C . PRO B 1 247 ? -4.828 -29.812 34.062 1 21.27 247 PRO B C 1
ATOM 3975 O O . PRO B 1 247 ? -4.086 -29.016 33.5 1 21.27 247 PRO B O 1
ATOM 3978 N N . ILE B 1 248 ? -5.492 -30.562 33.188 1 20.5 248 ILE B N 1
ATOM 3979 C CA . ILE B 1 248 ? -5.793 -30.531 31.766 1 20.5 248 ILE B CA 1
ATOM 3980 C C . ILE B 1 248 ? -6.82 -29.453 31.469 1 20.5 248 ILE B C 1
ATOM 3982 O O . ILE B 1 248 ? -7.254 -29.281 30.328 1 20.5 248 ILE B O 1
ATOM 3986 N N . VAL B 1 249 ? -7.152 -28.438 32.312 1 19.42 249 VAL B N 1
ATOM 3987 C CA . VAL B 1 249 ? -8.492 -27.938 32.031 1 19.42 249 VAL B CA 1
ATOM 3988 C C . VAL B 1 249 ? -8.492 -27.172 30.719 1 19.42 249 VAL B C 1
ATOM 3990 O O . VAL B 1 249 ? -7.891 -26.094 30.625 1 19.42 249 VAL B O 1
ATOM 3993 N N . LEU B 1 250 ? -8.336 -27.75 29.531 1 17.64 250 LEU B N 1
ATOM 3994 C CA . LEU B 1 250 ? -8.133 -27.094 28.25 1 17.64 250 LEU B CA 1
ATOM 3995 C C . LEU B 1 250 ? -9.438 -26.469 27.75 1 17.64 250 LEU B C 1
ATOM 3997 O O . LEU B 1 250 ? -9.539 -26.094 26.578 1 17.64 250 LEU B O 1
ATOM 4001 N N . LYS B 1 251 ? -10.547 -26.281 28.531 1 19.03 251 LYS B N 1
ATOM 4002 C CA . LYS B 1 251 ? -11.781 -26.344 27.75 1 19.03 251 LYS B CA 1
ATOM 4003 C C . LYS B 1 251 ? -11.812 -25.25 26.688 1 19.03 251 LYS B C 1
ATOM 4005 O O . LYS B 1 251 ? -11.031 -24.297 26.75 1 19.03 251 LYS B O 1
ATOM 4010 N N . GLY B 1 252 ? -13.164 -24.828 26.125 1 18.47 252 GLY B N 1
ATOM 4011 C CA . GLY B 1 252 ? -14 -24.625 24.953 1 18.47 252 GLY B CA 1
ATOM 4012 C C . GLY B 1 252 ? -14.047 -23.172 24.5 1 18.47 252 GLY B C 1
ATOM 4013 O O . GLY B 1 252 ? -15.094 -22.688 24.094 1 18.47 252 GLY B O 1
ATOM 4014 N N . PHE B 1 253 ? -13.117 -22.266 24.734 1 17.48 253 PHE B N 1
ATOM 4015 C CA . PHE B 1 253 ? -13.578 -20.891 24.547 1 17.48 253 PHE B CA 1
ATOM 4016 C C . PHE B 1 253 ? -13.93 -20.625 23.094 1 17.48 253 PHE B C 1
ATOM 4018 O O . PHE B 1 253 ? -13.211 -21.062 22.188 1 17.48 253 PHE B O 1
ATOM 4025 N N . ASP B 1 254 ? -15.258 -20.266 22.797 1 19.28 254 ASP B N 1
ATOM 4026 C CA . ASP B 1 254 ? -16.125 -20 21.641 1 19.28 254 ASP B CA 1
ATOM 4027 C C . ASP B 1 254 ? -15.578 -18.828 20.828 1 19.28 254 ASP B C 1
ATOM 4029 O O . ASP B 1 254 ? -15.445 -17.719 21.328 1 19.28 254 ASP B O 1
ATOM 4033 N N . GLY B 1 255 ? -14.672 -19.062 19.969 1 18.72 255 GLY B N 1
ATOM 4034 C CA . GLY B 1 255 ? -13.836 -18.203 19.141 1 18.72 255 GLY B CA 1
ATOM 4035 C C . GLY B 1 255 ? -14.633 -17.422 18.109 1 18.72 255 GLY B C 1
ATOM 4036 O O . GLY B 1 255 ? -14.055 -16.859 17.172 1 18.72 255 GLY B O 1
ATOM 4037 N N . MET B 1 256 ? -15.969 -17.5 18 1 19.84 256 MET B N 1
ATOM 4038 C CA . MET B 1 256 ? -16.625 -17.141 16.75 1 19.84 256 MET B CA 1
ATOM 4039 C C . MET B 1 256 ? -16.438 -15.656 16.438 1 19.84 256 MET B C 1
ATOM 4041 O O . MET B 1 256 ? -16.281 -15.273 15.281 1 19.84 256 MET B O 1
ATOM 4045 N N . THR B 1 257 ? -16.781 -14.711 17.281 1 18.45 257 THR B N 1
ATOM 4046 C CA . THR B 1 257 ? -17.438 -13.469 16.875 1 18.45 257 THR B CA 1
ATOM 4047 C C . THR B 1 257 ? -16.422 -12.5 16.281 1 18.45 257 THR B C 1
ATOM 4049 O O . THR B 1 257 ? -16.797 -11.484 15.688 1 18.45 257 THR B O 1
ATOM 4052 N N . ALA B 1 258 ? -15.133 -12.633 16.547 1 18.28 258 ALA B N 1
ATOM 4053 C CA . ALA B 1 258 ? -14.359 -11.398 16.531 1 18.28 258 ALA B CA 1
ATOM 4054 C C . ALA B 1 258 ? -13.945 -11.039 15.102 1 18.28 258 ALA B C 1
ATOM 4056 O O . ALA B 1 258 ? -13.18 -10.094 14.891 1 18.28 258 ALA B O 1
ATOM 4057 N N . ARG B 1 259 ? -14.203 -11.812 14.156 1 21.22 259 ARG B N 1
ATOM 4058 C CA . ARG B 1 259 ? -13.492 -11.633 12.898 1 21.22 259 ARG B CA 1
ATOM 4059 C C . ARG B 1 259 ? -13.961 -10.367 12.18 1 21.22 259 ARG B C 1
ATOM 4061 O O . ARG B 1 259 ? -13.438 -10.023 11.117 1 21.22 259 ARG B O 1
ATOM 4068 N N . ALA B 1 260 ? -15.203 -9.906 12.523 1 19.8 260 ALA B N 1
ATOM 4069 C CA . ALA B 1 260 ? -15.75 -8.875 11.641 1 19.8 260 ALA B CA 1
ATOM 4070 C C . ALA B 1 260 ? -14.891 -7.613 11.672 1 19.8 260 ALA B C 1
ATOM 4072 O O . ALA B 1 260 ? -14.945 -6.797 10.75 1 19.8 260 ALA B O 1
ATOM 4073 N N . GLY B 1 261 ? -14.328 -7.418 12.891 1 19.52 261 GLY B N 1
ATOM 4074 C CA . GLY B 1 261 ? -13.93 -6.023 13.031 1 19.52 261 GLY B CA 1
ATOM 4075 C C . GLY B 1 261 ? -12.688 -5.672 12.242 1 19.52 261 GLY B C 1
ATOM 4076 O O . GLY B 1 261 ? -12.43 -4.496 11.977 1 19.52 261 GLY B O 1
ATOM 4077 N N . LEU B 1 262 ? -11.789 -6.691 12.227 1 22.23 262 LEU B N 1
ATOM 4078 C CA . LEU B 1 262 ? -10.461 -6.258 11.828 1 22.23 262 LEU B CA 1
ATOM 4079 C C . LEU B 1 262 ? -10.398 -5.973 10.336 1 22.23 262 LEU B C 1
ATOM 4081 O O . LEU B 1 262 ? -9.547 -5.211 9.875 1 22.23 262 LEU B O 1
ATOM 4085 N N . VAL B 1 263 ? -11.242 -6.668 9.617 1 24.47 263 VAL B N 1
ATOM 4086 C CA . VAL B 1 263 ? -11.094 -6.559 8.172 1 24.47 263 VAL B CA 1
ATOM 4087 C C . VAL B 1 263 ? -11.383 -5.129 7.723 1 24.47 263 VAL B C 1
ATOM 4089 O O . VAL B 1 263 ? -11.047 -4.738 6.605 1 24.47 263 VAL B O 1
ATOM 4092 N N . GLN B 1 264 ? -12.125 -4.449 8.609 1 22.83 264 GLN B N 1
ATOM 4093 C CA . GLN B 1 264 ? -12.609 -3.17 8.094 1 22.83 264 GLN B CA 1
ATOM 4094 C C . GLN B 1 264 ? -11.445 -2.205 7.859 1 22.83 264 GLN B C 1
ATOM 4096 O O . GLN B 1 264 ? -11.547 -1.295 7.035 1 22.83 264 GLN B O 1
ATOM 4101 N N . VAL B 1 265 ? -10.492 -2.342 8.852 1 24.45 265 VAL B N 1
ATOM 4102 C CA . VAL B 1 265 ? -9.531 -1.257 8.68 1 24.45 265 VAL B CA 1
ATOM 4103 C C . VAL B 1 265 ? -8.781 -1.436 7.359 1 24.45 265 VAL B C 1
ATOM 4105 O O . VAL B 1 265 ? -8.484 -0.458 6.668 1 24.45 265 VAL B O 1
ATOM 4108 N N . LEU B 1 266 ? -8.445 -2.643 7.125 1 25.02 266 LEU B N 1
ATOM 4109 C CA . LEU B 1 266 ? -7.535 -2.848 6.004 1 25.02 266 LEU B CA 1
ATOM 4110 C C . LEU B 1 266 ? -8.289 -2.783 4.676 1 25.02 266 LEU B C 1
ATOM 4112 O O . LEU B 1 266 ? -7.668 -2.711 3.611 1 25.02 266 LEU B O 1
ATOM 4116 N N . ARG B 1 267 ? -9.625 -3.125 4.715 1 24.77 267 ARG B N 1
ATOM 4117 C CA . ARG B 1 267 ? -10.352 -3.227 3.455 1 24.77 267 ARG B CA 1
ATOM 4118 C C . ARG B 1 267 ? -10.453 -1.866 2.771 1 24.77 267 ARG B C 1
ATOM 4120 O O . ARG B 1 267 ? -10.758 -1.786 1.58 1 24.77 267 ARG B O 1
ATOM 4127 N N . GLU B 1 268 ? -10.617 -0.846 3.646 1 24.62 268 GLU B N 1
ATOM 4128 C CA . GLU B 1 268 ? -11.023 0.348 2.916 1 24.62 268 GLU B CA 1
ATOM 4129 C C . GLU B 1 268 ? -9.875 0.92 2.096 1 24.62 268 GLU B C 1
ATOM 4131 O O . GLU B 1 268 ? -10.047 1.903 1.373 1 24.62 268 GLU B O 1
ATOM 4136 N N . GLU B 1 269 ? -8.625 0.641 2.555 1 26.77 269 GLU B N 1
ATOM 4137 C CA . GLU B 1 269 ? -7.66 1.34 1.707 1 26.77 269 GLU B CA 1
ATOM 4138 C C . GLU B 1 269 ? -7.547 0.676 0.338 1 26.77 269 GLU B C 1
ATOM 4140 O O . GLU B 1 269 ? -6.637 0.984 -0.433 1 26.77 269 GLU B O 1
ATOM 4145 N N . GLY B 1 270 ? -8.586 -0.063 -0.147 1 21.2 270 GLY B N 1
ATOM 4146 C CA . GLY B 1 270 ? -8.477 -0.385 -1.561 1 21.2 270 GLY B CA 1
ATOM 4147 C C . GLY B 1 270 ? -8.406 0.844 -2.447 1 21.2 270 GLY B C 1
ATOM 4148 O O . GLY B 1 270 ? -9.102 1.831 -2.209 1 21.2 270 GLY B O 1
#

Secondary structure (DSSP, 8-state):
-----PPP-B-S---TTEEE-TTS-EEEE-SSSS--EEEBSSPPPTT--EEEEEEEE-TT-----EEEEESS-GGG-SS--S-IIIIIHHTSSEEEEE--TT----SSS--S-TTTTSSSEEEETTEEEESTTSS--PPSSTTHHHHHHHHHTT-S-TTSTT-EEEEEEEE-TTSEEEEEEEETTEEEEEEEEEEETTS--EEEEE--TTEEEEEEEPP----TT--SSHHHHH-------S--------------TTHHHHHHHHHTT-/-----PPP-B-S---TTEEE-TTS-EEEE-SSSS--EEEBSSPPPTT--EEEEEEEE-TT-----EEEEESS-GGG-SS--S-IIIIIHHTSSEEEEE--TT----SSS--S-TTTTSSSEEEETTEEEESTTSS--PPSSTTHHHHHHHHHTT-S-TTSTT-EEEEEEEE-TTSEEEEEEEETTEEEEEEEEEEETTS--EEEEE--TTEEEEEEEPP----TT--SSHHHHH-------S--------------TTHHHHHHHHHTT-

Solvent-accessible surface area (backbone atoms only — not comparable to full-atom values): 29591 Å² total; per-residue (Å²): 123,84,78,70,78,76,80,81,34,48,29,92,56,50,11,86,25,47,45,63,45,96,79,25,38,35,44,32,42,78,44,86,49,47,17,19,34,36,27,36,53,55,57,52,53,84,49,41,66,53,31,29,27,32,68,32,30,34,61,94,44,62,61,38,40,27,42,28,40,24,55,64,56,68,88,71,47,92,61,69,46,54,34,60,78,60,52,41,38,71,73,48,69,38,51,74,44,72,54,34,56,74,48,67,63,43,71,82,63,67,58,77,55,76,68,54,67,67,45,71,40,38,75,52,87,89,29,76,38,61,39,88,75,30,42,27,59,58,46,69,36,89,56,25,69,55,48,30,49,35,28,63,65,52,68,54,44,55,71,37,54,33,27,19,46,26,35,31,38,34,76,42,95,87,54,26,15,28,32,34,39,30,46,23,58,37,66,24,39,66,75,41,72,74,39,71,51,84,53,65,33,21,41,34,41,25,36,25,31,16,27,27,26,35,30,59,51,84,77,71,71,72,64,87,78,74,77,67,63,68,63,52,64,74,49,63,65,62,86,72,82,86,77,85,84,75,82,75,70,82,72,83,80,83,76,74,78,49,67,68,38,40,53,55,44,61,48,33,48,47,124,83,79,69,78,75,81,79,34,48,29,91,57,50,12,85,24,46,45,63,44,96,81,24,39,35,45,33,43,79,43,86,49,45,15,18,34,37,27,36,53,54,58,52,54,86,50,41,65,54,31,30,26,31,68,31,30,34,62,96,43,62,61,38,39,25,43,28,40,23,54,64,57,66,87,72,47,93,62,69,46,54,32,59,79,59,52,39,38,70,73,48,70,38,51,71,44,71,52,32,59,74,49,67,64,41,72,83,63,65,59,76,55,76,69,55,66,65,46,73,39,38,74,51,87,91,31,76,40,62,40,88,76,31,40,28,58,55,41,68,33,84,56,25,70,55,46,29,50,36,28,63,65,52,70,55,44,55,70,37,46,33,26,18,46,25,34,32,38,35,75,41,93,87,53,25,16,28,33,35,39,30,46,22,60,38,66,24,40,65,75,41,70,73,39,71,51,84,52,66,33,21,41,33,41,26,36,24,30,16,26,28,25,36,30,58,52,82,78,71,72,70,64,86,79,76,78,67,66,68,65,53,68,73,53,64,68,64,86,72,81,85,78,85,87,76,82,69,85,70,78,79,82,83,76,72,78,57,68,69,42,38,53,54,48,61,50,38,48,47

pLDDT: mean 79.75, std 28.15, range [17.48, 98.94]

InterPro domains:
  IPR006573 Neuralized homology repeat (NHR) domain [PF07177] (10-217)
  IPR006573 Neuralized homology repeat (NHR) domain [PS51065] (7-219)
  IPR006573 Neuralized homology repeat (NHR) domain [SM00588] (5-120)
  IPR037962 Neuralized [PTHR12429] (5-218)
  IPR043136 B30.2/SPRY domain superfamily [G3DSA:2.60.120.920] (9-218)

Sequence (540 aa):
MAAGRPPTRFHEVHGAHVCLDASRTRATRVESFAHGLCFSHRPLEPGQLFLVEIEAKELGWCGHLRVGLTAHDPRGLRAVPAYSLPDLVDLGHSWVFAITRSHNRVGEAPGGGRALLDGPHLIIGPVRIPRDRLVGRSRPGRYSHLLDELYRANVLPPTARRSRIGVLFAPQPDGTADLHIVINGEDMGPSARGLPGSRPLYAVVDLFASTKSVRIIQVEYGCSSCFCHLLIRLLGVKPLHPRQGLPIVLKGFDGMTARAGLVQVLREEGMAAGRPPTRFHEVHGAHVCLDASRTRATRVESFAHGLCFSHRPLEPGQLFLVEIEAKELGWCGHLRVGLTAHDPRGLRAVPAYSLPDLVDLGHSWVFAITRSHNRVGEAPGGGRALLDGPHLIIGPVRIPRDRLVGRSRPGRYSHLLDELYRANVLPPTARRSRIGVLFAPQPDGTADLHIVINGEDMGPSARGLPGSRPLYAVVDLFASTKSVRIIQVEYGCSSCFCHLLIRLLGVKPLHPRQGLPIVLKGFDGMTARAGLVQVLREEG

Nearest PDB structures (foldseek):
  4kg0-assembly1_A  TM=9.347E-01  e=1.512E-14  Drosophila melanogaster
  2yue-assembly1_A  TM=8.504E-01  e=1.105E-12  Drosophila melanogaster
  3toj-assembly1_A  TM=6.400E-01  e=1.416E-05  Homo sapiens
  6rpx-assembly1_A  TM=6.607E-01  e=4.985E-05  Mus musculus
  6rpy-assembly1_A  TM=6.751E-01  e=6.637E-05  Mus musculus

Radius of gyration: 27.49 Å; Cα contacts (8 Å, |Δi|>4): 1180; chains: 2; bounding box: 44×80×86 Å

Organism: Laticauda laticaudata (NCBI:txid8630)